Protein AF-A0A2K5D9A0-F1 (afdb_monomer)

Nearest PDB structures (foldseek):
  7wmv-assembly1_A  TM=9.346E-01  e=2.619E-49  Homo sapiens
  8hez-assembly1_A  TM=9.201E-01  e=1.544E-45  Homo sapiens
  7yni-assembly1_A  TM=8.840E-01  e=5.829E-46  Homo sapiens
  7sl8-assembly1_A  TM=8.663E-01  e=5.865E-41  Homo sapiens
  7sla-assembly1_A  TM=8.575E-01  e=1.427E-40  Homo sapiens

Structure (mmCIF, N/CA/C/O backbone):
data_AF-A0A2K5D9A0-F1
#
_entry.id   AF-A0A2K5D9A0-F1
#
loop_
_atom_site.group_PDB
_atom_site.id
_atom_site.type_symbol
_atom_site.label_atom_id
_atom_site.label_alt_id
_atom_site.label_comp_id
_atom_site.label_asym_id
_atom_site.label_entity_id
_atom_site.label_seq_id
_atom_site.pdbx_PDB_ins_code
_atom_site.Cartn_x
_atom_site.Cartn_y
_atom_site.Cartn_z
_atom_site.occupancy
_atom_site.B_iso_or_equiv
_atom_site.auth_seq_id
_atom_site.auth_comp_id
_atom_site.auth_asym_id
_atom_site.auth_atom_id
_atom_site.pdbx_PDB_model_num
ATOM 1 N N . MET A 1 1 ? -25.067 5.187 -38.540 1.00 33.03 1 MET A N 1
ATOM 2 C CA . MET A 1 1 ? -25.281 3.921 -39.270 1.00 33.03 1 MET A CA 1
ATOM 3 C C . MET A 1 1 ? -24.862 2.801 -38.344 1.00 33.03 1 MET A C 1
ATOM 5 O O . MET A 1 1 ? -23.759 2.859 -37.818 1.00 33.03 1 MET A O 1
ATOM 9 N N . ALA A 1 2 ? -25.787 1.894 -38.043 1.00 31.95 2 ALA A N 1
ATOM 10 C CA . ALA A 1 2 ? -25.558 0.764 -37.156 1.00 31.95 2 ALA A CA 1
ATOM 11 C C . ALA A 1 2 ? -24.623 -0.238 -37.843 1.00 31.95 2 ALA A C 1
ATOM 13 O O . ALA A 1 2 ? -24.956 -0.733 -38.917 1.00 31.95 2 ALA A O 1
ATOM 14 N N . SER A 1 3 ? -23.480 -0.522 -37.222 1.00 28.03 3 SER A N 1
ATOM 15 C CA . SER A 1 3 ? -22.592 -1.602 -37.643 1.00 28.03 3 SER A CA 1
ATOM 16 C C . SER A 1 3 ? -22.713 -2.736 -36.636 1.00 28.03 3 SER A C 1
ATOM 18 O O . SER A 1 3 ? -22.347 -2.618 -35.470 1.00 28.03 3 SER A O 1
ATOM 20 N N . THR A 1 4 ? -23.316 -3.809 -37.121 1.00 28.12 4 THR A N 1
ATOM 21 C CA . THR A 1 4 ? -23.516 -5.115 -36.503 1.00 28.12 4 THR A CA 1
ATOM 22 C C . THR A 1 4 ? -22.193 -5.738 -36.057 1.00 28.12 4 THR A C 1
ATOM 24 O O . THR A 1 4 ? -21.341 -6.043 -36.890 1.00 28.12 4 THR A O 1
ATOM 27 N N . VAL A 1 5 ? -22.042 -5.971 -34.752 1.00 27.88 5 VAL A N 1
ATOM 28 C CA . VAL A 1 5 ? -20.986 -6.826 -34.192 1.00 27.88 5 VAL A CA 1
ATOM 29 C C . VAL A 1 5 ? -21.388 -8.278 -34.443 1.00 27.88 5 VAL A C 1
ATOM 31 O O . VAL A 1 5 ? -22.415 -8.736 -33.946 1.00 27.88 5 VAL A O 1
ATOM 34 N N . SER A 1 6 ? -20.603 -8.985 -35.254 1.00 24.28 6 SER A N 1
ATOM 35 C CA . SER A 1 6 ? -20.726 -10.435 -35.424 1.00 24.28 6 SER A CA 1
ATOM 36 C C . SER A 1 6 ? -19.941 -11.145 -34.313 1.00 24.28 6 SER A C 1
ATOM 38 O O . SER A 1 6 ? -18.849 -10.686 -33.976 1.00 24.28 6 SER A O 1
ATOM 40 N N . PRO A 1 7 ? -20.450 -12.251 -33.742 1.00 33.38 7 PRO A N 1
ATOM 41 C CA . PRO A 1 7 ? -19.732 -13.029 -32.746 1.00 33.38 7 PRO A CA 1
ATOM 42 C C . PRO A 1 7 ? -18.798 -14.005 -33.464 1.00 33.38 7 PRO A C 1
ATOM 44 O O . PRO A 1 7 ? -19.253 -14.977 -34.066 1.00 33.38 7 PRO A O 1
ATOM 47 N N . SER A 1 8 ? -17.492 -13.757 -33.420 1.00 24.88 8 SER A N 1
ATOM 48 C CA . SER A 1 8 ? -16.501 -14.711 -33.914 1.00 24.88 8 SER A CA 1
ATOM 49 C C . SER A 1 8 ? -15.513 -15.089 -32.821 1.00 24.88 8 SER A C 1
ATOM 51 O O . SER A 1 8 ? -14.765 -14.252 -32.325 1.00 24.88 8 SER A O 1
ATOM 53 N N . THR A 1 9 ? -15.500 -16.401 -32.570 1.00 26.22 9 THR A N 1
ATOM 54 C CA . THR A 1 9 ? -14.399 -17.221 -32.047 1.00 26.22 9 THR A CA 1
ATOM 55 C C . THR A 1 9 ? -13.971 -16.980 -30.604 1.00 26.22 9 THR A C 1
ATOM 57 O O . THR A 1 9 ? -13.178 -16.101 -30.293 1.00 26.22 9 THR A O 1
ATOM 60 N N . THR A 1 10 ? -14.443 -17.886 -29.744 1.00 28.78 10 THR A N 1
ATOM 61 C CA . THR A 1 10 ? -13.731 -18.417 -28.579 1.00 28.78 10 THR A CA 1
ATOM 62 C C . THR A 1 10 ? -12.248 -18.587 -28.914 1.00 28.78 10 THR A C 1
ATOM 64 O O . THR A 1 10 ? -11.846 -19.571 -29.535 1.00 28.78 10 THR A O 1
ATOM 67 N N . ALA A 1 11 ? -11.437 -17.603 -28.533 1.00 27.28 11 ALA A N 1
ATOM 68 C CA . ALA A 1 11 ? -10.000 -17.763 -28.461 1.00 27.28 11 ALA A CA 1
ATOM 69 C C . ALA A 1 11 ? -9.732 -18.797 -27.364 1.00 27.28 11 ALA A C 1
ATOM 71 O O . ALA A 1 11 ? -10.116 -18.602 -26.208 1.00 27.28 11 ALA A O 1
ATOM 72 N N . GLY A 1 12 ? -9.144 -19.930 -27.746 1.00 27.89 12 GLY A N 1
ATOM 73 C CA . GLY A 1 12 ? -8.551 -20.841 -26.779 1.00 27.89 12 GLY A CA 1
ATOM 74 C C . GLY A 1 12 ? -7.585 -20.049 -25.905 1.00 27.89 12 GLY A C 1
ATOM 75 O O . GLY A 1 12 ? -6.839 -19.211 -26.409 1.00 27.89 12 GLY A O 1
ATOM 76 N N . THR A 1 13 ? -7.644 -20.288 -24.600 1.00 29.33 13 THR A N 1
ATOM 77 C CA . THR A 1 13 ? -6.625 -19.845 -23.648 1.00 29.33 13 THR A CA 1
ATOM 78 C C . THR A 1 13 ? -5.245 -20.141 -24.241 1.00 29.33 13 THR A C 1
ATOM 80 O O . THR A 1 13 ? -4.972 -21.316 -24.506 1.00 29.33 13 THR A O 1
ATOM 83 N N . PRO A 1 14 ? -4.398 -19.127 -24.497 1.00 36.00 14 PRO A N 1
ATOM 84 C CA . PRO A 1 14 ? -3.026 -19.373 -24.908 1.00 36.00 14 PRO A CA 1
ATOM 85 C C . PRO A 1 14 ? -2.353 -20.203 -23.815 1.00 36.00 14 PRO A C 1
ATOM 87 O O . PRO A 1 14 ? -2.529 -19.908 -22.629 1.00 36.00 14 PRO A O 1
ATOM 90 N N . GLU A 1 15 ? -1.616 -21.247 -24.197 1.00 33.97 15 GLU A N 1
ATOM 91 C CA . GLU A 1 15 ? -0.711 -21.911 -23.261 1.00 33.97 15 GLU A CA 1
ATOM 92 C C . GLU A 1 15 ? 0.202 -20.844 -22.634 1.00 33.97 15 GLU A C 1
ATOM 94 O O . GLU A 1 15 ? 0.699 -19.971 -23.357 1.00 33.97 15 GLU A O 1
ATOM 99 N N . PRO A 1 16 ? 0.391 -20.855 -21.302 1.00 39.25 16 PRO A N 1
ATOM 100 C CA . PRO A 1 16 ? 1.294 -19.913 -20.663 1.00 39.25 16 PRO A CA 1
ATOM 101 C C . PRO A 1 16 ? 2.696 -20.051 -21.282 1.00 39.25 16 PRO A C 1
ATOM 103 O O . PRO A 1 16 ? 3.102 -21.167 -21.622 1.00 39.25 16 PRO A O 1
ATOM 106 N N . PRO A 1 17 ? 3.441 -18.942 -21.450 1.00 40.94 17 PRO A N 1
ATOM 107 C CA . PRO A 1 17 ? 4.781 -18.986 -22.025 1.00 40.94 17 PRO A CA 1
ATOM 108 C C . PRO A 1 17 ? 5.659 -19.992 -21.260 1.00 40.94 17 PRO A C 1
ATOM 110 O O . PRO A 1 17 ? 5.514 -20.124 -20.039 1.00 40.94 17 PRO A O 1
ATOM 113 N N . PRO A 1 18 ? 6.575 -20.711 -21.937 1.00 39.25 18 PRO A N 1
ATOM 114 C CA . PRO A 1 18 ? 7.419 -21.712 -21.301 1.00 39.25 18 PRO A CA 1
ATOM 115 C C . PRO A 1 18 ? 8.478 -21.010 -20.439 1.00 39.25 18 PRO A C 1
ATOM 117 O O . PRO A 1 18 ? 9.599 -20.774 -20.873 1.00 39.25 18 PRO A O 1
ATOM 120 N N . LEU A 1 19 ? 8.108 -20.659 -19.207 1.00 44.66 19 LEU A N 1
ATOM 121 C CA . LEU A 1 19 ? 9.013 -20.174 -18.157 1.00 44.66 19 LEU A CA 1
ATOM 122 C C . LEU A 1 19 ? 8.977 -21.085 -16.911 1.00 44.66 19 LEU A C 1
ATOM 124 O O . LEU A 1 19 ? 9.398 -20.702 -15.824 1.00 44.66 19 LEU A O 1
ATOM 128 N N . SER A 1 20 ? 8.479 -22.317 -17.065 1.00 45.59 20 SER A N 1
ATOM 129 C CA . SER A 1 20 ? 8.296 -23.291 -15.977 1.00 45.59 20 SER A CA 1
ATOM 130 C C . SER A 1 20 ? 9.581 -24.023 -15.551 1.00 45.59 20 SER A C 1
ATOM 132 O O . SER A 1 20 ? 9.572 -24.704 -14.522 1.00 45.59 20 SER A O 1
ATOM 134 N N . ASP A 1 21 ? 10.688 -23.898 -16.289 1.00 48.88 21 ASP A N 1
ATOM 135 C CA . ASP A 1 21 ? 11.949 -24.573 -15.936 1.00 48.88 21 ASP A CA 1
ATOM 136 C C . ASP A 1 21 ? 12.767 -23.799 -14.892 1.00 48.88 21 ASP A C 1
ATOM 138 O O . ASP A 1 21 ? 13.673 -24.350 -14.265 1.00 48.88 21 ASP A O 1
ATOM 142 N N . GLN A 1 22 ? 12.434 -22.529 -14.638 1.00 54.28 22 GLN A N 1
ATOM 143 C CA . GLN A 1 22 ? 13.237 -21.687 -13.760 1.00 54.28 22 GLN A CA 1
ATOM 144 C C . GLN A 1 22 ? 13.068 -22.032 -12.267 1.00 54.28 22 GLN A C 1
ATOM 146 O O . GLN A 1 22 ? 14.053 -21.949 -11.540 1.00 54.28 22 GLN A O 1
ATOM 151 N N . ILE A 1 23 ? 11.905 -22.492 -11.782 1.00 57.88 23 ILE A N 1
ATOM 152 C CA . ILE A 1 23 ? 11.685 -22.767 -10.337 1.00 57.88 23 ILE A CA 1
ATOM 153 C C . ILE A 1 23 ? 12.043 -24.200 -9.907 1.00 57.88 23 ILE A C 1
ATOM 155 O O . ILE A 1 23 ? 12.039 -24.520 -8.721 1.00 57.88 23 ILE A O 1
ATOM 159 N N . GLN A 1 24 ? 12.463 -25.074 -10.821 1.00 61.38 24 GLN A N 1
ATOM 160 C CA . GLN A 1 24 ? 12.788 -26.468 -10.479 1.00 61.38 24 GLN A CA 1
ATOM 161 C C . GLN A 1 24 ? 14.098 -26.642 -9.689 1.00 61.38 24 GLN A C 1
ATOM 163 O O . GLN A 1 24 ? 14.569 -27.760 -9.481 1.00 61.38 24 GLN A O 1
ATOM 168 N N . ASN A 1 25 ? 14.707 -25.553 -9.220 1.00 75.56 25 ASN A N 1
ATOM 169 C CA . ASN A 1 25 ? 15.900 -25.634 -8.402 1.00 75.56 25 ASN A CA 1
ATOM 170 C C . ASN A 1 25 ? 15.562 -25.913 -6.931 1.00 75.56 25 ASN A C 1
ATOM 172 O O . ASN A 1 25 ? 14.840 -25.155 -6.278 1.00 75.56 25 ASN A O 1
ATOM 176 N N . ALA A 1 26 ? 16.174 -26.961 -6.380 1.00 82.75 26 ALA A N 1
ATOM 177 C CA . ALA A 1 26 ? 16.020 -27.363 -4.987 1.00 82.75 26 ALA A CA 1
ATOM 178 C C . ALA A 1 26 ? 16.326 -26.227 -3.995 1.00 82.75 26 ALA A C 1
ATOM 180 O O . ALA A 1 26 ? 15.695 -26.165 -2.940 1.00 82.75 26 ALA A O 1
ATOM 181 N N . ALA A 1 27 ? 17.248 -25.315 -4.327 1.00 83.94 27 ALA A N 1
ATOM 182 C CA . ALA A 1 27 ? 17.578 -24.169 -3.480 1.00 83.94 27 ALA A CA 1
ATOM 183 C C . ALA A 1 27 ? 16.393 -23.201 -3.312 1.00 83.94 27 ALA A C 1
ATOM 185 O O . ALA A 1 27 ? 16.067 -22.830 -2.185 1.00 83.94 27 ALA A O 1
ATOM 186 N N . ASP A 1 28 ? 15.711 -22.839 -4.404 1.00 83.56 28 ASP A N 1
ATOM 187 C CA . ASP A 1 28 ? 14.574 -21.913 -4.359 1.00 83.56 28 ASP A CA 1
ATOM 188 C C . ASP A 1 28 ? 13.391 -22.529 -3.604 1.00 83.56 28 ASP A C 1
ATOM 190 O O . ASP A 1 28 ? 12.833 -21.903 -2.702 1.00 83.56 28 ASP A O 1
ATOM 194 N N . ILE A 1 29 ? 13.063 -23.789 -3.910 1.00 84.19 29 ILE A N 1
ATOM 195 C CA . ILE A 1 29 ? 11.973 -24.521 -3.252 1.00 84.19 29 ILE A CA 1
ATOM 196 C C . ILE A 1 29 ? 12.250 -24.667 -1.752 1.00 84.19 29 ILE A C 1
ATOM 198 O O . ILE A 1 29 ? 11.367 -24.413 -0.932 1.00 84.19 29 ILE A O 1
ATOM 202 N N . SER A 1 30 ? 13.481 -25.029 -1.374 1.00 85.94 30 SER A N 1
ATOM 203 C CA . SER A 1 30 ? 13.856 -25.181 0.037 1.00 85.94 30 SER A CA 1
ATOM 204 C C . SER A 1 30 ? 13.689 -23.873 0.804 1.00 85.94 30 SER A C 1
ATOM 206 O O . SER A 1 30 ? 13.128 -23.876 1.897 1.00 85.94 30 SER A O 1
ATOM 208 N N . VAL A 1 31 ? 14.123 -22.746 0.230 1.00 87.06 31 VAL A N 1
ATOM 209 C CA . VAL A 1 31 ? 13.986 -21.429 0.866 1.00 87.06 31 VAL A CA 1
ATOM 210 C C . VAL A 1 31 ? 12.517 -21.034 1.023 1.00 87.06 31 VAL A C 1
ATOM 212 O O . VAL A 1 31 ? 12.143 -20.553 2.094 1.00 87.06 31 VAL A O 1
ATOM 215 N N . ILE A 1 32 ? 11.675 -21.286 0.015 1.00 85.00 32 ILE A N 1
ATOM 216 C CA . ILE A 1 32 ? 10.228 -21.032 0.096 1.00 85.00 32 ILE A CA 1
ATOM 217 C C . ILE A 1 32 ? 9.607 -21.852 1.230 1.00 85.00 32 ILE A C 1
ATOM 219 O O . ILE A 1 32 ? 8.946 -21.299 2.109 1.00 85.00 32 ILE A O 1
ATOM 223 N N . VAL A 1 33 ? 9.858 -23.164 1.264 1.00 85.56 33 VAL A N 1
ATOM 224 C CA . VAL A 1 33 ? 9.302 -24.050 2.297 1.00 85.56 33 VAL A CA 1
ATOM 225 C C . VAL A 1 33 ? 9.772 -23.629 3.690 1.00 85.56 33 VAL A C 1
ATOM 227 O O . VAL A 1 33 ? 8.954 -23.519 4.602 1.00 85.56 33 VAL A O 1
ATOM 230 N N . ILE A 1 34 ? 11.064 -23.335 3.864 1.00 88.75 34 ILE A N 1
ATOM 231 C CA . ILE A 1 34 ? 11.615 -22.868 5.144 1.00 88.75 34 ILE A CA 1
ATOM 232 C C . ILE A 1 34 ? 10.943 -21.563 5.575 1.00 88.75 34 ILE A C 1
ATOM 234 O O . ILE A 1 34 ? 10.522 -21.447 6.724 1.00 88.75 34 ILE A O 1
ATOM 238 N N . ASN A 1 35 ? 10.804 -20.592 4.672 1.00 85.81 35 ASN A N 1
ATOM 239 C CA . ASN A 1 35 ? 10.162 -19.318 4.977 1.00 85.81 35 ASN A CA 1
ATOM 240 C C . ASN A 1 35 ? 8.700 -19.514 5.417 1.00 85.81 35 ASN A C 1
ATOM 242 O O . ASN A 1 35 ? 8.319 -19.018 6.478 1.00 85.81 35 ASN A O 1
ATOM 246 N N . PHE A 1 36 ? 7.923 -20.327 4.694 1.00 83.12 36 PHE A N 1
ATOM 247 C CA . PHE A 1 36 ? 6.556 -20.683 5.086 1.00 83.12 36 PHE A CA 1
ATOM 248 C C . PHE A 1 36 ? 6.491 -21.352 6.465 1.00 83.12 36 PHE A C 1
ATOM 250 O O . PHE A 1 36 ? 5.640 -20.995 7.284 1.00 83.12 36 PHE A O 1
ATOM 257 N N . LEU A 1 37 ? 7.399 -22.288 6.760 1.00 86.62 37 LEU A N 1
ATOM 258 C CA . LEU A 1 37 ? 7.465 -22.945 8.068 1.00 86.62 37 LEU A CA 1
ATOM 259 C C . LEU A 1 37 ? 7.793 -21.957 9.192 1.00 86.62 37 LEU A C 1
ATOM 261 O O . LEU A 1 37 ? 7.180 -22.027 10.257 1.00 86.62 37 LEU A O 1
ATOM 265 N N . VAL A 1 38 ? 8.713 -21.015 8.966 1.00 87.81 38 VAL A N 1
ATOM 266 C CA . VAL A 1 38 ? 9.068 -19.981 9.951 1.00 87.81 38 VAL A CA 1
ATOM 267 C C . VAL A 1 38 ? 7.888 -19.039 10.199 1.00 87.81 38 VAL A C 1
ATOM 269 O O . VAL A 1 38 ? 7.557 -18.770 11.354 1.00 87.81 38 VAL A O 1
ATOM 272 N N . VAL A 1 39 ? 7.206 -18.581 9.145 1.00 83.56 39 VAL A N 1
ATOM 273 C CA . VAL A 1 39 ? 6.006 -17.734 9.264 1.00 83.56 39 VAL A CA 1
ATOM 274 C C . VAL A 1 39 ? 4.903 -18.466 10.033 1.00 83.56 39 VAL A C 1
ATOM 276 O O . VAL A 1 39 ? 4.311 -17.907 10.961 1.00 83.56 39 VAL A O 1
ATOM 279 N N . MET A 1 40 ? 4.666 -19.740 9.714 1.00 81.62 40 MET A N 1
ATOM 280 C CA . MET A 1 40 ? 3.696 -20.572 10.423 1.00 81.62 40 MET A CA 1
ATOM 281 C C . MET A 1 40 ? 4.079 -20.760 11.897 1.00 81.62 40 MET A C 1
ATOM 283 O O . MET A 1 40 ? 3.221 -20.627 12.770 1.00 81.62 40 MET A O 1
ATOM 287 N N . ALA A 1 41 ? 5.356 -21.008 12.196 1.00 86.44 41 ALA A N 1
ATOM 288 C CA . ALA A 1 41 ? 5.850 -21.159 13.562 1.00 86.44 41 ALA A CA 1
ATOM 289 C C . ALA A 1 41 ? 5.675 -19.873 14.386 1.00 86.44 41 ALA A C 1
ATOM 291 O O . ALA A 1 41 ? 5.210 -19.940 15.524 1.00 86.44 41 ALA A O 1
ATOM 292 N N . VAL A 1 42 ? 5.980 -18.702 13.815 1.00 86.25 42 VAL A N 1
ATOM 293 C CA . VAL A 1 42 ? 5.763 -17.400 14.472 1.00 86.25 42 VAL A CA 1
ATOM 294 C C . VAL A 1 42 ? 4.276 -17.144 14.703 1.00 86.25 42 VAL A C 1
ATOM 296 O O . VAL A 1 42 ? 3.898 -16.705 15.790 1.00 86.25 42 VAL A O 1
ATOM 299 N N . GLY A 1 43 ? 3.425 -17.478 13.730 1.00 82.69 43 GLY A N 1
ATOM 300 C CA . GLY A 1 43 ? 1.972 -17.402 13.881 1.00 82.69 43 GLY A CA 1
ATOM 301 C C . GLY A 1 43 ? 1.453 -18.278 15.021 1.00 82.69 43 GLY A C 1
ATOM 302 O O . GLY A 1 43 ? 0.755 -17.801 15.913 1.00 82.69 43 GLY A O 1
ATOM 303 N N . LEU A 1 44 ? 1.856 -19.551 15.053 1.00 83.75 44 LEU A N 1
ATOM 304 C CA . LEU A 1 44 ? 1.511 -20.493 16.125 1.00 83.75 44 LEU A CA 1
ATOM 305 C C . LEU A 1 44 ? 2.024 -20.027 17.488 1.00 83.75 44 LEU A C 1
ATOM 307 O O . LEU A 1 44 ? 1.289 -20.069 18.473 1.00 83.75 44 LEU A O 1
ATOM 311 N N . TRP A 1 45 ? 3.252 -19.522 17.556 1.00 87.06 45 TRP A N 1
ATOM 312 C CA . TRP A 1 45 ? 3.810 -18.966 18.783 1.00 87.06 45 TRP A CA 1
ATOM 313 C C . TRP A 1 45 ? 3.002 -17.760 19.291 1.00 87.06 45 TRP A C 1
ATOM 315 O O . TRP A 1 45 ? 2.629 -17.715 20.468 1.00 87.06 45 TRP A O 1
ATOM 325 N N . ALA A 1 46 ? 2.660 -16.819 18.407 1.00 82.62 46 ALA A N 1
ATOM 326 C CA . ALA A 1 46 ? 1.841 -15.657 18.743 1.00 82.62 46 ALA A CA 1
ATOM 327 C C . ALA A 1 46 ? 0.427 -16.065 19.195 1.00 82.62 46 ALA A C 1
ATOM 329 O O . ALA A 1 46 ? -0.088 -15.536 20.185 1.00 82.62 46 ALA A O 1
ATOM 330 N N . MET A 1 47 ? -0.167 -17.060 18.527 1.00 78.25 47 MET A N 1
ATOM 331 C CA . MET A 1 47 ? -1.462 -17.650 18.879 1.00 78.25 47 MET A CA 1
ATOM 332 C C . MET A 1 47 ? -1.494 -18.264 20.281 1.00 78.25 47 MET A C 1
ATOM 334 O O . MET A 1 47 ? -2.526 -18.207 20.954 1.00 78.25 47 MET A O 1
ATOM 338 N N . LEU A 1 48 ? -0.402 -18.896 20.715 1.00 79.62 48 LEU A N 1
ATOM 339 C CA . LEU A 1 48 ? -0.304 -19.522 22.038 1.00 79.62 48 LEU A CA 1
ATOM 340 C C . LEU A 1 48 ? -0.083 -18.492 23.154 1.00 79.62 48 LEU A C 1
ATOM 342 O O . LEU A 1 48 ? -0.471 -18.728 24.295 1.00 79.62 48 LEU A O 1
ATOM 346 N N . ARG A 1 49 ? 0.513 -17.340 22.829 1.00 77.19 49 ARG A N 1
ATOM 347 C CA . ARG A 1 49 ? 0.781 -16.240 23.769 1.00 77.19 49 ARG A CA 1
ATOM 348 C C . ARG A 1 49 ? -0.416 -15.322 24.017 1.00 77.19 49 ARG A C 1
ATOM 350 O O . ARG A 1 49 ? -0.414 -14.616 25.022 1.00 77.19 49 ARG A O 1
ATOM 357 N N . THR A 1 50 ? -1.411 -15.299 23.129 1.00 71.81 50 THR A N 1
ATOM 358 C CA . THR A 1 50 ? -2.540 -14.358 23.211 1.00 71.81 50 THR A CA 1
ATOM 359 C C . THR A 1 50 ? -3.854 -15.013 23.626 1.00 71.81 50 THR A C 1
ATOM 361 O O . THR A 1 50 ? -4.213 -16.105 23.183 1.00 71.81 50 THR A O 1
ATOM 364 N N . ASN A 1 51 ? -4.611 -14.318 24.482 1.00 69.75 51 ASN A N 1
ATOM 365 C CA . ASN A 1 51 ? -5.915 -14.784 24.940 1.00 69.75 51 ASN A CA 1
ATOM 366 C C . ASN A 1 51 ? -6.985 -14.537 23.863 1.00 69.75 51 ASN A C 1
ATOM 368 O O . ASN A 1 51 ? -7.556 -13.455 23.770 1.00 69.75 51 ASN A O 1
ATOM 372 N N . ARG A 1 52 ? -7.253 -15.557 23.044 1.00 67.94 52 ARG A N 1
ATOM 373 C CA . ARG A 1 52 ? -8.213 -15.521 21.923 1.00 67.94 52 ARG A CA 1
ATOM 374 C C . ARG A 1 52 ? -9.673 -15.736 22.342 1.00 67.94 52 ARG A C 1
ATOM 376 O O . ARG A 1 52 ? -10.553 -15.748 21.487 1.00 67.94 52 ARG A O 1
ATOM 383 N N . GLY A 1 53 ? -9.927 -15.952 23.634 1.00 67.38 53 GLY A N 1
ATOM 384 C CA . GLY A 1 53 ? -11.264 -16.248 24.152 1.00 67.38 53 GLY A CA 1
ATOM 385 C C . GLY A 1 53 ? -12.216 -15.051 24.172 1.00 67.38 53 GLY A C 1
ATOM 386 O O . GLY A 1 53 ? -13.417 -15.259 24.306 1.00 67.38 53 GLY A O 1
ATOM 387 N N . THR A 1 54 ? -11.696 -13.827 24.024 1.00 77.50 54 THR A N 1
ATOM 388 C CA . THR A 1 54 ? -12.467 -12.578 24.104 1.00 77.50 54 THR A CA 1
ATOM 389 C C . THR A 1 54 ? -12.430 -11.805 22.786 1.00 77.50 54 THR A C 1
ATOM 391 O O . THR A 1 54 ? -11.488 -11.915 21.995 1.00 77.50 54 THR A O 1
ATOM 394 N N . ILE A 1 55 ? -13.438 -10.958 22.565 1.00 73.69 55 ILE A N 1
ATOM 395 C CA . ILE A 1 55 ? -13.561 -10.103 21.370 1.00 73.69 55 ILE A CA 1
ATOM 396 C C . ILE A 1 55 ? -12.356 -9.156 21.249 1.00 73.69 55 ILE A C 1
ATOM 398 O O . ILE A 1 55 ? -11.760 -9.043 20.179 1.00 73.69 55 ILE A O 1
ATOM 402 N N . GLY A 1 56 ? -11.946 -8.520 22.353 1.00 67.81 56 GLY A N 1
ATOM 403 C CA . GLY A 1 56 ? -10.773 -7.639 22.378 1.00 67.81 56 GLY A CA 1
ATOM 404 C C . GLY A 1 56 ? -9.452 -8.382 22.150 1.00 67.81 56 GLY A C 1
ATOM 405 O O . GLY A 1 56 ? -8.539 -7.847 21.524 1.00 67.81 56 GLY A O 1
ATOM 406 N N . GLY A 1 57 ? -9.347 -9.636 22.594 1.00 72.06 57 GLY A N 1
ATOM 407 C CA . GLY A 1 57 ? -8.191 -10.482 22.306 1.00 72.06 57 GLY A CA 1
ATOM 408 C C . GLY A 1 57 ? -8.080 -10.842 20.824 1.00 72.06 57 GLY A C 1
ATOM 409 O O . GLY A 1 57 ? -7.006 -10.719 20.239 1.00 72.06 57 GLY A O 1
ATOM 410 N N . PHE A 1 58 ? -9.198 -11.223 20.198 1.00 76.94 58 PHE A N 1
ATOM 411 C CA . PHE A 1 58 ? -9.233 -11.622 18.790 1.00 76.94 58 PHE A CA 1
ATOM 412 C C . PHE A 1 58 ? -9.093 -10.433 17.821 1.00 76.94 58 PHE A C 1
ATOM 414 O O . PHE A 1 58 ? -8.283 -10.500 16.897 1.00 76.94 58 PHE A O 1
ATOM 421 N N . PHE A 1 59 ? -9.826 -9.333 18.043 1.00 77.38 59 PHE A N 1
ATOM 422 C CA . PHE A 1 59 ? -9.888 -8.196 17.109 1.00 77.38 59 PHE A CA 1
ATOM 423 C C . PHE A 1 59 ? -8.954 -7.025 17.431 1.00 77.38 59 PHE A C 1
ATOM 425 O O . PHE A 1 59 ? -8.744 -6.194 16.551 1.00 77.38 59 PHE A O 1
ATOM 432 N N . LEU A 1 60 ? -8.426 -6.919 18.657 1.00 75.31 60 LEU A N 1
ATOM 433 C CA . LEU A 1 60 ? -7.542 -5.821 19.088 1.00 75.31 60 LEU A CA 1
ATOM 434 C C . LEU A 1 60 ? -6.206 -6.305 19.671 1.00 75.31 60 LEU A C 1
ATOM 436 O O . LEU A 1 60 ? -5.478 -5.518 20.279 1.00 75.31 60 LEU A O 1
ATOM 440 N N . ALA A 1 61 ? -5.894 -7.599 19.549 1.00 78.00 61 ALA A N 1
ATOM 441 C CA . ALA A 1 61 ? -4.683 -8.196 20.116 1.00 78.00 61 ALA A CA 1
ATOM 442 C C . ALA A 1 61 ? -4.489 -7.891 21.622 1.00 78.00 61 ALA A C 1
ATOM 444 O O . ALA A 1 61 ? -3.364 -7.803 22.106 1.00 78.00 61 ALA A O 1
ATOM 445 N N . GLY A 1 62 ? -5.582 -7.667 22.365 1.00 72.50 62 GLY A N 1
ATOM 446 C CA . GLY A 1 62 ? -5.534 -7.300 23.785 1.00 72.50 62 GLY A CA 1
ATOM 447 C C . GLY A 1 62 ? -4.952 -5.913 24.094 1.00 72.50 62 GLY A C 1
ATOM 448 O O . GLY A 1 62 ? -4.746 -5.614 25.266 1.00 72.50 62 GLY A O 1
ATOM 449 N N . ARG A 1 63 ? -4.710 -5.067 23.080 1.00 79.19 63 ARG A N 1
ATOM 450 C CA . ARG A 1 63 ? -4.082 -3.740 23.209 1.00 79.19 63 ARG A CA 1
ATOM 451 C C . ARG A 1 63 ? -2.726 -3.742 23.929 1.00 79.19 63 ARG A C 1
ATOM 453 O O . ARG A 1 63 ? -2.453 -2.846 24.717 1.00 79.19 63 ARG A O 1
ATOM 460 N N . ASP A 1 64 ? -1.882 -4.742 23.683 1.00 84.50 64 ASP A N 1
ATOM 461 C CA . ASP A 1 64 ? -0.552 -4.855 24.313 1.00 84.50 64 ASP A CA 1
ATOM 462 C C . ASP A 1 64 ? 0.595 -4.883 23.284 1.00 84.50 64 ASP A C 1
ATOM 464 O O . ASP A 1 64 ? 1.679 -5.423 23.508 1.00 84.50 64 ASP A O 1
ATOM 468 N N . VAL A 1 65 ? 0.363 -4.315 22.097 1.00 88.38 65 VAL A N 1
ATOM 469 C CA . VAL A 1 65 ? 1.336 -4.369 21.001 1.00 88.38 65 VAL A CA 1
ATOM 470 C C . VAL A 1 65 ? 2.359 -3.237 21.134 1.00 88.38 65 VAL A C 1
ATOM 472 O O . VAL A 1 65 ? 2.025 -2.066 21.348 1.00 88.38 65 VAL A O 1
ATOM 475 N N . ALA A 1 66 ? 3.642 -3.588 20.997 1.00 93.00 66 ALA A N 1
ATOM 476 C CA . ALA A 1 66 ? 4.749 -2.634 20.976 1.00 93.00 66 ALA A CA 1
ATOM 477 C C . ALA A 1 66 ? 4.770 -1.793 19.682 1.00 93.00 66 ALA A C 1
ATOM 479 O O . ALA A 1 66 ? 4.054 -2.060 18.723 1.00 93.00 66 ALA A O 1
ATOM 480 N N . TRP A 1 67 ? 5.618 -0.762 19.630 1.00 94.56 67 TRP A N 1
ATOM 481 C CA . TRP A 1 67 ? 5.615 0.188 18.508 1.00 94.56 67 TRP A CA 1
ATOM 482 C C . TRP A 1 67 ? 6.180 -0.423 17.216 1.00 94.56 67 TRP A C 1
ATOM 484 O O . TRP A 1 67 ? 5.680 -0.139 16.132 1.00 94.56 67 TRP A O 1
ATOM 494 N N . TRP A 1 68 ? 7.192 -1.288 17.327 1.00 94.38 68 TRP A N 1
ATOM 495 C CA . TRP A 1 68 ? 7.881 -1.851 16.167 1.00 94.38 68 TRP A CA 1
ATOM 496 C C . TRP A 1 68 ? 7.051 -2.917 15.421 1.00 94.38 68 TRP A C 1
ATOM 498 O O . TRP A 1 68 ? 6.945 -2.783 14.205 1.00 94.38 68 TRP A O 1
ATOM 508 N N . PRO A 1 69 ? 6.353 -3.894 16.055 1.00 94.25 69 PRO A N 1
ATOM 509 C CA . PRO A 1 69 ? 5.519 -4.831 15.301 1.00 94.25 69 PRO A CA 1
ATOM 510 C C . PRO A 1 69 ? 4.286 -4.133 14.729 1.00 94.25 69 PRO A C 1
ATOM 512 O O . PRO A 1 69 ? 3.863 -4.401 13.611 1.00 94.25 69 PRO A O 1
ATOM 515 N N . MET A 1 70 ? 3.733 -3.174 15.481 1.00 94.00 70 MET A N 1
ATOM 516 C CA . MET A 1 70 ? 2.599 -2.372 15.036 1.00 94.00 70 MET A CA 1
ATOM 517 C C . MET A 1 70 ? 2.948 -1.553 13.791 1.00 94.00 70 MET A C 1
ATOM 519 O O . MET A 1 70 ? 2.198 -1.589 12.823 1.00 94.00 70 MET A O 1
ATOM 523 N N . GLY A 1 71 ? 4.083 -0.848 13.775 1.00 95.12 71 GLY A N 1
ATOM 524 C CA . GLY A 1 71 ? 4.481 -0.062 12.605 1.00 95.12 71 GLY A CA 1
ATOM 525 C C . GLY A 1 71 ? 4.870 -0.929 11.403 1.00 95.12 71 GLY A C 1
ATOM 526 O O . GLY A 1 71 ? 4.576 -0.548 10.275 1.00 95.12 71 GLY A O 1
ATOM 527 N N . ALA A 1 72 ? 5.464 -2.107 11.630 1.00 94.44 72 ALA A N 1
ATOM 528 C CA . ALA A 1 72 ? 5.770 -3.053 10.560 1.00 94.44 72 ALA A CA 1
ATOM 529 C C . ALA A 1 72 ? 4.483 -3.630 9.957 1.00 94.44 72 ALA A C 1
ATOM 531 O O . ALA A 1 72 ? 4.326 -3.639 8.744 1.00 94.44 72 ALA A O 1
ATOM 532 N N . SER A 1 73 ? 3.510 -4.002 10.794 1.00 92.75 73 SER A N 1
ATOM 533 C CA . SER A 1 73 ? 2.194 -4.445 10.328 1.00 92.75 73 SER A CA 1
ATOM 534 C C . SER A 1 73 ? 1.421 -3.333 9.613 1.00 92.75 73 SER A C 1
ATOM 536 O O . SER A 1 73 ? 0.813 -3.604 8.582 1.00 92.75 73 SER A O 1
ATOM 538 N N . LEU A 1 74 ? 1.486 -2.075 10.073 1.00 93.06 74 LEU A N 1
ATOM 539 C CA . LEU A 1 74 ? 0.926 -0.928 9.336 1.00 93.06 74 LEU A CA 1
ATOM 540 C C . LEU A 1 74 ? 1.543 -0.794 7.938 1.00 93.06 74 LEU A C 1
ATOM 542 O O . LEU A 1 74 ? 0.823 -0.541 6.974 1.00 93.06 74 LEU A O 1
ATOM 546 N N . PHE A 1 75 ? 2.859 -0.980 7.832 1.00 93.50 75 PHE A N 1
ATOM 547 C CA . PHE A 1 75 ? 3.565 -0.940 6.560 1.00 93.50 75 PHE A CA 1
ATOM 548 C C . PHE A 1 75 ? 3.186 -2.122 5.658 1.00 93.50 75 PHE A C 1
ATOM 550 O O . PHE A 1 75 ? 2.754 -1.876 4.538 1.00 93.50 75 PHE A O 1
ATOM 557 N N . ALA A 1 76 ? 3.259 -3.369 6.137 1.00 91.06 76 ALA A N 1
ATOM 558 C CA . ALA A 1 76 ? 2.909 -4.578 5.374 1.00 91.06 76 ALA A CA 1
ATOM 559 C C . ALA A 1 76 ? 1.439 -4.631 4.940 1.00 91.06 76 ALA A C 1
ATOM 561 O O . ALA A 1 76 ? 1.124 -5.093 3.849 1.00 91.06 76 ALA A O 1
ATOM 562 N N . SER A 1 77 ? 0.529 -4.105 5.763 1.00 87.88 77 SER A N 1
ATOM 563 C CA . SER A 1 77 ? -0.899 -4.062 5.419 1.00 87.88 77 SER A CA 1
ATOM 564 C C . SER A 1 77 ? -1.190 -3.148 4.240 1.00 87.88 77 SER A C 1
ATOM 566 O O . SER A 1 77 ? -2.227 -3.296 3.604 1.00 87.88 77 SER A O 1
ATOM 568 N N . ASN A 1 78 ? -0.308 -2.180 3.977 1.00 88.25 78 ASN A N 1
ATOM 569 C CA . ASN A 1 78 ? -0.417 -1.334 2.803 1.00 88.25 78 ASN A CA 1
ATOM 570 C C . ASN A 1 78 ? 0.501 -1.820 1.678 1.00 88.25 78 ASN A C 1
ATOM 572 O O . ASN A 1 78 ? 0.030 -1.962 0.561 1.00 88.25 78 ASN A O 1
ATOM 576 N N . ILE A 1 79 ? 1.774 -2.096 1.961 1.00 87.00 79 ILE A N 1
ATOM 577 C CA . ILE A 1 79 ? 2.750 -2.613 0.998 1.00 87.00 79 ILE A CA 1
ATOM 578 C C . ILE A 1 79 ? 2.575 -4.130 0.836 1.00 87.00 79 ILE A C 1
ATOM 580 O O . ILE A 1 79 ? 3.272 -4.930 1.459 1.00 87.00 79 ILE A O 1
ATOM 584 N N . GLY A 1 80 ? 1.622 -4.500 -0.019 1.00 81.31 80 GLY A N 1
ATOM 585 C CA . GLY A 1 80 ? 1.372 -5.872 -0.466 1.00 81.31 80 GLY A CA 1
ATOM 586 C C . GLY A 1 80 ? 1.927 -6.173 -1.862 1.00 81.31 80 GLY A C 1
ATOM 587 O O . GLY A 1 80 ? 2.588 -5.338 -2.491 1.00 81.31 80 GLY A O 1
ATOM 588 N N . SER A 1 81 ? 1.594 -7.353 -2.392 1.00 78.94 81 SER A N 1
ATOM 589 C CA . SER A 1 81 ? 1.881 -7.749 -3.784 1.00 78.94 81 SER A CA 1
ATOM 590 C C . SER A 1 81 ? 1.399 -6.700 -4.792 1.00 78.94 81 SER A C 1
ATOM 592 O O . SER A 1 81 ? 2.103 -6.397 -5.756 1.00 78.94 81 SER A O 1
ATOM 594 N N . GLY A 1 82 ? 0.229 -6.090 -4.561 1.00 80.56 82 GLY A N 1
ATOM 595 C CA . GLY A 1 82 ? -0.335 -5.028 -5.400 1.00 80.56 82 GLY A CA 1
ATOM 596 C C . GLY A 1 82 ? 0.615 -3.849 -5.617 1.00 80.56 82 GLY A C 1
ATOM 597 O O . GLY A 1 82 ? 0.666 -3.305 -6.716 1.00 80.56 82 GLY A O 1
ATOM 598 N N . HIS A 1 83 ? 1.430 -3.508 -4.617 1.00 88.44 83 HIS A N 1
ATOM 599 C CA . HIS A 1 83 ? 2.401 -2.420 -4.725 1.00 88.44 83 HIS A CA 1
ATOM 600 C C . HIS A 1 83 ? 3.660 -2.875 -5.462 1.00 88.44 83 HIS A C 1
ATOM 602 O O . HIS A 1 83 ? 4.146 -2.150 -6.319 1.00 88.44 83 HIS A O 1
ATOM 608 N N . PHE A 1 84 ? 4.150 -4.096 -5.235 1.00 87.88 84 PHE A N 1
ATOM 609 C CA . PHE A 1 84 ? 5.282 -4.616 -6.010 1.00 87.88 84 PHE A CA 1
ATOM 610 C C . PHE A 1 84 ? 4.996 -4.664 -7.509 1.00 87.88 84 PHE A C 1
ATOM 612 O O . PHE A 1 84 ? 5.817 -4.229 -8.304 1.00 87.88 84 PHE A O 1
ATOM 619 N N . VAL A 1 85 ? 3.823 -5.161 -7.891 1.00 87.31 85 VAL A N 1
ATOM 620 C CA . VAL A 1 85 ? 3.408 -5.281 -9.295 1.00 87.31 85 VAL A CA 1
ATOM 621 C C . VAL A 1 85 ? 2.982 -3.920 -9.846 1.00 87.31 85 VAL A C 1
ATOM 623 O O . VAL A 1 85 ? 3.469 -3.477 -10.883 1.00 87.31 85 VAL A O 1
ATOM 626 N N . GLY A 1 86 ? 2.107 -3.215 -9.131 1.00 86.81 86 GLY A N 1
ATOM 627 C CA . GLY A 1 86 ? 1.498 -1.984 -9.614 1.00 86.81 86 GLY A CA 1
ATOM 628 C C . GLY A 1 86 ? 2.400 -0.752 -9.523 1.00 86.81 86 GLY A C 1
ATOM 629 O O . GLY A 1 86 ? 2.404 0.054 -10.453 1.00 86.81 86 GLY A O 1
ATOM 630 N N . LEU A 1 87 ? 3.181 -0.587 -8.447 1.00 90.69 87 LEU A N 1
ATOM 631 C CA . LEU A 1 87 ? 4.039 0.593 -8.245 1.00 90.69 87 LEU A CA 1
ATOM 632 C C . LEU A 1 87 ? 5.278 0.501 -9.121 1.00 90.69 87 LEU A C 1
ATOM 634 O O . LEU A 1 87 ? 5.651 1.482 -9.760 1.00 90.69 87 LEU A O 1
ATOM 638 N N . ALA A 1 88 ? 5.873 -0.688 -9.214 1.00 93.12 88 ALA A N 1
ATOM 639 C CA . ALA A 1 88 ? 6.960 -0.925 -10.149 1.00 93.12 88 ALA A CA 1
ATOM 640 C C . ALA A 1 88 ? 6.479 -0.867 -11.603 1.00 93.12 88 ALA A C 1
ATOM 642 O O . ALA A 1 88 ? 7.180 -0.299 -12.433 1.00 93.12 88 ALA A O 1
ATOM 643 N N . GLY A 1 89 ? 5.289 -1.389 -11.922 1.00 91.56 89 GLY A N 1
ATOM 644 C CA . GLY A 1 89 ? 4.742 -1.313 -13.278 1.00 91.56 89 GLY A CA 1
ATOM 645 C C . GLY A 1 89 ? 4.397 0.111 -13.705 1.00 91.56 89 GLY A C 1
ATOM 646 O O . GLY A 1 89 ? 4.750 0.541 -14.803 1.00 91.56 89 GLY A O 1
ATOM 647 N N . THR A 1 90 ? 3.801 0.898 -12.807 1.00 91.56 90 THR A N 1
ATOM 648 C CA . THR A 1 90 ? 3.579 2.331 -13.048 1.00 91.56 90 THR A CA 1
ATOM 649 C C . THR A 1 90 ? 4.912 3.075 -13.136 1.00 91.56 90 THR A C 1
ATOM 651 O O . THR A 1 90 ? 5.087 3.896 -14.031 1.00 91.56 90 THR A O 1
ATOM 654 N N . GLY A 1 91 ? 5.892 2.728 -12.295 1.00 94.25 91 GLY A N 1
ATOM 655 C CA . GLY A 1 91 ? 7.263 3.232 -12.385 1.00 94.25 91 GLY A CA 1
ATOM 656 C C . GLY A 1 91 ? 7.915 2.935 -13.738 1.00 94.25 91 GLY A C 1
ATOM 657 O O . GLY A 1 91 ? 8.462 3.837 -14.358 1.00 94.25 91 GLY A O 1
ATOM 658 N N . ALA A 1 92 ? 7.781 1.711 -14.249 1.00 94.50 92 ALA A N 1
ATOM 659 C CA . ALA A 1 92 ? 8.281 1.306 -15.562 1.00 94.50 92 ALA A CA 1
ATOM 660 C C . ALA A 1 92 ? 7.614 2.084 -16.707 1.00 94.50 92 ALA A C 1
ATOM 662 O O . ALA A 1 92 ? 8.269 2.457 -17.679 1.00 94.50 92 ALA A O 1
ATOM 663 N N . ALA A 1 93 ? 6.307 2.337 -16.605 1.00 91.56 93 ALA A N 1
ATOM 664 C CA . ALA A 1 93 ? 5.549 3.048 -17.629 1.00 91.56 93 ALA A CA 1
ATOM 665 C C . ALA A 1 93 ? 5.834 4.558 -17.627 1.00 91.56 93 ALA A C 1
ATOM 667 O O . ALA A 1 93 ? 6.013 5.169 -18.682 1.00 91.56 93 ALA A O 1
ATOM 668 N N . SER A 1 94 ? 5.834 5.147 -16.433 1.00 90.81 94 SER A N 1
ATOM 669 C CA . SER A 1 94 ? 5.618 6.572 -16.211 1.00 90.81 94 SER A CA 1
ATOM 670 C C . SER A 1 94 ? 6.779 7.252 -15.478 1.00 90.81 94 SER A C 1
ATOM 672 O O . SER A 1 94 ? 6.965 8.455 -15.633 1.00 90.81 94 SER A O 1
ATOM 674 N N . GLY A 1 95 ? 7.610 6.524 -14.732 1.00 93.69 95 GLY A N 1
ATOM 675 C CA . GLY A 1 95 ? 8.742 7.067 -13.977 1.00 93.69 95 GLY A CA 1
ATOM 676 C C . GLY A 1 95 ? 8.428 7.368 -12.507 1.00 93.69 95 GLY A C 1
ATOM 677 O O . GLY A 1 95 ? 7.532 6.776 -11.905 1.00 93.69 95 GLY A O 1
ATOM 678 N N . VAL A 1 96 ? 9.180 8.291 -11.900 1.00 95.38 96 VAL A N 1
ATOM 679 C CA . VAL A 1 96 ? 9.244 8.456 -10.437 1.00 95.38 96 VAL A CA 1
ATOM 680 C C . VAL A 1 96 ? 8.014 9.109 -9.805 1.00 95.38 96 VAL A C 1
ATOM 682 O O . VAL A 1 96 ? 7.792 8.911 -8.614 1.00 95.38 96 VAL A O 1
ATOM 685 N N . ALA A 1 97 ? 7.179 9.833 -10.561 1.00 92.81 97 ALA A N 1
ATOM 686 C CA . ALA A 1 97 ? 6.038 10.578 -10.004 1.00 92.81 97 ALA A CA 1
ATOM 687 C C . ALA A 1 97 ? 5.009 9.700 -9.274 1.00 92.81 97 ALA A C 1
ATOM 689 O O . ALA A 1 97 ? 4.310 10.170 -8.379 1.00 92.81 97 ALA A O 1
ATOM 690 N N . THR A 1 98 ? 4.937 8.404 -9.591 1.00 90.94 98 THR A N 1
ATOM 691 C CA . THR A 1 98 ? 4.047 7.475 -8.879 1.00 90.94 98 THR A CA 1
ATOM 692 C C . THR A 1 98 ? 4.392 7.333 -7.393 1.00 90.94 98 THR A C 1
ATOM 694 O O . THR A 1 98 ? 3.536 6.937 -6.605 1.00 90.94 98 THR A O 1
ATOM 697 N N . VAL A 1 99 ? 5.622 7.665 -6.979 1.00 92.31 99 VAL A N 1
ATOM 698 C CA . VAL A 1 99 ? 6.036 7.609 -5.569 1.00 92.31 99 VAL A CA 1
ATOM 699 C C . VAL A 1 99 ? 5.274 8.608 -4.700 1.00 92.31 99 VAL A C 1
ATOM 701 O O . VAL A 1 99 ? 5.185 8.446 -3.486 1.00 92.31 99 VAL A O 1
ATOM 704 N N . THR A 1 100 ? 4.684 9.643 -5.294 1.00 90.38 100 THR A N 1
ATOM 705 C CA . THR A 1 100 ? 4.002 10.688 -4.538 1.00 90.38 100 THR A CA 1
ATOM 706 C C . THR A 1 100 ? 2.772 10.172 -3.783 1.00 90.38 100 THR A C 1
ATOM 708 O O . THR A 1 100 ? 2.457 10.688 -2.705 1.00 90.38 100 THR A O 1
ATOM 711 N N . PHE A 1 101 ? 2.124 9.108 -4.274 1.00 85.94 101 PHE A N 1
ATOM 712 C CA . PHE A 1 101 ? 1.075 8.398 -3.533 1.00 85.94 101 PHE A CA 1
ATOM 713 C C . PHE A 1 101 ? 1.609 7.826 -2.205 1.00 85.94 101 PHE A C 1
ATOM 715 O O . PHE A 1 101 ? 0.974 7.954 -1.156 1.00 85.94 101 PHE A O 1
ATOM 722 N N . GLU A 1 102 ? 2.836 7.304 -2.214 1.00 91.31 102 GLU A N 1
ATOM 723 C CA . GLU A 1 102 ? 3.510 6.781 -1.025 1.00 91.31 102 GLU A CA 1
ATOM 724 C C . GLU A 1 102 ? 3.971 7.899 -0.093 1.00 91.31 102 GLU A C 1
ATOM 726 O O . GLU A 1 102 ? 3.685 7.872 1.102 1.00 91.31 102 GLU A O 1
ATOM 731 N N . TRP A 1 103 ? 4.633 8.929 -0.620 1.00 92.88 103 TRP A N 1
ATOM 732 C CA . TRP A 1 103 ? 5.193 9.990 0.220 1.00 92.88 103 TRP A CA 1
ATOM 733 C C . TRP A 1 103 ? 4.136 10.886 0.868 1.00 92.88 103 TRP A C 1
ATOM 735 O O . TRP A 1 103 ? 4.361 11.399 1.967 1.00 92.88 103 TRP A O 1
ATOM 745 N N . THR A 1 104 ? 2.949 11.018 0.267 1.00 91.69 104 THR A N 1
ATOM 746 C CA . THR A 1 104 ? 1.812 11.696 0.917 1.00 91.69 104 THR A CA 1
ATOM 747 C C . THR A 1 104 ? 1.420 10.991 2.224 1.00 91.69 104 THR A C 1
ATOM 749 O O . THR A 1 104 ? 1.054 11.633 3.215 1.00 91.69 104 THR A O 1
ATOM 752 N N . SER A 1 105 ? 1.581 9.666 2.277 1.00 91.88 105 SER A N 1
ATOM 753 C CA . SER A 1 105 ? 1.336 8.856 3.475 1.00 91.88 105 SER A CA 1
ATOM 754 C C . SER A 1 105 ? 2.252 9.237 4.637 1.00 91.88 105 SER A C 1
ATOM 756 O O . SER A 1 105 ? 1.820 9.217 5.791 1.00 91.88 105 SER A O 1
ATOM 758 N N . SER A 1 106 ? 3.492 9.653 4.355 1.00 92.88 106 SER A N 1
ATOM 759 C CA . SER A 1 106 ? 4.452 10.073 5.382 1.00 92.88 106 SER A CA 1
ATOM 760 C C . SER A 1 106 ? 4.012 11.334 6.135 1.00 92.88 106 SER A C 1
ATOM 762 O O . SER A 1 106 ? 4.441 11.537 7.269 1.00 92.88 106 SER A O 1
ATOM 764 N N . VAL A 1 107 ? 3.116 12.146 5.558 1.00 93.12 107 VAL A N 1
ATOM 765 C CA . VAL A 1 107 ? 2.478 13.292 6.235 1.00 93.12 107 VAL A CA 1
ATOM 766 C C . VAL A 1 107 ? 1.195 12.871 6.964 1.00 93.12 107 VAL A C 1
ATOM 768 O O . VAL A 1 107 ? 0.938 13.321 8.083 1.00 93.12 107 VAL A O 1
ATOM 771 N N . MET A 1 108 ? 0.402 11.972 6.372 1.00 94.81 108 MET A N 1
ATOM 772 C CA . MET A 1 108 ? -0.864 11.514 6.964 1.00 94.81 108 MET A CA 1
ATOM 773 C C . MET A 1 108 ? -0.678 10.612 8.187 1.00 94.81 108 MET A C 1
ATOM 775 O O . MET A 1 108 ? -1.490 10.655 9.107 1.00 94.81 108 MET A O 1
ATOM 779 N N . LEU A 1 109 ? 0.402 9.836 8.260 1.00 95.75 109 LEU A N 1
ATOM 780 C CA . LEU A 1 109 ? 0.698 8.964 9.401 1.00 95.75 109 LEU A CA 1
ATOM 781 C C . LEU A 1 109 ? 0.943 9.734 10.719 1.00 95.75 109 LEU A C 1
ATOM 783 O O . LEU A 1 109 ? 0.357 9.367 11.742 1.00 95.75 109 LEU A O 1
ATOM 787 N N . PRO A 1 110 ? 1.732 10.826 10.748 1.00 95.31 110 PRO A N 1
ATOM 788 C CA . PRO A 1 110 ? 1.763 11.733 11.895 1.00 95.31 110 PRO A CA 1
ATOM 789 C C . PRO A 1 110 ? 0.385 12.316 12.249 1.00 95.31 110 PRO A C 1
ATOM 791 O O . PRO A 1 110 ? 0.024 12.370 13.424 1.00 95.31 110 PRO A O 1
ATOM 794 N N . ILE A 1 111 ? -0.428 12.700 11.259 1.00 95.38 111 ILE A N 1
ATOM 795 C CA . ILE A 1 111 ? -1.792 13.204 11.500 1.00 95.38 111 ILE A CA 1
ATOM 796 C C . ILE A 1 111 ? -2.663 12.128 12.167 1.00 95.38 111 ILE A C 1
ATOM 798 O O . ILE A 1 111 ? -3.331 12.407 13.168 1.00 95.38 111 ILE A O 1
ATOM 802 N N . LEU A 1 112 ? -2.603 10.887 11.679 1.00 95.81 112 LEU A N 1
ATOM 803 C CA . LEU A 1 112 ? -3.255 9.730 12.287 1.00 95.81 112 LEU A CA 1
ATOM 804 C C . LEU A 1 112 ? -2.845 9.593 13.760 1.00 95.81 112 LEU A C 1
ATOM 806 O O . LEU A 1 112 ? -3.704 9.578 14.644 1.00 95.81 112 LEU A O 1
ATOM 810 N N . GLY A 1 113 ? -1.538 9.553 14.034 1.00 94.00 113 GLY A N 1
ATOM 811 C CA . GLY A 1 113 ? -0.999 9.338 15.376 1.00 94.00 113 GLY A CA 1
ATOM 812 C C . GLY A 1 113 ? -1.307 10.458 16.377 1.00 94.00 113 GLY A C 1
ATOM 813 O O . GLY A 1 113 ? -1.536 10.171 17.548 1.00 94.00 113 GLY A O 1
ATOM 814 N N . TRP A 1 114 ? -1.324 11.730 15.965 1.00 93.62 114 TRP A N 1
ATOM 815 C CA . TRP A 1 114 ? -1.499 12.861 16.892 1.00 93.62 114 TRP A CA 1
ATOM 816 C C . TRP A 1 114 ? -2.933 13.357 17.018 1.00 93.62 114 TRP A C 1
ATOM 818 O O . TRP A 1 114 ? -3.268 13.939 18.050 1.00 93.62 114 TRP A O 1
ATOM 828 N N . ILE A 1 115 ? -3.763 13.157 15.996 1.00 92.00 115 ILE A N 1
ATOM 829 C CA . ILE A 1 115 ? -5.118 13.710 15.958 1.00 92.00 115 ILE A CA 1
ATOM 830 C C . ILE A 1 115 ? -6.150 12.593 16.055 1.00 92.00 115 ILE A C 1
ATOM 832 O O . ILE A 1 115 ? -6.948 12.575 16.990 1.00 92.00 115 ILE A O 1
ATOM 836 N N . PHE A 1 116 ? -6.134 11.646 15.120 1.00 92.69 116 PHE A N 1
ATOM 837 C CA . PHE A 1 116 ? -7.237 10.699 14.948 1.00 92.69 116 PHE A CA 1
ATOM 838 C C . PHE A 1 116 ? -7.215 9.569 15.984 1.00 92.69 116 PHE A C 1
ATOM 840 O O . PHE A 1 116 ? -8.204 9.354 16.686 1.00 92.69 116 PHE A O 1
ATOM 847 N N . VAL A 1 117 ? -6.079 8.884 16.153 1.00 92.56 117 VAL A N 1
ATOM 848 C CA . VAL A 1 117 ? -5.990 7.742 17.080 1.00 92.56 117 VAL A CA 1
ATOM 849 C C . VAL A 1 117 ? -6.292 8.117 18.538 1.00 92.56 117 VAL A C 1
ATOM 851 O O . VAL A 1 117 ? -7.073 7.393 19.158 1.00 92.56 117 VAL A O 1
ATOM 854 N N . PRO A 1 118 ? -5.788 9.235 19.109 1.00 89.31 118 PRO A N 1
ATOM 855 C CA . PRO A 1 118 ? -6.146 9.626 20.474 1.00 89.31 118 PRO A CA 1
ATOM 856 C C . PRO A 1 118 ? -7.657 9.787 20.676 1.00 89.31 118 PRO A C 1
ATOM 858 O O . PRO A 1 118 ? -8.182 9.454 21.738 1.00 89.31 118 PRO A O 1
ATOM 861 N N . ILE A 1 119 ? -8.364 10.293 19.662 1.00 88.88 119 ILE A N 1
ATOM 862 C CA . ILE A 1 119 ? -9.816 10.487 19.707 1.00 88.88 119 ILE A CA 1
ATOM 863 C C . ILE A 1 119 ? -10.530 9.134 19.690 1.00 88.88 119 ILE A C 1
ATOM 865 O O . ILE A 1 119 ? -11.445 8.917 20.485 1.00 88.88 119 ILE A O 1
ATOM 869 N N . TYR A 1 120 ? -10.095 8.211 18.833 1.00 89.81 120 TYR A N 1
ATOM 870 C CA . TYR A 1 120 ? -10.681 6.874 18.741 1.00 89.81 120 TYR A CA 1
ATOM 871 C C . TYR A 1 120 ? -10.425 6.023 19.988 1.00 89.81 120 TYR A C 1
ATOM 873 O O . TYR A 1 120 ? -11.348 5.369 20.477 1.00 89.81 120 TYR A O 1
ATOM 881 N N . ILE A 1 121 ? -9.217 6.091 20.560 1.00 85.75 121 ILE A N 1
ATOM 882 C CA . ILE A 1 121 ? -8.889 5.414 21.822 1.00 85.75 121 ILE A CA 1
ATOM 883 C C . ILE A 1 121 ? -9.771 5.952 22.954 1.00 85.75 121 ILE A C 1
ATOM 885 O O . ILE A 1 121 ? -10.406 5.160 23.648 1.00 85.75 121 ILE A O 1
ATOM 889 N N . LYS A 1 122 ? -9.908 7.281 23.090 1.00 82.38 122 LYS A N 1
ATOM 890 C CA . LYS A 1 122 ? -10.802 7.895 24.092 1.00 82.38 122 LYS A CA 1
ATOM 891 C C . LYS A 1 122 ? -12.274 7.547 23.890 1.00 82.38 122 LYS A C 1
ATOM 893 O O . LYS A 1 122 ? -13.006 7.424 24.866 1.00 82.38 122 LYS A O 1
ATOM 898 N N . ALA A 1 123 ? -12.716 7.388 22.644 1.00 82.56 123 ALA A N 1
ATOM 899 C CA . ALA A 1 123 ? -14.079 6.961 22.333 1.00 82.56 123 ALA A CA 1
ATOM 900 C C . ALA A 1 123 ? -14.329 5.468 22.630 1.00 82.56 123 ALA A C 1
ATOM 902 O O . ALA A 1 123 ? -15.484 5.026 22.607 1.00 82.56 123 ALA A O 1
ATOM 903 N N . GLY A 1 124 ? -13.273 4.684 22.886 1.00 82.50 124 GLY A N 1
ATOM 904 C CA . GLY A 1 124 ? -13.366 3.260 23.199 1.00 82.50 124 GLY A CA 1
ATOM 905 C C . GLY A 1 124 ? -14.057 2.462 22.094 1.00 82.50 124 GLY A C 1
ATOM 906 O O . GLY A 1 124 ? -14.910 1.632 22.392 1.00 82.50 124 GLY A O 1
ATOM 907 N N . VAL A 1 125 ? -13.777 2.785 20.829 1.00 85.31 125 VAL A N 1
ATOM 908 C CA . VAL A 1 125 ? -14.381 2.121 19.661 1.00 85.31 125 VAL A CA 1
ATOM 909 C C . VAL A 1 125 ? -13.498 0.997 19.139 1.00 85.31 125 VAL A C 1
ATOM 911 O O . VAL A 1 125 ? -12.280 1.020 19.325 1.00 85.31 125 VAL A O 1
ATOM 914 N N . MET A 1 126 ? -14.114 0.023 18.471 1.00 83.94 126 MET A N 1
ATOM 915 C CA . MET A 1 126 ? -13.403 -1.008 17.702 1.00 83.94 126 MET A CA 1
ATOM 916 C C . MET A 1 126 ? -13.526 -0.786 16.196 1.00 83.94 126 MET A C 1
ATOM 918 O O . MET A 1 126 ? -12.630 -1.170 15.440 1.00 83.94 126 MET A O 1
ATOM 922 N N . THR A 1 127 ? -14.616 -0.153 15.757 1.00 91.12 127 THR A N 1
ATOM 923 C CA . THR A 1 127 ? -14.851 0.147 14.345 1.00 91.12 127 THR A CA 1
ATOM 924 C C . THR A 1 127 ? -14.958 1.644 14.088 1.00 91.12 127 THR A C 1
ATOM 926 O O . THR A 1 127 ? -15.386 2.436 14.935 1.00 91.12 127 THR A O 1
ATOM 929 N N . MET A 1 128 ? -14.556 2.051 12.887 1.00 91.62 128 MET A N 1
ATOM 930 C CA . MET A 1 128 ? -14.651 3.447 12.469 1.00 91.62 128 MET A CA 1
ATOM 931 C C . MET A 1 128 ? -16.113 3.908 12.346 1.00 91.62 128 MET A C 1
ATOM 933 O O . MET A 1 128 ? -16.409 5.040 12.746 1.00 91.62 128 MET A O 1
ATOM 937 N N . PRO A 1 129 ? -17.066 3.099 11.843 1.00 91.31 129 PRO A N 1
ATOM 938 C CA . PRO A 1 129 ? -18.477 3.483 11.836 1.00 91.31 129 PRO A CA 1
ATOM 939 C C . PRO A 1 129 ? -19.084 3.595 13.245 1.00 91.31 129 PRO A C 1
ATOM 941 O O . PRO A 1 129 ? -19.934 4.459 13.477 1.00 91.31 129 PRO A O 1
ATOM 944 N N . GLU A 1 130 ? -18.637 2.790 14.218 1.00 88.12 130 GLU A N 1
ATOM 945 C CA . GLU A 1 130 ? -19.065 2.903 15.623 1.00 88.12 130 GLU A CA 1
ATOM 946 C C . GLU A 1 130 ? -18.690 4.267 16.225 1.00 88.12 130 GLU A C 1
ATOM 948 O O . GLU A 1 130 ? -19.483 4.853 16.968 1.00 88.12 130 GLU A O 1
ATOM 953 N N . TYR A 1 131 ? -17.532 4.830 15.860 1.00 89.12 131 TYR A N 1
ATOM 954 C CA . TYR A 1 131 ? -17.173 6.198 16.251 1.00 89.12 131 TYR A CA 1
ATOM 955 C C . TYR A 1 131 ? -18.207 7.221 15.781 1.00 89.12 131 TYR A C 1
ATOM 957 O O . TYR A 1 131 ? -18.647 8.063 16.566 1.00 89.12 131 TYR A O 1
ATOM 965 N N . LEU A 1 132 ? -18.655 7.120 14.529 1.00 86.94 132 LEU A N 1
ATOM 966 C CA . LEU A 1 132 ? -19.656 8.035 13.983 1.00 86.94 132 LEU A CA 1
ATOM 967 C C . LEU A 1 132 ? -21.023 7.841 14.643 1.00 86.94 132 LEU A C 1
ATOM 969 O O . LEU A 1 132 ? -21.695 8.832 14.931 1.00 86.94 132 LEU A O 1
ATOM 973 N N . LYS A 1 133 ? -21.386 6.598 14.994 1.00 84.88 133 LYS A N 1
ATOM 974 C CA . LYS A 1 133 ? -22.562 6.316 15.831 1.00 84.88 133 LYS A CA 1
ATOM 975 C C . LYS A 1 133 ? -22.464 7.031 17.178 1.00 84.88 133 LYS A C 1
ATOM 977 O O . LYS A 1 133 ? -23.407 7.699 17.585 1.00 84.88 133 LYS A O 1
ATOM 982 N N . LYS A 1 134 ? -21.333 6.919 17.880 1.00 82.56 134 LYS A N 1
ATOM 983 C CA . LYS A 1 134 ? -21.130 7.584 19.180 1.00 82.56 134 LYS A CA 1
ATOM 984 C C . LYS A 1 134 ? -21.136 9.109 19.052 1.00 82.56 134 LYS A C 1
ATOM 986 O O . LYS A 1 134 ? -21.634 9.790 19.944 1.00 82.56 134 LYS A O 1
ATOM 991 N N . ARG A 1 135 ? -20.615 9.649 17.946 1.00 78.62 135 ARG A N 1
ATOM 992 C CA . ARG A 1 135 ? -20.515 11.094 17.708 1.00 78.62 135 ARG A CA 1
ATOM 993 C C . ARG A 1 135 ? -21.840 11.745 17.304 1.00 78.62 135 ARG A C 1
ATOM 995 O O . ARG A 1 135 ? -22.132 12.832 17.799 1.00 78.62 135 ARG A O 1
ATOM 1002 N N . PHE A 1 136 ? -22.604 11.139 16.398 1.00 76.88 136 PHE A N 1
ATOM 1003 C CA . PHE A 1 136 ? -23.853 11.711 15.870 1.00 76.88 136 PHE A CA 1
ATOM 1004 C C . PHE A 1 136 ? -25.117 11.094 16.492 1.00 76.88 136 PHE A C 1
ATOM 1006 O O . PHE A 1 136 ? -26.210 11.647 16.375 1.00 76.88 136 PHE A O 1
ATOM 1013 N N . GLY A 1 137 ? -24.980 9.963 17.183 1.00 68.62 137 GLY A N 1
ATOM 1014 C CA . GLY A 1 137 ? -26.047 9.236 17.873 1.00 68.62 137 GLY A CA 1
ATOM 1015 C C . GLY A 1 137 ? -26.883 8.324 16.971 1.00 68.62 137 GLY A C 1
ATOM 1016 O O . GLY A 1 137 ? -27.514 7.397 17.481 1.00 68.62 137 GLY A O 1
ATOM 1017 N N . GLY A 1 138 ? -26.924 8.582 15.660 1.00 75.62 138 GLY A N 1
ATOM 1018 C CA . GLY A 1 138 ? -27.789 7.857 14.738 1.00 75.62 138 GLY A CA 1
ATOM 1019 C C . GLY A 1 138 ? -27.194 6.530 14.276 1.00 75.62 138 GLY A C 1
ATOM 1020 O O . GLY A 1 138 ? -25.982 6.312 14.251 1.00 75.62 138 GLY A O 1
ATOM 1021 N N . GLU A 1 139 ? -28.078 5.593 13.935 1.00 78.81 139 GLU A N 1
ATOM 1022 C CA . GLU A 1 139 ? -27.673 4.243 13.528 1.00 78.81 139 GLU A CA 1
ATOM 1023 C C . GLU A 1 139 ? -27.498 4.096 12.015 1.00 78.81 139 GLU A C 1
ATOM 1025 O O . GLU A 1 139 ? -26.835 3.148 11.583 1.00 78.81 139 GLU A O 1
ATOM 1030 N N . ARG A 1 140 ? -28.078 5.007 11.217 1.00 84.69 140 ARG A N 1
ATOM 1031 C CA . ARG A 1 140 ? -28.110 4.911 9.749 1.00 84.69 140 ARG A CA 1
ATOM 1032 C C . ARG A 1 140 ? -26.724 5.098 9.162 1.00 84.69 140 ARG A C 1
ATOM 1034 O O . ARG A 1 140 ? -26.293 4.264 8.373 1.00 84.69 140 ARG A O 1
ATOM 1041 N N . LEU A 1 141 ? -26.017 6.139 9.602 1.00 84.19 141 LEU A N 1
ATOM 1042 C CA . LEU A 1 141 ? -24.671 6.436 9.124 1.00 84.19 141 LEU A CA 1
ATOM 1043 C C . LEU A 1 141 ? -23.698 5.287 9.410 1.00 84.19 141 LEU A C 1
ATOM 1045 O O . LEU A 1 141 ? -22.911 4.926 8.540 1.00 84.19 141 LEU A O 1
ATOM 1049 N N . GLN A 1 142 ? -23.805 4.660 10.588 1.00 86.88 142 GLN A N 1
ATOM 1050 C CA . GLN A 1 142 ? -23.013 3.475 10.915 1.00 86.88 142 GLN A CA 1
ATOM 1051 C C . GLN A 1 142 ? -23.307 2.325 9.943 1.00 86.88 142 GLN A C 1
ATOM 1053 O O . GLN A 1 142 ? -22.373 1.792 9.367 1.00 86.88 142 GLN A O 1
ATOM 1058 N N . VAL A 1 143 ? -24.582 1.954 9.723 1.00 88.69 143 VAL A N 1
ATOM 1059 C CA . VAL A 1 143 ? -24.918 0.858 8.784 1.00 88.69 143 VAL A CA 1
ATOM 1060 C C . VAL A 1 143 ? -24.410 1.170 7.380 1.00 88.69 143 VAL A C 1
ATOM 1062 O O . VAL A 1 143 ? -23.767 0.326 6.763 1.00 88.69 143 VAL A O 1
ATOM 1065 N N . TYR A 1 144 ? -24.686 2.378 6.891 1.00 89.69 144 TYR A N 1
ATOM 1066 C CA . TYR A 1 144 ? -24.306 2.795 5.549 1.00 89.69 144 TYR A CA 1
ATOM 1067 C C . TYR A 1 144 ? -22.791 2.708 5.343 1.00 89.69 144 TYR A C 1
ATOM 1069 O O . TYR A 1 144 ? -22.340 2.091 4.382 1.00 89.69 144 TYR A O 1
ATOM 1077 N N . LEU A 1 145 ? -21.998 3.252 6.271 1.00 89.50 145 LEU A N 1
ATOM 1078 C CA . LEU A 1 145 ? -20.541 3.240 6.160 1.00 89.50 145 LEU A CA 1
ATOM 1079 C C . LEU A 1 145 ? -19.920 1.867 6.407 1.00 89.50 145 LEU A C 1
ATOM 1081 O O . LEU A 1 145 ? -18.885 1.581 5.810 1.00 89.50 145 LEU A O 1
ATOM 1085 N N . SER A 1 146 ? -20.530 1.005 7.225 1.00 91.00 146 SER A N 1
ATOM 1086 C CA . SER A 1 146 ? -20.081 -0.385 7.362 1.00 91.00 146 SER A CA 1
ATOM 1087 C C . SER A 1 146 ? -20.332 -1.170 6.072 1.00 91.00 146 SER A C 1
ATOM 1089 O O . SER A 1 146 ? -19.430 -1.860 5.611 1.00 91.00 146 SER A O 1
ATOM 1091 N N . ILE A 1 147 ? -21.506 -1.025 5.440 1.00 91.12 147 ILE A N 1
ATOM 1092 C CA . ILE A 1 147 ? -21.809 -1.673 4.150 1.00 91.12 147 ILE A CA 1
ATOM 1093 C C . ILE A 1 147 ? -20.901 -1.129 3.046 1.00 91.12 147 ILE A C 1
ATOM 1095 O O . ILE A 1 147 ? -20.316 -1.914 2.304 1.00 91.12 147 ILE A O 1
ATOM 1099 N N . LEU A 1 148 ? -20.739 0.194 2.965 1.00 89.75 148 LEU A N 1
ATOM 1100 C CA . LEU A 1 148 ? -19.853 0.826 1.991 1.00 89.75 148 LEU A CA 1
ATOM 1101 C C . LEU A 1 148 ? -18.408 0.353 2.180 1.00 89.75 148 LEU A C 1
ATOM 1103 O O . LEU A 1 148 ? -17.776 -0.054 1.215 1.00 89.75 148 LEU A O 1
ATOM 1107 N N . SER A 1 149 ? -17.900 0.337 3.416 1.00 89.12 149 SER A N 1
ATOM 1108 C CA . SER A 1 149 ? -16.553 -0.165 3.713 1.00 89.12 149 SER A CA 1
ATOM 1109 C C . SER A 1 149 ? -16.388 -1.636 3.327 1.00 89.12 149 SER A C 1
ATOM 1111 O O . SER A 1 149 ? -15.366 -1.984 2.746 1.00 89.12 149 SER A O 1
ATOM 1113 N N . LEU A 1 150 ? -17.379 -2.496 3.597 1.00 89.44 150 LEU A N 1
ATOM 1114 C CA . LEU A 1 150 ? -17.351 -3.910 3.192 1.00 89.44 150 LEU A CA 1
ATOM 1115 C C . LEU A 1 150 ? -17.350 -4.074 1.666 1.00 89.44 150 LEU A C 1
ATOM 1117 O O . LEU A 1 150 ? -16.601 -4.889 1.136 1.00 89.44 150 LEU A O 1
ATOM 1121 N N . PHE A 1 151 ? -18.151 -3.282 0.958 1.00 86.56 151 PHE A N 1
ATOM 1122 C CA . PHE A 1 151 ? -18.198 -3.277 -0.503 1.00 86.56 151 PHE A CA 1
ATOM 1123 C C . PHE A 1 151 ? -16.861 -2.832 -1.112 1.00 86.56 151 PHE A C 1
ATOM 1125 O O . PHE A 1 151 ? -16.292 -3.535 -1.945 1.00 86.56 151 PHE A O 1
ATOM 1132 N N . THR A 1 152 ? -16.315 -1.713 -0.634 1.00 84.19 152 THR A N 1
ATOM 1133 C CA . THR A 1 152 ? -15.005 -1.191 -1.047 1.00 84.19 152 THR A CA 1
ATOM 1134 C C . THR A 1 152 ? -13.882 -2.187 -0.753 1.00 84.19 152 THR A C 1
ATOM 1136 O O . THR A 1 152 ? -12.980 -2.364 -1.565 1.00 84.19 152 THR A O 1
ATOM 1139 N N . CYS A 1 153 ? -13.955 -2.885 0.379 1.00 84.25 153 CYS A N 1
ATOM 1140 C CA . CYS A 1 153 ? -13.002 -3.914 0.784 1.00 84.25 153 CYS A CA 1
ATOM 1141 C C . CYS A 1 153 ? -12.949 -5.082 -0.222 1.00 84.25 153 CYS A C 1
ATOM 1143 O O . CYS A 1 153 ? -11.858 -5.494 -0.615 1.00 84.25 153 CYS A O 1
ATOM 1145 N N . VAL A 1 154 ? -14.105 -5.559 -0.703 1.00 81.31 154 VAL A N 1
ATOM 1146 C CA . VAL A 1 154 ? -14.190 -6.618 -1.728 1.00 81.31 154 VAL A CA 1
ATOM 1147 C C . VAL A 1 154 ? -13.715 -6.134 -3.093 1.00 81.31 154 VAL A C 1
ATOM 1149 O O . VAL A 1 154 ? -12.879 -6.785 -3.715 1.00 81.31 154 VAL A O 1
ATOM 1152 N N . ILE A 1 155 ? -14.235 -4.998 -3.556 1.00 76.69 155 ILE A N 1
ATOM 1153 C CA . ILE A 1 155 ? -14.031 -4.561 -4.942 1.00 76.69 155 ILE A CA 1
ATOM 1154 C C . ILE A 1 155 ? -12.662 -3.934 -5.163 1.00 76.69 155 ILE A C 1
ATOM 1156 O O . ILE A 1 155 ? -12.102 -4.104 -6.239 1.00 76.69 155 ILE A O 1
ATOM 1160 N N . LEU A 1 156 ? -12.122 -3.208 -4.183 1.00 76.06 156 LEU A N 1
ATOM 1161 C CA . LEU A 1 156 ? -10.832 -2.535 -4.337 1.00 76.06 156 LEU A CA 1
ATOM 1162 C C . LEU A 1 156 ? -9.700 -3.391 -3.809 1.00 76.06 156 LEU A C 1
ATOM 1164 O O . LEU A 1 156 ? -8.792 -3.748 -4.553 1.00 76.06 156 LEU A O 1
ATOM 1168 N N . SER A 1 157 ? -9.751 -3.726 -2.524 1.00 80.12 157 SER A N 1
ATOM 1169 C CA . SER A 1 157 ? -8.588 -4.296 -1.853 1.00 80.12 157 SER A CA 1
ATOM 1170 C C . SER A 1 157 ? -8.391 -5.767 -2.219 1.00 80.12 157 SER A C 1
ATOM 1172 O O . SER A 1 157 ? -7.317 -6.138 -2.683 1.00 80.12 157 SER A O 1
ATOM 1174 N N . ILE A 1 158 ? -9.437 -6.594 -2.095 1.00 82.56 158 ILE A N 1
ATOM 1175 C CA . ILE A 1 158 ? -9.319 -8.035 -2.364 1.00 82.56 158 ILE A CA 1
ATOM 1176 C C . ILE A 1 158 ? -9.034 -8.301 -3.848 1.00 82.56 158 ILE A C 1
ATOM 1178 O O . ILE A 1 158 ? -8.108 -9.039 -4.171 1.00 82.56 158 ILE A O 1
ATOM 1182 N N . ALA A 1 159 ? -9.785 -7.666 -4.749 1.00 78.56 159 ALA A N 1
ATOM 1183 C CA . ALA A 1 159 ? -9.591 -7.798 -6.191 1.00 78.56 159 ALA A CA 1
ATOM 1184 C C . ALA A 1 159 ? -8.164 -7.441 -6.641 1.00 78.56 159 ALA A C 1
ATOM 1186 O O . ALA A 1 159 ? -7.541 -8.204 -7.380 1.00 78.56 159 ALA A O 1
ATOM 1187 N N . SER A 1 160 ? -7.648 -6.296 -6.181 1.00 78.81 160 SER A N 1
ATOM 1188 C CA . SER A 1 160 ? -6.317 -5.812 -6.549 1.00 78.81 160 SER A CA 1
ATOM 1189 C C . SER A 1 160 ? -5.211 -6.743 -6.043 1.00 78.81 160 SER A C 1
ATOM 1191 O O . SER A 1 160 ? -4.305 -7.092 -6.803 1.00 78.81 160 SER A O 1
ATOM 1193 N N . ASP A 1 161 ? -5.292 -7.183 -4.784 1.00 82.38 161 ASP A N 1
ATOM 1194 C CA . ASP A 1 161 ? -4.287 -8.075 -4.195 1.00 82.38 161 ASP A CA 1
ATOM 1195 C C . ASP A 1 161 ? -4.310 -9.466 -4.834 1.00 82.38 161 ASP A C 1
ATOM 1197 O O . ASP A 1 161 ? -3.250 -10.019 -5.139 1.00 82.38 161 ASP A O 1
ATOM 1201 N N . MET A 1 162 ? -5.502 -10.013 -5.099 1.00 79.94 162 MET A N 1
ATOM 1202 C CA . MET A 1 162 ? -5.656 -11.302 -5.777 1.00 79.94 162 MET A CA 1
ATOM 1203 C C . MET A 1 162 ? -5.100 -11.264 -7.196 1.00 79.94 162 MET A C 1
ATOM 1205 O O . MET A 1 162 ? -4.366 -12.172 -7.572 1.00 79.94 162 MET A O 1
ATOM 1209 N N . PHE A 1 163 ? -5.415 -10.225 -7.974 1.00 77.56 163 PHE A N 1
ATOM 1210 C CA . PHE A 1 163 ? -4.930 -10.092 -9.348 1.00 77.56 163 PHE A CA 1
ATOM 1211 C C . PHE A 1 163 ? -3.404 -9.981 -9.402 1.00 77.56 163 PHE A C 1
ATOM 1213 O O . PHE A 1 163 ? -2.751 -10.732 -10.125 1.00 77.56 163 PHE A O 1
ATOM 1220 N N . SER A 1 164 ? -2.826 -9.098 -8.583 1.00 79.81 164 SER A N 1
ATOM 1221 C CA . SER A 1 164 ? -1.373 -8.958 -8.480 1.00 79.81 164 SER A CA 1
ATOM 1222 C C . SER A 1 164 ? -0.693 -10.265 -8.050 1.00 79.81 164 SER A C 1
ATOM 1224 O O . SER A 1 164 ? 0.309 -10.685 -8.631 1.00 79.81 164 SER A O 1
ATOM 1226 N N . GLY A 1 165 ? -1.275 -10.957 -7.068 1.00 79.56 165 GLY A N 1
ATOM 1227 C CA . GLY A 1 165 ? -0.809 -12.274 -6.650 1.00 79.56 165 GLY A CA 1
ATOM 1228 C C . GLY A 1 165 ? -0.845 -13.325 -7.724 1.00 79.56 165 GLY A C 1
ATOM 1229 O O . GLY A 1 165 ? 0.071 -14.133 -7.831 1.00 79.56 165 GLY A O 1
ATOM 1230 N N . ALA A 1 166 ? -1.918 -13.324 -8.500 1.00 77.62 166 ALA A N 1
ATOM 1231 C CA . ALA A 1 166 ? -2.135 -14.318 -9.520 1.00 77.62 166 ALA A CA 1
ATOM 1232 C C . ALA A 1 166 ? -1.159 -14.128 -10.691 1.00 77.62 166 ALA A C 1
ATOM 1234 O O . ALA A 1 166 ? -0.574 -15.119 -11.114 1.00 77.62 166 ALA A O 1
ATOM 1235 N N . ILE A 1 167 ? -0.862 -12.883 -11.104 1.00 75.38 167 ILE A N 1
ATOM 1236 C CA . ILE A 1 167 ? 0.253 -12.583 -12.030 1.00 75.38 167 ILE A CA 1
ATOM 1237 C C . ILE A 1 167 ? 1.550 -13.193 -11.500 1.00 75.38 167 ILE A C 1
ATOM 1239 O O . ILE A 1 167 ? 2.276 -13.873 -12.222 1.00 75.38 167 ILE A O 1
ATOM 1243 N N . PHE A 1 168 ? 1.840 -12.968 -10.219 1.00 75.00 168 PHE A N 1
ATOM 1244 C CA . PHE A 1 168 ? 3.084 -13.429 -9.629 1.00 75.00 168 PHE A CA 1
ATOM 1245 C C . PHE A 1 168 ? 3.182 -14.956 -9.561 1.00 75.00 168 PHE A C 1
ATOM 1247 O O . PHE A 1 168 ? 4.207 -15.524 -9.924 1.00 75.00 168 PHE A O 1
ATOM 1254 N N . ILE A 1 169 ? 2.115 -15.630 -9.129 1.00 77.88 169 ILE A N 1
ATOM 1255 C CA . ILE A 1 169 ? 2.059 -17.093 -9.059 1.00 77.88 169 ILE A CA 1
ATOM 1256 C C . ILE A 1 169 ? 2.122 -17.709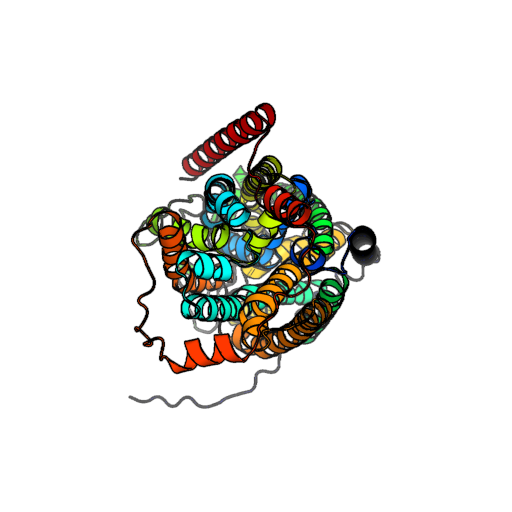 -10.459 1.00 77.88 169 ILE A C 1
ATOM 1258 O O . ILE A 1 169 ? 2.797 -18.719 -10.637 1.00 77.88 169 ILE A O 1
ATOM 1262 N N . GLN A 1 170 ? 1.454 -17.111 -11.444 1.00 75.38 170 GLN A N 1
ATOM 1263 C CA . GLN A 1 170 ? 1.473 -17.582 -12.825 1.00 75.38 170 GLN A CA 1
ATOM 1264 C C . GLN A 1 170 ? 2.878 -17.472 -13.426 1.00 75.38 170 GLN A C 1
ATOM 1266 O O . GLN A 1 170 ? 3.363 -18.430 -14.018 1.00 75.38 170 GLN A O 1
ATOM 1271 N N . LEU A 1 171 ? 3.559 -16.341 -13.220 1.00 72.56 171 LEU A N 1
ATOM 1272 C CA . LEU A 1 171 ? 4.926 -16.129 -13.703 1.00 72.56 171 LEU A CA 1
ATOM 1273 C C . LEU A 1 171 ? 5.957 -17.000 -12.994 1.00 72.56 171 LEU A C 1
ATOM 1275 O O . LEU A 1 171 ? 6.892 -17.482 -13.621 1.00 72.56 171 LEU A O 1
ATOM 1279 N N . ALA A 1 172 ? 5.798 -17.184 -11.686 1.00 70.62 172 ALA A N 1
ATOM 1280 C CA . ALA A 1 172 ? 6.720 -17.976 -10.896 1.00 70.62 172 ALA A CA 1
ATOM 1281 C C . ALA A 1 172 ? 6.477 -19.477 -11.110 1.00 70.62 172 ALA A C 1
ATOM 1283 O O . ALA A 1 172 ? 7.350 -20.208 -11.563 1.00 70.62 172 ALA A O 1
ATOM 1284 N N . LEU A 1 173 ? 5.286 -19.958 -10.757 1.00 72.38 173 LEU A N 1
ATOM 1285 C CA . LEU A 1 173 ? 4.986 -21.385 -10.637 1.00 72.38 173 LEU A CA 1
ATOM 1286 C C . LEU A 1 173 ? 4.340 -21.981 -11.894 1.00 72.38 173 LEU A C 1
ATOM 1288 O O . LEU A 1 173 ? 4.091 -23.184 -11.913 1.00 72.38 173 LEU A O 1
ATOM 1292 N N . GLY A 1 174 ? 4.019 -21.173 -12.911 1.00 72.06 174 GLY A N 1
ATOM 1293 C CA . GLY A 1 174 ? 3.322 -21.642 -14.114 1.00 72.06 174 GLY A CA 1
ATOM 1294 C C . GLY A 1 174 ? 1.908 -22.170 -13.842 1.00 72.06 174 GLY A C 1
ATOM 1295 O O . GLY A 1 174 ? 1.351 -22.893 -14.665 1.00 72.06 174 GLY A O 1
ATOM 1296 N N . LEU A 1 175 ? 1.334 -21.865 -12.672 1.00 73.56 175 LEU A N 1
ATOM 1297 C CA . LEU A 1 175 ? 0.014 -22.354 -12.279 1.00 73.56 175 LEU A CA 1
ATOM 1298 C C . LEU A 1 175 ? -1.091 -21.566 -12.983 1.00 73.56 175 LEU A C 1
ATOM 1300 O O . LEU A 1 175 ? -0.975 -20.358 -13.192 1.00 73.56 175 LEU A O 1
ATOM 1304 N N . ASP A 1 176 ? -2.199 -22.254 -13.264 1.00 78.56 176 ASP A N 1
ATOM 1305 C CA . ASP A 1 176 ? -3.429 -21.599 -13.697 1.00 78.56 176 ASP A CA 1
ATOM 1306 C C . ASP A 1 176 ? -3.884 -20.551 -12.666 1.00 78.56 176 ASP A C 1
ATOM 1308 O O . ASP A 1 176 ? -3.830 -20.774 -11.450 1.00 78.56 176 ASP A O 1
ATOM 1312 N N . LEU A 1 177 ? -4.357 -19.410 -13.169 1.00 73.88 177 LEU A N 1
ATOM 1313 C CA . LEU A 1 177 ? -4.745 -18.246 -12.376 1.00 73.88 177 LEU A CA 1
ATOM 1314 C C . LEU A 1 177 ? -5.789 -18.593 -11.301 1.00 73.88 177 LEU A C 1
ATOM 1316 O O . LEU A 1 177 ? -5.687 -18.139 -10.159 1.00 73.88 177 LEU A O 1
ATOM 1320 N N . TYR A 1 178 ? -6.790 -19.411 -11.643 1.00 79.88 178 TYR A N 1
ATOM 1321 C CA . TYR A 1 178 ? -7.866 -19.771 -10.719 1.00 79.88 178 TYR A CA 1
ATOM 1322 C C . TYR A 1 178 ? -7.378 -20.736 -9.643 1.00 79.88 178 TYR A C 1
ATOM 1324 O O . TYR A 1 178 ? -7.742 -20.591 -8.472 1.00 79.88 178 TYR A O 1
ATOM 1332 N N . LEU A 1 179 ? -6.517 -21.686 -10.013 1.00 80.94 179 LEU A N 1
ATOM 1333 C CA . LEU A 1 179 ? -5.896 -22.601 -9.059 1.00 80.94 179 LEU A CA 1
ATOM 1334 C C . LEU A 1 179 ? -5.000 -21.846 -8.065 1.00 80.94 179 LEU A C 1
ATOM 1336 O O . LEU A 1 179 ? -5.089 -22.074 -6.857 1.00 80.94 179 LEU A O 1
ATOM 1340 N N . ALA A 1 180 ? -4.190 -20.910 -8.565 1.00 78.12 180 ALA A N 1
ATOM 1341 C CA . ALA A 1 180 ? -3.340 -20.038 -7.763 1.00 78.12 180 ALA A CA 1
ATOM 1342 C C . ALA A 1 180 ? -4.152 -19.255 -6.723 1.00 78.12 180 ALA A C 1
ATOM 1344 O O . ALA A 1 180 ? -3.857 -19.297 -5.526 1.00 78.12 180 ALA A O 1
ATOM 1345 N N . ILE A 1 181 ? -5.223 -18.601 -7.176 1.00 80.19 181 ILE A N 1
ATOM 1346 C CA . ILE A 1 181 ? -6.150 -17.848 -6.331 1.00 80.19 181 ILE A CA 1
ATOM 1347 C C . ILE A 1 181 ? -6.805 -18.742 -5.269 1.00 80.19 181 ILE A C 1
ATOM 1349 O O . ILE A 1 181 ? -6.902 -18.350 -4.103 1.00 80.19 181 ILE A O 1
ATOM 1353 N N . PHE A 1 182 ? -7.249 -19.943 -5.644 1.00 83.50 182 PHE A N 1
ATOM 1354 C CA . PHE A 1 182 ? -7.902 -20.862 -4.716 1.00 83.50 182 PHE A CA 1
ATOM 1355 C C . PHE A 1 182 ? -6.960 -21.297 -3.586 1.00 83.50 182 PHE A C 1
ATOM 1357 O O . PHE A 1 182 ? -7.328 -21.211 -2.413 1.00 83.50 182 PHE A O 1
ATOM 1364 N N . ILE A 1 183 ? -5.733 -21.711 -3.923 1.00 81.50 183 ILE A N 1
ATOM 1365 C CA . ILE A 1 183 ? -4.710 -22.108 -2.941 1.00 81.50 183 ILE A CA 1
ATOM 1366 C C . ILE A 1 183 ? -4.405 -20.941 -1.997 1.00 81.50 183 ILE A C 1
ATOM 1368 O O . ILE A 1 183 ? -4.369 -21.105 -0.775 1.00 81.50 183 ILE A O 1
ATOM 1372 N N . LEU A 1 184 ? -4.239 -19.749 -2.565 1.00 80.25 184 LEU A N 1
ATOM 1373 C CA . LEU A 1 184 ? -3.926 -18.525 -1.844 1.00 80.25 184 LEU A CA 1
ATOM 1374 C C . LEU A 1 184 ? -4.995 -18.173 -0.803 1.00 80.25 184 LEU A C 1
ATOM 1376 O O . LEU A 1 184 ? -4.692 -17.964 0.375 1.00 80.25 184 LEU A O 1
ATOM 1380 N N . LEU A 1 185 ? -6.261 -18.167 -1.223 1.00 83.12 185 LEU A N 1
ATOM 1381 C CA . LEU A 1 185 ? -7.396 -17.885 -0.350 1.00 83.12 185 LEU A CA 1
ATOM 1382 C C . LEU A 1 185 ? -7.610 -18.975 0.698 1.00 83.12 185 LEU A C 1
ATOM 1384 O O . LEU A 1 185 ? -7.913 -18.652 1.846 1.00 83.12 185 LEU A O 1
ATOM 1388 N N . ALA A 1 186 ? -7.411 -20.247 0.346 1.00 83.19 186 ALA A N 1
ATOM 1389 C CA . ALA A 1 186 ? -7.519 -21.351 1.294 1.00 83.19 186 ALA A CA 1
ATOM 1390 C C . ALA A 1 186 ? -6.493 -21.215 2.432 1.00 83.19 186 ALA A C 1
ATOM 1392 O O . ALA A 1 186 ? -6.859 -21.286 3.608 1.00 83.19 186 ALA A O 1
ATOM 1393 N N . ILE A 1 187 ? -5.225 -20.945 2.100 1.00 80.44 187 ILE A N 1
ATOM 1394 C CA . ILE A 1 187 ? -4.159 -20.738 3.091 1.00 80.44 187 ILE A CA 1
ATOM 1395 C C . ILE A 1 187 ? -4.450 -19.495 3.945 1.00 80.44 187 ILE A C 1
ATOM 1397 O O . ILE A 1 187 ? -4.406 -19.566 5.177 1.00 80.44 187 ILE A O 1
ATOM 1401 N N . THR A 1 188 ? -4.823 -18.380 3.306 1.00 81.81 188 THR A N 1
ATOM 1402 C CA . THR A 1 188 ? -5.200 -17.125 3.983 1.00 81.81 188 THR A CA 1
ATOM 1403 C C . THR A 1 188 ? -6.337 -17.351 4.983 1.00 81.81 188 THR A C 1
ATOM 1405 O O . THR A 1 188 ? -6.271 -16.887 6.126 1.00 81.81 188 THR A O 1
ATOM 1408 N N . ALA A 1 189 ? -7.382 -18.080 4.581 1.00 82.06 189 ALA A N 1
ATOM 1409 C CA . ALA A 1 189 ? -8.549 -18.348 5.411 1.00 82.06 189 ALA A CA 1
ATOM 1410 C C . ALA A 1 189 ? -8.184 -19.190 6.640 1.00 82.06 189 ALA A C 1
ATOM 1412 O O . ALA A 1 189 ? -8.533 -18.812 7.760 1.00 82.06 189 ALA A O 1
ATOM 1413 N N . VAL A 1 190 ? -7.428 -20.280 6.460 1.00 80.75 190 VAL A N 1
ATOM 1414 C CA . VAL A 1 190 ? -6.955 -21.126 7.573 1.00 80.75 190 VAL A CA 1
ATOM 1415 C C . VAL A 1 190 ? -6.154 -20.297 8.576 1.00 80.75 190 VAL A C 1
ATOM 1417 O O . VAL A 1 190 ? -6.397 -20.370 9.786 1.00 80.75 190 VAL A O 1
ATOM 1420 N N . TYR A 1 191 ? -5.244 -19.461 8.080 1.00 74.06 191 TYR A N 1
ATOM 1421 C CA . TYR A 1 191 ? -4.389 -18.629 8.917 1.00 74.06 191 TYR A CA 1
ATOM 1422 C C . TYR A 1 191 ? -5.186 -17.564 9.691 1.00 74.06 191 TYR A C 1
ATOM 1424 O O . TYR A 1 191 ? -5.033 -17.409 10.903 1.00 74.06 191 TYR A O 1
ATOM 1432 N N . THR A 1 192 ? -6.112 -16.875 9.021 1.00 78.12 192 THR A N 1
ATOM 1433 C CA . THR A 1 192 ? -6.902 -15.788 9.628 1.00 78.12 192 THR A CA 1
ATOM 1434 C C . THR A 1 192 ? -7.886 -16.313 10.676 1.00 78.12 192 THR A C 1
ATOM 1436 O O . THR A 1 192 ? -8.019 -15.741 11.760 1.00 78.12 192 THR A O 1
ATOM 1439 N N . ILE A 1 193 ? -8.563 -17.428 10.379 1.00 80.62 193 ILE A N 1
ATOM 1440 C CA . ILE A 1 193 ? -9.578 -18.026 11.259 1.00 80.62 193 ILE A CA 1
ATOM 1441 C C . ILE A 1 193 ? -8.951 -18.530 12.567 1.00 80.62 193 ILE A C 1
ATOM 1443 O O . ILE A 1 193 ? -9.568 -18.425 13.633 1.00 80.62 193 ILE A O 1
ATOM 1447 N N . THR A 1 194 ? -7.728 -19.064 12.499 1.00 74.44 194 THR A N 1
ATOM 1448 C CA . THR A 1 194 ? -7.022 -19.633 13.657 1.00 74.44 194 THR A CA 1
ATOM 1449 C C . THR A 1 194 ? -6.249 -18.581 14.467 1.00 74.44 194 THR A C 1
ATOM 1451 O O . THR A 1 194 ? -6.232 -18.661 15.704 1.00 74.44 194 THR A O 1
ATOM 1454 N N . GLY A 1 195 ? -5.670 -17.582 13.787 1.00 75.06 195 GLY A N 1
ATOM 1455 C CA . GLY A 1 195 ? -4.692 -16.629 14.320 1.00 75.06 195 GLY A CA 1
ATOM 1456 C C . GLY A 1 195 ? -5.235 -15.453 15.137 1.00 75.06 195 GLY A C 1
ATOM 1457 O O . GLY A 1 195 ? -4.728 -15.170 16.224 1.00 75.06 195 GLY A O 1
ATOM 1458 N N . GLY A 1 196 ? -6.258 -14.758 14.631 1.00 81.25 196 GLY A N 1
ATOM 1459 C CA . GLY A 1 196 ? -6.662 -13.440 15.149 1.00 81.25 196 GLY A CA 1
ATOM 1460 C C . GLY A 1 196 ? -5.618 -12.336 14.894 1.00 81.25 196 GLY A C 1
ATOM 1461 O O . GLY A 1 196 ? -4.522 -12.597 14.395 1.00 81.25 196 GLY A O 1
ATOM 1462 N N . LEU A 1 197 ? -5.940 -11.086 15.250 1.00 83.12 197 LEU A N 1
ATOM 1463 C CA . LEU A 1 197 ? -5.134 -9.917 14.862 1.00 83.12 197 LEU A CA 1
ATOM 1464 C C . LEU A 1 197 ? -3.697 -9.939 15.415 1.00 83.12 197 LEU A C 1
ATOM 1466 O O . LEU A 1 197 ? -2.779 -9.477 14.746 1.00 83.12 197 LEU A O 1
ATOM 1470 N N . ALA A 1 198 ? -3.474 -10.497 16.608 1.00 84.69 198 ALA A N 1
ATOM 1471 C CA . ALA A 1 198 ? -2.130 -10.589 17.181 1.00 84.69 198 ALA A CA 1
ATOM 1472 C C . ALA A 1 198 ? -1.195 -11.459 16.330 1.00 84.69 198 ALA A C 1
ATOM 1474 O O . ALA A 1 198 ? -0.071 -11.054 16.046 1.00 84.69 198 ALA A O 1
ATOM 1475 N N . SER A 1 199 ? -1.675 -12.632 15.899 1.00 84.88 199 SER A N 1
ATOM 1476 C CA . SER A 1 199 ? -0.919 -13.533 15.022 1.00 84.88 199 SER A CA 1
ATOM 1477 C C . SER A 1 199 ? -0.538 -12.824 13.729 1.00 84.88 199 SER A C 1
ATOM 1479 O O . SER A 1 199 ? 0.631 -12.848 13.356 1.00 84.88 199 SER A O 1
ATOM 1481 N N . VAL A 1 200 ? -1.507 -12.122 13.127 1.00 86.31 200 VAL A N 1
ATOM 1482 C CA . VAL A 1 200 ? -1.316 -11.333 11.904 1.00 86.31 200 VAL A CA 1
ATOM 1483 C C . VAL A 1 200 ? -0.208 -10.295 12.097 1.00 86.31 200 VAL A C 1
ATOM 1485 O O . VAL A 1 200 ? 0.757 -10.298 11.345 1.00 86.31 200 VAL A O 1
ATOM 1488 N N . ILE A 1 201 ? -0.254 -9.484 13.160 1.00 90.00 201 ILE A N 1
ATOM 1489 C CA . ILE A 1 201 ? 0.760 -8.444 13.409 1.00 90.00 201 ILE A CA 1
ATOM 1490 C C . ILE A 1 201 ? 2.178 -9.031 13.509 1.00 90.00 201 ILE A C 1
ATOM 1492 O O . ILE A 1 201 ? 3.121 -8.473 12.941 1.00 90.00 201 ILE A O 1
ATOM 1496 N N . TYR A 1 202 ? 2.363 -10.140 14.229 1.00 89.44 202 TYR A N 1
ATOM 1497 C CA . TYR A 1 202 ? 3.697 -10.725 14.398 1.00 89.44 202 TYR A CA 1
ATOM 1498 C C . TYR A 1 202 ? 4.229 -11.358 13.112 1.00 89.44 202 TYR A C 1
ATOM 1500 O O . TYR A 1 202 ? 5.417 -11.201 12.817 1.00 89.44 202 TYR A O 1
ATOM 1508 N N . THR A 1 203 ? 3.381 -12.013 12.316 1.00 88.25 203 THR A N 1
ATOM 1509 C CA . THR A 1 203 ? 3.814 -12.509 11.004 1.00 88.25 203 THR A CA 1
ATOM 1510 C C . THR A 1 203 ? 4.072 -11.398 10.012 1.00 88.25 203 THR A C 1
ATOM 1512 O O . THR A 1 203 ? 5.083 -11.459 9.322 1.00 88.25 203 THR A O 1
ATOM 1515 N N . ASP A 1 204 ? 3.255 -10.345 10.004 1.00 90.31 204 ASP A N 1
ATOM 1516 C CA . ASP A 1 204 ? 3.489 -9.155 9.182 1.00 90.31 204 ASP A CA 1
ATOM 1517 C C . ASP A 1 204 ? 4.845 -8.525 9.502 1.00 90.31 204 ASP A C 1
ATOM 1519 O O . ASP A 1 204 ? 5.545 -8.023 8.625 1.00 90.31 204 ASP A O 1
ATOM 1523 N N . THR A 1 205 ? 5.236 -8.555 10.776 1.00 91.75 205 THR A N 1
ATOM 1524 C CA . THR A 1 205 ? 6.502 -7.981 11.230 1.00 91.75 205 THR A CA 1
ATOM 1525 C C . THR A 1 205 ? 7.695 -8.756 10.692 1.00 91.75 205 THR A C 1
ATOM 1527 O O . THR A 1 205 ? 8.605 -8.157 10.118 1.00 91.75 205 THR A O 1
ATOM 1530 N N . LEU A 1 206 ? 7.681 -10.085 10.840 1.00 90.44 206 LEU A N 1
ATOM 1531 C CA . LEU A 1 206 ? 8.699 -10.947 10.243 1.00 90.44 206 LEU A CA 1
ATOM 1532 C C . LEU A 1 206 ? 8.746 -10.731 8.727 1.00 90.44 206 LEU A C 1
ATOM 1534 O O . LEU A 1 206 ? 9.814 -10.512 8.160 1.00 90.44 206 LEU A O 1
ATOM 1538 N N . GLN A 1 207 ? 7.574 -10.732 8.099 1.00 89.31 207 GLN A N 1
ATOM 1539 C CA . GLN A 1 207 ? 7.427 -10.592 6.664 1.00 89.31 207 GLN A CA 1
ATOM 1540 C C . GLN A 1 207 ? 7.994 -9.267 6.154 1.00 89.31 207 GLN A C 1
ATOM 1542 O O . GLN A 1 207 ? 8.743 -9.253 5.184 1.00 89.31 207 GLN A O 1
ATOM 1547 N N . THR A 1 208 ? 7.720 -8.166 6.852 1.00 92.19 208 THR A N 1
ATOM 1548 C CA . THR A 1 208 ? 8.269 -6.844 6.534 1.00 92.19 208 THR A CA 1
ATOM 1549 C C . THR A 1 208 ? 9.793 -6.850 6.553 1.00 92.19 208 THR A C 1
ATOM 1551 O O . THR A 1 208 ? 10.415 -6.308 5.646 1.00 92.19 208 THR A O 1
ATOM 1554 N N . ILE A 1 209 ? 10.411 -7.470 7.561 1.00 92.94 209 ILE A N 1
ATOM 1555 C CA . ILE A 1 209 ? 11.874 -7.512 7.683 1.00 92.94 209 ILE A CA 1
ATOM 1556 C C . ILE A 1 209 ? 12.485 -8.266 6.499 1.00 92.94 209 ILE A C 1
ATOM 1558 O O . ILE A 1 209 ? 13.391 -7.750 5.846 1.00 92.94 209 ILE A O 1
ATOM 1562 N N . ILE A 1 210 ? 11.967 -9.460 6.196 1.00 91.00 210 ILE A N 1
ATOM 1563 C CA . ILE A 1 210 ? 12.475 -10.281 5.089 1.00 91.00 210 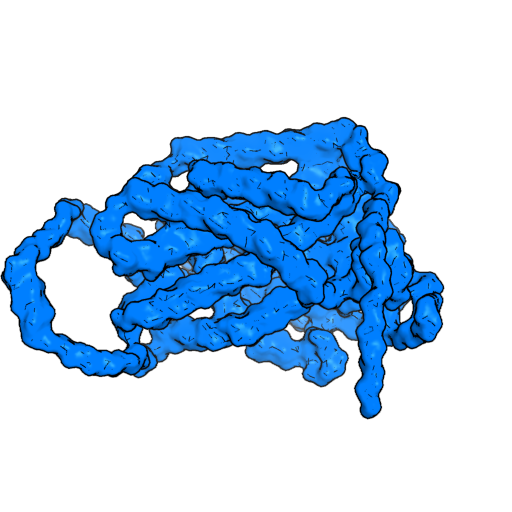ILE A CA 1
ATOM 1564 C C . ILE A 1 210 ? 12.244 -9.563 3.752 1.00 91.00 210 ILE A C 1
ATOM 1566 O O . ILE A 1 210 ? 13.137 -9.522 2.908 1.00 91.00 210 ILE A O 1
ATOM 1570 N N . MET A 1 211 ? 11.081 -8.929 3.592 1.00 91.06 211 MET A N 1
ATOM 1571 C CA . MET A 1 211 ? 10.717 -8.156 2.410 1.00 91.06 211 MET A CA 1
ATOM 1572 C C . MET A 1 211 ? 11.652 -6.979 2.153 1.00 91.06 211 MET A C 1
ATOM 1574 O O . MET A 1 211 ? 12.095 -6.790 1.021 1.00 91.06 211 MET A O 1
ATOM 1578 N N . LEU A 1 212 ? 11.975 -6.203 3.189 1.00 93.38 212 LEU A N 1
ATOM 1579 C CA . LEU A 1 212 ? 12.908 -5.086 3.070 1.00 93.38 212 LEU A CA 1
ATOM 1580 C C . LEU A 1 212 ? 14.295 -5.587 2.672 1.00 93.38 212 LEU A C 1
ATOM 1582 O O . LEU A 1 212 ? 14.859 -5.075 1.711 1.00 93.38 212 LEU A O 1
ATOM 1586 N N . ILE A 1 213 ? 14.813 -6.618 3.349 1.00 93.31 213 ILE A N 1
ATOM 1587 C CA . ILE A 1 213 ? 16.131 -7.195 3.043 1.00 93.31 213 ILE A CA 1
ATOM 1588 C C . ILE A 1 213 ? 16.187 -7.671 1.588 1.00 93.31 213 ILE A C 1
ATOM 1590 O O . ILE A 1 213 ? 17.087 -7.275 0.850 1.00 93.31 213 ILE A O 1
ATOM 1594 N N . GLY A 1 214 ? 15.212 -8.471 1.155 1.00 92.19 214 GLY A N 1
ATOM 1595 C CA . GLY A 1 214 ? 15.177 -8.992 -0.208 1.00 92.19 214 GLY A CA 1
ATOM 1596 C C . GLY A 1 214 ? 15.033 -7.892 -1.267 1.00 92.19 214 GLY A C 1
ATOM 1597 O O . GLY A 1 214 ? 15.722 -7.922 -2.286 1.00 92.19 214 GLY A O 1
ATOM 1598 N N . SER A 1 215 ? 14.230 -6.860 -0.992 1.00 93.06 215 SER A N 1
ATOM 1599 C CA . SER A 1 215 ? 14.078 -5.717 -1.901 1.00 93.06 215 SER A CA 1
ATOM 1600 C C . SER A 1 215 ? 15.355 -4.875 -2.000 1.00 93.06 215 SER A C 1
ATOM 1602 O O . SER A 1 215 ? 15.698 -4.420 -3.088 1.00 93.06 215 SER A O 1
ATOM 1604 N N . PHE A 1 216 ? 16.087 -4.678 -0.895 1.00 95.25 216 PHE A N 1
ATOM 1605 C CA . PHE A 1 216 ? 17.384 -3.986 -0.909 1.00 95.25 216 PHE A CA 1
ATOM 1606 C C . PHE A 1 216 ? 18.431 -4.759 -1.712 1.00 95.25 216 PHE A C 1
ATOM 1608 O O . PHE A 1 216 ? 19.204 -4.154 -2.453 1.00 95.25 216 PHE A O 1
ATOM 1615 N N . ILE A 1 217 ? 18.441 -6.088 -1.586 1.00 94.69 217 ILE A N 1
ATOM 1616 C CA . ILE A 1 217 ? 19.326 -6.952 -2.368 1.00 94.69 217 ILE A CA 1
ATOM 1617 C C . ILE A 1 217 ? 18.998 -6.823 -3.859 1.00 94.69 217 ILE A C 1
ATOM 1619 O O . ILE A 1 217 ? 19.898 -6.543 -4.650 1.00 94.69 217 ILE A O 1
ATOM 1623 N N . LEU A 1 218 ? 17.722 -6.948 -4.243 1.00 94.44 218 LEU A N 1
ATOM 1624 C CA . LEU A 1 218 ? 17.306 -6.786 -5.638 1.00 94.44 218 LEU A CA 1
ATOM 1625 C C . LEU A 1 218 ? 17.675 -5.404 -6.185 1.00 94.44 218 LEU A C 1
ATOM 1627 O O . LEU A 1 218 ? 18.197 -5.311 -7.289 1.00 94.44 218 LEU A O 1
ATOM 1631 N N . MET A 1 219 ? 17.445 -4.340 -5.413 1.00 95.12 219 MET A N 1
ATOM 1632 C CA . MET A 1 219 ? 17.835 -2.981 -5.788 1.00 95.12 219 MET A CA 1
ATOM 1633 C C . MET A 1 219 ? 19.340 -2.890 -6.080 1.00 95.12 219 MET A C 1
ATOM 1635 O O . MET A 1 219 ? 19.727 -2.317 -7.096 1.00 95.12 219 MET A O 1
ATOM 1639 N N . ALA A 1 220 ? 20.191 -3.469 -5.228 1.00 95.50 220 ALA A N 1
ATOM 1640 C CA . ALA A 1 220 ? 21.638 -3.453 -5.428 1.00 95.50 220 ALA A CA 1
ATOM 1641 C C . ALA A 1 220 ? 22.055 -4.177 -6.721 1.00 95.50 220 ALA A C 1
ATOM 1643 O O . ALA A 1 220 ? 22.833 -3.625 -7.499 1.00 95.50 220 ALA A O 1
ATOM 1644 N N . PHE A 1 221 ? 21.498 -5.365 -6.987 1.00 95.06 221 PHE A N 1
ATOM 1645 C CA . PHE A 1 221 ? 21.732 -6.084 -8.246 1.00 95.06 221 PHE A CA 1
ATOM 1646 C C . PHE A 1 221 ? 21.227 -5.293 -9.458 1.00 95.06 221 PHE A C 1
ATOM 1648 O O . PHE A 1 221 ? 21.953 -5.135 -10.435 1.00 95.06 221 PHE A O 1
ATOM 1655 N N . ALA A 1 222 ? 20.017 -4.736 -9.373 1.00 95.75 222 ALA A N 1
ATOM 1656 C CA . ALA A 1 222 ? 19.402 -3.960 -10.445 1.00 95.75 222 ALA A CA 1
ATOM 1657 C C . ALA A 1 222 ? 20.271 -2.762 -10.849 1.00 95.75 222 ALA A C 1
ATOM 1659 O O . ALA A 1 222 ? 20.527 -2.558 -12.033 1.00 95.75 222 ALA A O 1
ATOM 1660 N N . PHE A 1 223 ? 20.766 -1.995 -9.871 1.00 96.44 223 PHE A N 1
ATOM 1661 C CA . PHE A 1 223 ? 21.650 -0.861 -10.139 1.00 96.44 223 PHE A CA 1
ATOM 1662 C C . PHE A 1 223 ? 23.022 -1.276 -10.675 1.00 96.44 223 PHE A C 1
ATOM 1664 O O . PHE A 1 223 ? 23.593 -0.547 -11.487 1.00 96.44 223 PHE A O 1
ATOM 1671 N N . ASN A 1 224 ? 23.545 -2.429 -10.251 1.00 95.94 224 ASN A N 1
ATOM 1672 C CA . ASN A 1 224 ? 24.808 -2.952 -10.761 1.00 95.94 224 ASN A CA 1
ATOM 1673 C C . ASN A 1 224 ? 24.720 -3.281 -12.261 1.00 95.94 224 ASN A C 1
ATOM 1675 O O . ASN A 1 224 ? 25.580 -2.846 -13.021 1.00 95.94 224 ASN A O 1
ATOM 1679 N N . GLU A 1 225 ? 23.650 -3.948 -12.703 1.00 95.25 225 GLU A N 1
ATOM 1680 C CA . GLU A 1 225 ? 23.459 -4.304 -14.121 1.00 95.25 225 GLU A CA 1
ATOM 1681 C C . GLU A 1 225 ? 23.315 -3.092 -15.043 1.00 95.25 225 GLU A C 1
ATOM 1683 O O . GLU A 1 225 ? 23.834 -3.065 -16.160 1.00 95.25 225 GLU A O 1
ATOM 1688 N N . VAL A 1 226 ? 22.627 -2.042 -14.587 1.00 95.19 226 VAL A N 1
ATOM 1689 C CA . VAL A 1 226 ? 22.476 -0.827 -15.401 1.00 95.19 226 VAL A CA 1
ATOM 1690 C C . VAL A 1 226 ? 23.716 0.062 -15.380 1.00 95.19 226 VAL A C 1
ATOM 1692 O O . VAL A 1 226 ? 23.820 0.933 -16.245 1.00 95.19 226 VAL A O 1
ATOM 1695 N N . GLY A 1 227 ? 24.682 -0.181 -14.489 1.00 94.12 227 GLY A N 1
ATOM 1696 C CA . GLY A 1 227 ? 25.923 0.593 -14.376 1.00 94.12 227 GLY A CA 1
ATOM 1697 C C . GLY A 1 227 ? 25.812 1.831 -13.478 1.00 94.12 227 GLY A C 1
ATOM 1698 O O . GLY A 1 227 ? 26.492 2.824 -13.722 1.00 94.12 227 GLY A O 1
ATOM 1699 N N . GLY A 1 228 ? 24.951 1.798 -12.457 1.00 94.56 228 GLY A N 1
ATOM 1700 C CA . GLY A 1 228 ? 24.763 2.885 -11.491 1.00 94.56 228 GLY A CA 1
ATOM 1701 C C . GLY A 1 228 ? 23.677 3.903 -11.866 1.00 94.56 228 GLY A C 1
ATOM 1702 O O . GLY A 1 228 ? 22.984 3.764 -12.872 1.00 94.56 228 GLY A O 1
ATOM 1703 N N . TYR A 1 229 ? 23.505 4.927 -11.020 1.00 92.94 229 TYR A N 1
ATOM 1704 C CA . TYR A 1 229 ? 22.389 5.880 -11.116 1.00 92.94 229 TYR A CA 1
ATOM 1705 C C . TYR A 1 229 ? 22.459 6.800 -12.348 1.00 92.94 229 TYR A C 1
ATOM 1707 O O . TYR A 1 229 ? 21.431 7.063 -12.962 1.00 92.94 229 TYR A O 1
ATOM 1715 N N . GLU A 1 230 ? 23.650 7.262 -12.742 1.00 91.81 230 GLU A N 1
ATOM 1716 C CA . GLU A 1 230 ? 23.811 8.139 -13.917 1.00 91.81 230 GLU A CA 1
ATOM 1717 C C . GLU A 1 230 ? 23.483 7.404 -15.224 1.00 91.81 230 GLU A C 1
ATOM 1719 O O . GLU A 1 230 ? 22.699 7.879 -16.038 1.00 91.81 230 GLU A O 1
ATOM 1724 N N . SER A 1 231 ? 24.008 6.189 -15.388 1.00 95.00 231 SER A N 1
ATOM 1725 C CA . SER A 1 231 ? 23.690 5.336 -16.537 1.00 95.00 231 SER A CA 1
ATOM 1726 C C . SER A 1 231 ? 22.216 4.908 -16.536 1.00 95.00 231 SER A C 1
ATOM 1728 O O . SER A 1 231 ? 21.594 4.791 -17.589 1.00 95.00 231 SER A O 1
ATOM 1730 N N . PHE A 1 232 ? 21.620 4.714 -15.356 1.00 96.12 232 PHE A N 1
ATOM 1731 C CA . PHE A 1 232 ? 20.196 4.415 -15.215 1.00 96.12 232 PHE A CA 1
ATOM 1732 C C . PHE A 1 232 ? 19.301 5.515 -15.802 1.00 96.12 232 PHE A C 1
ATOM 1734 O O . PHE A 1 232 ? 18.385 5.196 -16.561 1.00 96.12 232 PHE A O 1
ATOM 1741 N N . THR A 1 233 ? 19.547 6.789 -15.481 1.00 94.19 233 THR A N 1
ATOM 1742 C CA . THR A 1 233 ? 18.696 7.886 -15.968 1.00 94.19 233 THR A CA 1
ATOM 1743 C C . THR A 1 233 ? 18.777 8.030 -17.486 1.00 94.19 233 THR A C 1
ATOM 1745 O O . THR A 1 233 ? 17.746 8.180 -18.142 1.00 94.19 233 THR A O 1
ATOM 1748 N N . GLU A 1 234 ? 19.976 7.897 -18.056 1.00 94.81 234 GLU A N 1
ATOM 1749 C CA . GLU A 1 234 ? 20.195 7.932 -19.503 1.00 94.81 234 GLU A CA 1
ATOM 1750 C C . GLU A 1 234 ? 19.550 6.733 -20.214 1.00 94.81 234 GLU A C 1
ATOM 1752 O O . GLU A 1 234 ? 18.774 6.902 -21.159 1.00 94.81 234 GLU A O 1
ATOM 1757 N N . LYS A 1 235 ? 19.822 5.507 -19.750 1.00 96.56 235 LYS A N 1
ATOM 1758 C CA . LYS A 1 235 ? 19.291 4.283 -20.366 1.00 96.56 235 LYS A CA 1
ATOM 1759 C C . LYS A 1 235 ? 17.774 4.208 -20.279 1.00 96.56 235 LYS A C 1
ATOM 1761 O O . LYS A 1 235 ? 17.148 3.758 -21.236 1.00 96.56 235 LYS A O 1
ATOM 1766 N N . TYR A 1 236 ? 17.174 4.672 -19.179 1.00 96.62 236 TYR A N 1
ATOM 1767 C CA . TYR A 1 236 ? 15.720 4.679 -19.035 1.00 96.62 236 TYR A CA 1
ATOM 1768 C C . TYR A 1 236 ? 15.062 5.492 -20.148 1.00 96.62 236 TYR A C 1
ATOM 1770 O O . TYR A 1 236 ? 14.109 5.014 -20.752 1.00 96.62 236 TYR A O 1
ATOM 1778 N N . MET A 1 237 ? 15.604 6.671 -20.473 1.00 95.56 237 MET A N 1
ATOM 1779 C CA . MET A 1 237 ? 15.069 7.540 -21.527 1.00 95.56 237 MET A CA 1
ATOM 1780 C C . MET A 1 237 ? 15.197 6.943 -22.937 1.00 95.56 237 MET A C 1
ATOM 1782 O O . MET A 1 237 ? 14.418 7.300 -23.820 1.00 95.56 237 MET A O 1
ATOM 1786 N N . ASN A 1 238 ? 16.121 5.999 -23.131 1.00 94.75 238 ASN A N 1
ATOM 1787 C CA . ASN A 1 238 ? 16.361 5.306 -24.397 1.00 94.75 238 ASN A CA 1
ATOM 1788 C C . ASN A 1 238 ? 15.697 3.916 -24.482 1.00 94.75 238 ASN A C 1
ATOM 1790 O O . ASN A 1 238 ? 15.820 3.244 -25.505 1.00 94.75 238 ASN A O 1
ATOM 1794 N N . ALA A 1 239 ? 14.981 3.476 -23.441 1.00 94.25 239 ALA A N 1
ATOM 1795 C CA . ALA A 1 239 ? 14.342 2.162 -23.381 1.00 94.25 239 ALA A CA 1
ATOM 1796 C C . ALA A 1 239 ? 13.034 2.117 -24.201 1.00 94.25 239 ALA A C 1
ATOM 1798 O O . ALA A 1 239 ? 11.920 2.214 -23.662 1.00 94.25 239 ALA A O 1
ATOM 1799 N N . ILE A 1 240 ? 13.194 1.997 -25.522 1.00 93.50 240 ILE A N 1
ATOM 1800 C CA . ILE A 1 240 ? 12.134 1.930 -26.537 1.00 93.50 240 ILE A CA 1
ATOM 1801 C C . ILE A 1 240 ? 12.049 0.498 -27.097 1.00 93.50 240 ILE A C 1
ATOM 1803 O O . ILE A 1 240 ? 13.084 -0.041 -27.486 1.00 93.50 240 ILE A O 1
ATOM 1807 N N . PRO A 1 241 ? 10.853 -0.120 -27.165 1.00 92.12 241 PRO A N 1
ATOM 1808 C CA . PRO A 1 241 ? 10.692 -1.461 -27.726 1.00 92.12 241 PRO A CA 1
ATOM 1809 C C . PRO A 1 241 ? 11.039 -1.500 -29.221 1.00 92.12 241 PRO A C 1
ATOM 1811 O O . PRO A 1 241 ? 10.778 -0.555 -29.968 1.00 92.12 241 PRO A O 1
ATOM 1814 N N . SER A 1 242 ? 11.570 -2.633 -29.670 1.00 89.94 242 SER A N 1
ATOM 1815 C CA . SER A 1 242 ? 11.954 -2.911 -31.055 1.00 89.94 242 SER A CA 1
ATOM 1816 C C . SER A 1 242 ? 10.738 -2.969 -31.989 1.00 89.94 242 SER A C 1
ATOM 1818 O O . SER A 1 242 ? 10.808 -2.555 -33.149 1.00 89.94 242 SER A O 1
ATOM 1820 N N . VAL A 1 243 ? 9.601 -3.464 -31.484 1.00 87.00 243 VAL A N 1
ATOM 1821 C CA . VAL A 1 243 ? 8.351 -3.627 -32.240 1.00 87.00 243 VAL A CA 1
ATOM 1822 C C . VAL A 1 243 ? 7.340 -2.554 -31.831 1.00 87.00 243 VAL A C 1
ATOM 1824 O O . VAL A 1 243 ? 6.687 -2.641 -30.795 1.00 87.00 243 VAL A O 1
ATOM 1827 N N . VAL A 1 244 ? 7.192 -1.532 -32.678 1.00 86.62 244 VAL A N 1
ATOM 1828 C CA . VAL A 1 244 ? 6.267 -0.392 -32.470 1.00 86.62 244 VAL A CA 1
ATOM 1829 C C . VAL A 1 244 ? 5.147 -0.305 -33.514 1.00 86.62 244 VAL A C 1
ATOM 1831 O O . VAL A 1 244 ? 4.253 0.537 -33.417 1.00 86.62 244 VAL A O 1
ATOM 1834 N N . LYS A 1 245 ? 5.195 -1.165 -34.535 1.00 85.19 245 LYS A N 1
ATOM 1835 C CA . LYS A 1 245 ? 4.185 -1.282 -35.593 1.00 85.19 245 LYS A CA 1
ATOM 1836 C C . LYS A 1 245 ? 3.812 -2.750 -35.741 1.00 85.19 245 LYS A C 1
ATOM 1838 O O . LYS A 1 245 ? 4.697 -3.588 -35.877 1.00 85.19 245 LYS A O 1
ATOM 1843 N N . GLY A 1 246 ? 2.519 -3.038 -35.741 1.00 81.25 246 GLY A N 1
ATOM 1844 C CA . GLY A 1 246 ? 1.977 -4.390 -35.844 1.00 81.25 246 GLY A CA 1
ATOM 1845 C C . GLY A 1 246 ? 0.454 -4.345 -35.911 1.00 81.25 246 GLY A C 1
ATOM 1846 O O . GLY A 1 246 ? -0.136 -3.296 -35.670 1.00 81.25 246 GLY A O 1
ATOM 1847 N N . ASP A 1 247 ? -0.181 -5.447 -36.302 1.00 79.44 247 ASP A N 1
ATOM 1848 C CA . ASP A 1 247 ? -1.647 -5.585 -36.364 1.00 79.44 247 ASP A CA 1
ATOM 1849 C C . ASP A 1 247 ? -2.370 -4.526 -37.229 1.00 79.44 247 ASP A C 1
ATOM 1851 O O . ASP A 1 247 ? -3.498 -4.134 -36.944 1.00 79.44 247 ASP A O 1
ATOM 1855 N N . ASN A 1 248 ? -1.725 -4.029 -38.296 1.00 81.06 248 ASN A N 1
ATOM 1856 C CA . ASN A 1 248 ? -2.189 -2.883 -39.103 1.00 81.06 248 ASN A CA 1
ATOM 1857 C C . ASN A 1 248 ? -2.391 -1.576 -38.301 1.00 81.06 248 ASN A C 1
ATOM 1859 O O . ASN A 1 248 ? -3.030 -0.639 -38.783 1.00 81.06 248 ASN A O 1
ATOM 1863 N N . LEU A 1 249 ? -1.814 -1.483 -37.101 1.00 82.25 249 LEU A N 1
ATOM 1864 C CA . LEU A 1 249 ? -1.853 -0.316 -36.229 1.00 82.25 249 LEU A CA 1
ATOM 1865 C C . LEU A 1 249 ? -0.484 0.374 -36.210 1.00 82.25 249 LEU A C 1
ATOM 1867 O O . LEU A 1 249 ? 0.572 -0.253 -36.108 1.00 82.25 249 LEU A O 1
ATOM 1871 N N . THR A 1 250 ? -0.502 1.705 -36.297 1.00 81.81 250 THR A N 1
ATOM 1872 C CA . THR A 1 250 ? 0.685 2.536 -36.059 1.00 81.81 250 THR A CA 1
ATOM 1873 C C . THR A 1 250 ? 0.505 3.218 -34.711 1.00 81.81 250 THR A C 1
ATOM 1875 O O . THR A 1 250 ? -0.283 4.157 -34.595 1.00 81.81 250 THR A O 1
ATOM 1878 N N . ILE A 1 251 ? 1.191 2.719 -33.683 1.00 85.25 251 ILE A N 1
ATOM 1879 C CA . ILE A 1 251 ? 1.082 3.264 -32.330 1.00 85.25 251 ILE A CA 1
ATOM 1880 C C . ILE A 1 251 ? 1.802 4.616 -32.261 1.00 85.25 251 ILE A C 1
ATOM 1882 O O . ILE A 1 251 ? 2.878 4.801 -32.831 1.00 85.25 251 ILE A O 1
ATOM 1886 N N . SER A 1 252 ? 1.196 5.584 -31.571 1.00 86.94 252 SER A N 1
ATOM 1887 C CA . SER A 1 252 ? 1.799 6.903 -31.363 1.00 86.94 252 SER A CA 1
ATOM 1888 C C . SER A 1 252 ? 3.097 6.790 -30.564 1.00 86.94 252 SER A C 1
ATOM 1890 O O . SER A 1 252 ? 3.143 6.077 -29.562 1.00 86.94 252 SER A O 1
ATOM 1892 N N . ALA A 1 253 ? 4.119 7.566 -30.947 1.00 87.50 253 ALA A N 1
ATOM 1893 C CA . ALA A 1 253 ? 5.404 7.613 -30.245 1.00 87.50 253 ALA A CA 1
ATOM 1894 C C . ALA A 1 253 ? 5.255 7.835 -28.737 1.00 87.50 253 ALA A C 1
ATOM 1896 O O . ALA A 1 253 ? 5.932 7.195 -27.939 1.00 87.50 253 ALA A O 1
ATOM 1897 N N . ARG A 1 254 ? 4.266 8.645 -28.346 1.00 86.25 254 ARG A N 1
ATOM 1898 C CA . ARG A 1 254 ? 3.946 8.952 -26.949 1.00 86.25 254 ARG A CA 1
ATOM 1899 C C . ARG A 1 254 ? 3.652 7.716 -26.085 1.00 86.25 254 ARG A C 1
ATOM 1901 O O . ARG A 1 254 ? 3.803 7.801 -24.873 1.00 86.25 254 ARG A O 1
ATOM 1908 N N . CYS A 1 255 ? 3.205 6.606 -26.672 1.00 85.38 255 CYS A N 1
ATOM 1909 C CA . CYS A 1 255 ? 2.842 5.397 -25.931 1.00 85.38 255 CYS A CA 1
ATOM 1910 C C . CYS A 1 255 ? 4.051 4.523 -25.577 1.00 85.38 255 CYS A C 1
ATOM 1912 O O . CYS A 1 255 ? 4.010 3.837 -24.563 1.00 85.38 255 CYS A O 1
ATOM 1914 N N . TYR A 1 256 ? 5.115 4.545 -26.388 1.00 87.50 256 TYR A N 1
ATOM 1915 C CA . TYR A 1 256 ? 6.286 3.682 -26.196 1.00 87.50 256 TYR A CA 1
ATOM 1916 C C . TYR A 1 256 ? 7.552 4.439 -25.782 1.00 87.50 256 TYR A C 1
ATOM 1918 O O . TYR A 1 256 ? 8.488 3.824 -25.273 1.00 87.50 256 TYR A O 1
ATOM 1926 N N . THR A 1 257 ? 7.613 5.762 -25.963 1.00 91.44 257 THR A N 1
ATOM 1927 C CA . THR A 1 257 ? 8.741 6.571 -25.484 1.00 91.44 257 THR A CA 1
ATOM 1928 C C . THR A 1 257 ? 8.537 6.980 -24.023 1.00 91.44 257 THR A C 1
ATOM 1930 O O . THR A 1 257 ? 7.459 7.485 -23.693 1.00 91.44 257 THR A O 1
ATOM 1933 N N . PRO A 1 258 ? 9.549 6.832 -23.151 1.00 93.62 258 PRO A N 1
ATOM 1934 C CA . PRO A 1 258 ? 9.533 7.426 -21.817 1.00 93.62 258 PRO A CA 1
ATOM 1935 C C . PRO A 1 258 ? 9.280 8.937 -21.875 1.00 93.62 258 PRO A C 1
ATOM 1937 O O . PRO A 1 258 ? 9.712 9.621 -22.805 1.00 93.62 258 PRO A O 1
ATOM 1940 N N . ARG A 1 259 ? 8.577 9.482 -20.879 1.00 91.25 259 ARG A N 1
ATOM 1941 C CA . ARG A 1 259 ? 8.288 10.921 -20.836 1.00 91.25 259 ARG A CA 1
ATOM 1942 C C . ARG A 1 259 ? 9.535 11.717 -20.449 1.00 91.25 259 ARG A C 1
ATOM 1944 O O . ARG A 1 259 ? 10.309 11.266 -19.610 1.00 91.25 259 ARG A O 1
ATOM 1951 N N . ALA A 1 260 ? 9.691 12.930 -20.975 1.00 91.50 260 ALA A N 1
ATOM 1952 C CA . ALA A 1 260 ? 10.801 13.813 -20.598 1.00 91.50 260 ALA A CA 1
ATOM 1953 C C . ALA A 1 260 ? 10.787 14.191 -19.102 1.00 91.50 260 ALA A C 1
ATOM 1955 O O . ALA A 1 260 ? 11.839 14.357 -18.497 1.00 91.50 260 ALA A O 1
ATOM 1956 N N . ASP A 1 261 ? 9.601 14.254 -18.490 1.00 92.75 261 ASP A N 1
ATOM 1957 C CA . ASP A 1 261 ? 9.373 14.529 -17.067 1.00 92.75 261 ASP A CA 1
ATOM 1958 C C . ASP A 1 261 ? 9.315 13.253 -16.200 1.00 92.75 261 ASP A C 1
ATOM 1960 O O . ASP A 1 261 ? 8.759 13.255 -15.100 1.00 92.75 261 ASP A O 1
ATOM 1964 N N . SER A 1 262 ? 9.895 12.136 -16.664 1.00 93.06 262 SER A N 1
ATOM 1965 C CA . SER A 1 262 ? 9.868 10.857 -15.930 1.00 93.06 262 SER A CA 1
ATOM 1966 C C . SER A 1 262 ? 10.581 10.907 -14.577 1.00 93.06 262 SER A C 1
ATOM 1968 O O . SER A 1 262 ? 10.264 10.098 -13.711 1.00 93.06 262 SER A O 1
ATOM 1970 N N . PHE A 1 263 ? 11.512 11.845 -14.377 1.00 94.62 263 PHE A N 1
ATOM 1971 C CA . PHE A 1 263 ? 12.263 12.025 -13.127 1.00 94.62 263 PHE A CA 1
ATOM 1972 C C . PHE A 1 263 ? 11.755 13.187 -12.256 1.00 94.62 263 PHE A C 1
ATOM 1974 O O . PHE A 1 263 ? 12.343 13.450 -11.210 1.00 94.62 263 PHE A O 1
ATOM 1981 N N . HIS A 1 264 ? 10.648 13.830 -12.646 1.00 93.88 264 HIS A N 1
ATOM 1982 C CA . HIS A 1 264 ? 9.993 14.883 -11.869 1.00 93.88 264 HIS A CA 1
ATOM 1983 C C . HIS A 1 264 ? 8.687 14.379 -11.253 1.00 93.88 264 HIS A C 1
ATOM 1985 O O . HIS A 1 264 ? 7.874 13.741 -11.931 1.00 93.88 264 HIS A O 1
ATOM 1991 N N . ILE A 1 265 ? 8.475 14.675 -9.968 1.00 92.88 265 ILE A N 1
ATOM 1992 C CA . ILE A 1 265 ? 7.232 14.343 -9.258 1.00 92.88 265 ILE A CA 1
ATOM 1993 C C . ILE A 1 265 ? 6.138 15.384 -9.504 1.00 92.88 265 ILE A C 1
ATOM 1995 O O . ILE A 1 265 ? 4.960 15.031 -9.486 1.00 92.88 265 ILE A O 1
ATOM 1999 N N . PHE A 1 266 ? 6.489 16.650 -9.762 1.00 92.19 266 PHE A N 1
ATOM 2000 C CA . PHE A 1 266 ? 5.513 17.677 -10.115 1.00 92.19 266 PHE A CA 1
ATOM 2001 C C . PHE A 1 266 ? 5.438 17.848 -11.624 1.00 92.19 266 PHE A C 1
ATOM 2003 O O . PHE A 1 266 ? 6.198 18.576 -12.255 1.00 92.19 266 PHE A O 1
ATOM 2010 N N . ARG A 1 267 ? 4.462 17.157 -12.207 1.00 91.50 267 ARG A N 1
ATOM 2011 C CA . ARG A 1 267 ? 4.211 17.204 -13.646 1.00 91.50 267 ARG A CA 1
ATOM 2012 C C . ARG A 1 267 ? 3.278 18.324 -14.027 1.00 91.50 267 ARG A C 1
ATOM 2014 O O . ARG A 1 267 ? 2.519 18.822 -13.194 1.00 91.50 267 ARG A O 1
ATOM 2021 N N . ASP A 1 268 ? 3.295 18.641 -15.318 1.00 92.12 268 ASP A N 1
ATOM 2022 C CA . ASP A 1 268 ? 2.434 19.646 -15.926 1.00 92.12 268 ASP A CA 1
ATOM 2023 C C . ASP A 1 268 ? 0.973 19.519 -15.438 1.00 92.12 268 ASP A C 1
ATOM 2025 O O . ASP A 1 268 ? 0.413 18.416 -15.442 1.00 92.12 268 ASP A O 1
ATOM 2029 N N . PRO A 1 269 ? 0.342 20.627 -15.010 1.00 91.00 269 PRO A N 1
ATOM 2030 C CA . PRO A 1 269 ? -0.964 20.602 -14.355 1.00 91.00 269 PRO A CA 1
ATOM 2031 C C . PRO A 1 269 ? -2.115 20.098 -15.232 1.00 91.00 269 PRO A C 1
ATOM 2033 O O . PRO A 1 269 ? -3.176 19.794 -14.688 1.00 91.00 269 PRO A O 1
ATOM 2036 N N . VAL A 1 270 ? -1.945 20.037 -16.558 1.00 88.56 270 VAL A N 1
ATOM 2037 C CA . VAL A 1 270 ? -3.021 19.694 -17.503 1.00 88.56 270 VAL A CA 1
ATOM 2038 C C . VAL A 1 270 ? -2.682 18.455 -18.331 1.00 88.56 270 VAL A C 1
ATOM 2040 O O . VAL A 1 270 ? -3.544 17.617 -18.578 1.00 88.56 270 VAL A O 1
ATOM 2043 N N . THR A 1 271 ? -1.433 18.330 -18.777 1.00 86.44 271 THR A N 1
ATOM 2044 C CA . THR A 1 271 ? -0.973 17.275 -19.697 1.00 86.44 271 THR A CA 1
ATOM 2045 C C . THR A 1 271 ? -0.175 16.164 -19.004 1.00 86.44 271 THR A C 1
ATOM 2047 O O . THR A 1 271 ? 0.153 15.139 -19.625 1.00 86.44 271 THR A O 1
ATOM 2050 N N . GLY A 1 272 ? 0.140 16.349 -17.718 1.00 85.75 272 GLY A N 1
ATOM 2051 C CA . GLY A 1 272 ? 0.659 15.316 -16.832 1.00 85.75 272 GLY A CA 1
ATOM 2052 C C . GLY A 1 272 ? -0.362 14.196 -16.647 1.00 85.75 272 GLY A C 1
ATOM 2053 O O . GLY A 1 272 ? -1.551 14.436 -16.481 1.00 85.75 272 GLY A O 1
ATOM 2054 N N . ASP A 1 273 ? 0.110 12.957 -16.681 1.00 85.44 273 ASP A N 1
ATOM 2055 C CA . ASP A 1 273 ? -0.648 11.778 -16.241 1.00 85.44 273 ASP A CA 1
ATOM 2056 C C . ASP A 1 273 ? -0.849 11.764 -14.717 1.00 85.44 273 ASP A C 1
ATOM 2058 O O . ASP A 1 273 ? -1.892 11.326 -14.238 1.00 85.44 273 ASP A O 1
ATOM 2062 N N . ILE A 1 274 ? 0.120 12.298 -13.965 1.00 88.12 274 ILE A N 1
ATOM 2063 C CA . ILE A 1 274 ? 0.014 12.566 -12.525 1.00 88.12 274 ILE A CA 1
ATOM 2064 C C . ILE A 1 274 ? 0.238 14.072 -12.294 1.00 88.12 274 ILE A C 1
ATOM 2066 O O . ILE A 1 274 ? 1.348 14.492 -11.966 1.00 88.12 274 ILE A O 1
ATOM 2070 N N . PRO A 1 275 ? -0.780 14.917 -12.536 1.00 91.31 275 PRO A N 1
ATOM 2071 C CA . PRO A 1 275 ? -0.621 16.368 -12.510 1.00 91.31 275 PRO A CA 1
ATOM 2072 C C . PRO A 1 275 ? -0.403 16.881 -11.078 1.00 91.31 275 PRO A C 1
ATOM 2074 O O . PRO A 1 275 ? -1.092 16.462 -10.139 1.00 91.31 275 PRO A O 1
ATOM 2077 N N . TRP A 1 276 ? 0.514 17.841 -10.902 1.00 91.75 276 TRP A N 1
ATOM 2078 C CA . TRP A 1 276 ? 0.877 18.353 -9.573 1.00 91.75 276 TRP A CA 1
ATOM 2079 C C . TRP A 1 276 ? -0.303 18.920 -8.747 1.00 91.75 276 TRP A C 1
ATOM 2081 O O . TRP A 1 276 ? -0.302 18.721 -7.529 1.00 91.75 276 TRP A O 1
ATOM 2091 N N . PRO A 1 277 ? -1.351 19.565 -9.320 1.00 92.69 277 PRO A N 1
ATOM 2092 C CA . PRO A 1 277 ? -2.488 20.018 -8.519 1.00 92.69 277 PRO A CA 1
ATOM 2093 C C . PRO A 1 277 ? -3.272 18.843 -7.931 1.00 92.69 277 PRO A C 1
ATOM 2095 O O . PRO A 1 277 ? -3.735 18.915 -6.794 1.00 92.69 277 PRO A O 1
ATOM 2098 N N . GLY A 1 278 ? -3.388 17.743 -8.684 1.00 89.50 278 GLY A N 1
ATOM 2099 C CA . GLY A 1 278 ? -3.992 16.503 -8.201 1.00 89.50 278 GLY A CA 1
ATOM 2100 C C . GLY A 1 278 ? -3.198 15.920 -7.036 1.00 89.50 278 GLY A C 1
ATOM 2101 O O . GLY A 1 278 ? -3.785 15.548 -6.024 1.00 89.50 278 GLY A O 1
ATOM 2102 N N . ILE A 1 279 ? -1.868 15.954 -7.129 1.00 89.56 279 ILE A N 1
ATOM 2103 C CA . ILE A 1 279 ? -0.964 15.561 -6.044 1.00 89.56 279 ILE A CA 1
ATOM 2104 C C . ILE A 1 279 ? -1.160 16.415 -4.786 1.00 89.56 279 ILE A C 1
ATOM 2106 O O . ILE A 1 279 ? -1.251 15.866 -3.697 1.00 89.56 279 ILE A O 1
ATOM 2110 N N . ILE A 1 280 ? -1.200 17.744 -4.902 1.00 90.69 280 ILE A N 1
ATOM 2111 C CA . ILE A 1 280 ? -1.194 18.632 -3.728 1.00 90.69 280 ILE A CA 1
ATOM 2112 C C . ILE A 1 280 ? -2.579 18.759 -3.090 1.00 90.69 280 ILE A C 1
ATOM 2114 O O . ILE A 1 280 ? -2.689 18.830 -1.868 1.00 90.69 280 ILE A O 1
ATOM 2118 N N . PHE A 1 281 ? -3.644 18.792 -3.892 1.00 90.69 281 PHE A N 1
ATOM 2119 C CA . PHE A 1 281 ? -4.997 19.056 -3.395 1.00 90.69 281 PHE A CA 1
ATOM 2120 C C . PHE A 1 281 ? -5.896 17.817 -3.388 1.00 90.69 281 PHE A C 1
ATOM 2122 O O . PHE A 1 281 ? -6.823 17.753 -2.584 1.00 90.69 281 PHE A O 1
ATOM 2129 N N . GLY A 1 282 ? -5.634 16.836 -4.254 1.00 89.44 282 GLY A N 1
ATOM 2130 C CA . GLY A 1 282 ? -6.408 15.596 -4.342 1.00 89.44 282 GLY A CA 1
ATOM 2131 C C . GLY A 1 282 ? -5.863 14.502 -3.427 1.00 89.44 282 GLY A C 1
ATOM 2132 O O . GLY A 1 282 ? -6.575 14.031 -2.538 1.00 89.44 282 GLY A O 1
ATOM 2133 N N . THR A 1 283 ? -4.592 14.134 -3.601 1.00 89.19 283 THR A N 1
ATOM 2134 C CA . THR A 1 283 ? -3.980 12.984 -2.915 1.00 89.19 283 THR A CA 1
ATOM 2135 C C . THR A 1 283 ? -4.021 13.078 -1.383 1.00 89.19 283 THR A C 1
ATOM 2137 O O . THR A 1 283 ? -4.305 12.069 -0.744 1.00 89.19 283 THR A O 1
ATOM 2140 N N . PRO A 1 284 ? -3.840 14.244 -0.728 1.00 92.38 284 PRO A N 1
ATOM 2141 C CA . PRO A 1 284 ? -4.006 14.345 0.720 1.00 92.38 284 PRO A CA 1
ATOM 2142 C C . PRO A 1 284 ? -5.409 13.988 1.210 1.00 92.38 284 PRO A C 1
ATOM 2144 O O . PRO A 1 284 ? -5.547 13.471 2.315 1.00 92.38 284 PRO A O 1
ATOM 2147 N N . ILE A 1 285 ? -6.452 14.234 0.411 1.00 92.56 285 ILE A N 1
ATOM 2148 C CA . ILE A 1 285 ? -7.837 13.928 0.788 1.00 92.56 285 ILE A CA 1
ATOM 2149 C C . ILE A 1 285 ? -8.080 12.416 0.729 1.00 92.56 285 ILE A C 1
ATOM 2151 O O . ILE A 1 285 ? -8.648 11.846 1.666 1.00 92.56 285 ILE A O 1
ATOM 2155 N N . THR A 1 286 ? -7.621 11.751 -0.334 1.00 91.00 286 THR A N 1
ATOM 2156 C CA . THR A 1 286 ? -7.707 10.287 -0.449 1.00 91.00 286 THR A CA 1
ATOM 2157 C C . THR A 1 286 ? -6.817 9.597 0.581 1.00 91.00 286 THR A C 1
ATOM 2159 O O . THR A 1 286 ? -7.267 8.668 1.253 1.00 91.00 286 THR A O 1
ATOM 2162 N N . ALA A 1 287 ? -5.606 10.108 0.808 1.00 92.56 287 ALA A N 1
ATOM 2163 C CA . ALA A 1 287 ? -4.698 9.609 1.832 1.00 92.56 287 ALA A CA 1
ATOM 2164 C C . ALA A 1 287 ? -5.265 9.802 3.249 1.00 92.56 287 ALA A C 1
ATOM 2166 O O . ALA A 1 287 ? -5.113 8.918 4.089 1.00 92.56 287 ALA A O 1
ATOM 2167 N N . LEU A 1 288 ? -5.973 10.901 3.532 1.00 93.94 288 LEU A N 1
ATOM 2168 C CA . LEU A 1 288 ? -6.655 11.083 4.816 1.00 93.94 288 LEU A CA 1
ATOM 2169 C C . LEU A 1 288 ? -7.733 10.017 5.023 1.00 93.94 288 LEU A C 1
ATOM 2171 O O . LEU A 1 288 ? -7.818 9.445 6.108 1.00 93.94 288 LEU A O 1
ATOM 2175 N N . TRP A 1 289 ? -8.540 9.711 4.005 1.00 92.69 289 TRP A N 1
ATOM 2176 C CA . TRP A 1 289 ? -9.492 8.602 4.097 1.00 92.69 289 TRP A CA 1
ATOM 2177 C C . TRP A 1 289 ? -8.771 7.275 4.369 1.00 92.69 289 TRP A C 1
ATOM 2179 O O . TRP A 1 289 ? -9.102 6.579 5.333 1.00 92.69 289 TRP A O 1
ATOM 2189 N N . TYR A 1 290 ? -7.753 6.958 3.569 1.00 91.81 290 TYR A N 1
ATOM 2190 C CA . TYR A 1 290 ? -7.036 5.692 3.655 1.00 91.81 290 TYR A CA 1
ATOM 2191 C C . TYR A 1 290 ? -6.313 5.500 4.997 1.00 91.81 290 TYR A C 1
ATOM 2193 O O . TYR A 1 290 ? -6.418 4.441 5.606 1.00 91.81 290 TYR A O 1
ATOM 2201 N N . TRP A 1 291 ? -5.607 6.512 5.501 1.00 94.62 291 TRP A N 1
ATOM 2202 C CA . TRP A 1 291 ? -4.822 6.379 6.731 1.00 94.62 291 TRP A CA 1
ATOM 2203 C C . TRP A 1 291 ? -5.638 6.642 7.992 1.00 94.62 291 TRP A C 1
ATOM 2205 O O . TRP A 1 291 ? -5.426 5.971 9.000 1.00 94.62 291 TRP A O 1
ATOM 2215 N N . CYS A 1 292 ? -6.569 7.597 7.951 1.00 94.00 292 CYS A N 1
ATOM 2216 C CA . CYS A 1 292 ? -7.251 8.087 9.147 1.00 94.00 292 CYS A CA 1
ATOM 2217 C C . CYS A 1 292 ? -8.668 7.542 9.341 1.00 94.00 292 CYS A C 1
ATOM 2219 O O . CYS A 1 292 ? -9.163 7.601 10.464 1.00 94.00 292 CYS A O 1
ATOM 2221 N N . ALA A 1 293 ? -9.318 7.018 8.297 1.00 92.25 293 ALA A N 1
ATOM 2222 C CA . ALA A 1 293 ? -10.700 6.530 8.365 1.00 92.25 293 ALA A CA 1
ATOM 2223 C C . ALA A 1 293 ? -10.879 5.066 7.925 1.00 92.25 293 ALA A C 1
ATOM 2225 O O . ALA A 1 293 ? -11.933 4.480 8.176 1.00 92.25 293 ALA A O 1
ATOM 2226 N N . ASN A 1 294 ? -9.879 4.455 7.286 1.00 91.75 294 ASN A N 1
ATOM 2227 C CA . ASN A 1 294 ? -9.952 3.059 6.869 1.00 91.75 294 ASN A CA 1
ATOM 2228 C C . ASN A 1 294 ? -9.856 2.117 8.076 1.00 91.75 294 ASN A C 1
ATOM 2230 O O . ASN A 1 294 ? -8.907 2.176 8.864 1.00 91.75 294 ASN A O 1
ATOM 2234 N N . GLN A 1 295 ? -10.808 1.188 8.173 1.00 91.75 295 GLN A N 1
ATOM 2235 C CA . GLN A 1 295 ? -10.839 0.177 9.224 1.00 91.75 295 GLN A CA 1
ATOM 2236 C C . GLN A 1 295 ? -9.533 -0.630 9.298 1.00 91.75 295 GLN A C 1
ATOM 2238 O O . GLN A 1 295 ? -9.048 -0.866 10.401 1.00 91.75 295 GLN A O 1
ATOM 2243 N N . VAL A 1 296 ? -8.950 -1.024 8.158 1.00 90.44 296 VAL A N 1
ATOM 2244 C CA . VAL A 1 296 ? -7.761 -1.900 8.109 1.00 90.44 296 VAL A CA 1
ATOM 2245 C C . VAL A 1 296 ? -6.557 -1.275 8.808 1.00 90.44 296 VAL A C 1
ATOM 2247 O O . VAL A 1 296 ? -5.838 -1.944 9.557 1.00 90.44 296 VAL A O 1
ATOM 2250 N N . ILE A 1 297 ? -6.354 0.021 8.584 1.00 92.75 297 ILE A N 1
ATOM 2251 C CA . ILE A 1 297 ? -5.212 0.768 9.106 1.00 92.75 297 ILE A CA 1
ATOM 2252 C C . ILE A 1 297 ? -5.470 1.189 10.549 1.00 92.75 297 ILE A C 1
ATOM 2254 O O . ILE A 1 297 ? -4.682 0.875 11.444 1.00 92.75 297 ILE A O 1
ATOM 2258 N N . VAL A 1 298 ? -6.601 1.851 10.810 1.00 93.56 298 VAL A N 1
ATOM 2259 C CA . VAL A 1 298 ? -6.863 2.420 12.136 1.00 93.56 298 VAL A CA 1
ATOM 2260 C C . VAL A 1 298 ? -6.999 1.328 13.197 1.00 93.56 298 VAL A C 1
ATOM 2262 O O . VAL A 1 298 ? -6.500 1.503 14.308 1.00 93.56 298 VAL A O 1
ATOM 2265 N N . GLN A 1 299 ? -7.589 0.172 12.867 1.00 91.19 299 GLN A N 1
ATOM 2266 C CA . GLN A 1 299 ? -7.736 -0.949 13.804 1.00 91.19 299 GLN A CA 1
ATOM 2267 C C . GLN A 1 299 ? -6.395 -1.401 14.403 1.00 91.19 299 GLN A C 1
ATOM 2269 O O . GLN A 1 299 ? -6.334 -1.732 15.586 1.00 91.19 299 GLN A O 1
ATOM 2274 N N . ARG A 1 300 ? -5.300 -1.350 13.637 1.00 91.88 300 ARG A N 1
ATOM 2275 C CA . ARG A 1 300 ? -3.957 -1.711 14.121 1.00 91.88 300 ARG A CA 1
ATOM 2276 C C . ARG A 1 300 ? -3.400 -0.701 15.108 1.00 91.88 300 ARG A C 1
ATOM 2278 O O . ARG A 1 300 ? -2.835 -1.091 16.125 1.00 91.88 300 ARG A O 1
ATOM 2285 N N . CYS A 1 301 ? -3.625 0.585 14.856 1.00 92.19 301 CYS A N 1
ATOM 2286 C CA . CYS A 1 301 ? -3.242 1.646 15.785 1.00 92.19 301 CYS A CA 1
ATOM 2287 C C . CYS A 1 301 ? -3.988 1.542 17.125 1.00 92.19 301 CYS A C 1
ATOM 2289 O O . CYS A 1 301 ? -3.446 1.928 18.157 1.00 92.19 301 CYS A O 1
ATOM 2291 N N . LEU A 1 302 ? -5.205 0.982 17.134 1.00 89.94 302 LEU A N 1
ATOM 2292 C CA . LEU A 1 302 ? -5.982 0.750 18.359 1.00 89.94 302 LEU A CA 1
ATOM 2293 C C . LEU A 1 302 ? -5.454 -0.410 19.221 1.00 89.94 302 LEU A C 1
ATOM 2295 O O . LEU A 1 302 ? -5.941 -0.592 20.337 1.00 89.94 302 LEU A O 1
ATOM 2299 N N . CYS A 1 303 ? -4.480 -1.182 18.728 1.00 87.56 303 CYS A N 1
ATOM 2300 C CA . CYS A 1 303 ? -3.864 -2.309 19.437 1.00 87.56 303 CYS A CA 1
ATOM 2301 C C . CYS A 1 303 ? -2.613 -1.913 20.239 1.00 87.56 303 CYS A C 1
ATOM 2303 O O . CYS A 1 303 ? -2.019 -2.753 20.918 1.00 87.56 303 CYS A O 1
ATOM 2305 N N . GLY A 1 304 ? -2.173 -0.657 20.136 1.00 87.88 304 GLY A N 1
ATOM 2306 C CA . GLY A 1 304 ? -1.001 -0.172 20.852 1.00 87.88 304 GLY A CA 1
ATOM 2307 C C . GLY A 1 304 ? -1.234 -0.113 22.360 1.00 87.88 304 GLY A C 1
ATOM 2308 O O . GLY A 1 304 ? -2.308 0.277 22.812 1.00 87.88 304 GLY A O 1
ATOM 2309 N N . LYS A 1 305 ? -0.200 -0.457 23.133 1.00 85.94 305 LYS A N 1
ATOM 2310 C CA . LYS A 1 305 ? -0.268 -0.450 24.604 1.00 85.94 305 LYS A CA 1
ATOM 2311 C C . LYS A 1 305 ? -0.383 0.934 25.242 1.00 85.94 305 LYS A C 1
ATOM 2313 O O . LYS A 1 305 ? -1.036 1.081 26.263 1.00 85.94 305 LYS A O 1
ATOM 2318 N N . ASP A 1 306 ? 0.245 1.937 24.627 1.00 89.25 306 ASP A N 1
ATOM 2319 C CA . ASP A 1 306 ? 0.288 3.318 25.108 1.00 89.25 306 ASP A CA 1
ATOM 2320 C C . ASP A 1 306 ? 0.328 4.286 23.921 1.00 89.25 306 ASP A C 1
ATOM 2322 O O . ASP A 1 306 ? 0.809 3.950 22.831 1.00 89.25 306 ASP A O 1
ATOM 2326 N N . MET A 1 307 ? -0.057 5.541 24.154 1.00 90.00 307 MET A N 1
ATOM 2327 C CA . MET A 1 307 ? -0.078 6.573 23.114 1.00 90.00 307 MET A CA 1
ATOM 2328 C C . MET A 1 307 ? 1.305 6.832 22.485 1.00 90.00 307 MET A C 1
ATOM 2330 O O . MET A 1 307 ? 1.418 6.973 21.266 1.00 90.00 307 MET A O 1
ATOM 2334 N N . SER A 1 308 ? 2.385 6.798 23.278 1.00 92.38 308 SER A N 1
ATOM 2335 C CA . SER A 1 308 ? 3.748 6.946 22.744 1.00 92.38 308 SER A CA 1
ATOM 2336 C C . SER A 1 308 ? 4.131 5.804 21.797 1.00 92.38 308 SER A C 1
ATOM 2338 O O . SER A 1 308 ? 4.844 6.035 20.823 1.00 92.38 308 SER A O 1
ATOM 2340 N N . HIS A 1 309 ? 3.629 4.588 22.039 1.00 93.75 309 HIS A N 1
ATOM 2341 C CA . HIS A 1 309 ? 3.870 3.438 21.169 1.00 93.75 309 HIS A CA 1
ATOM 2342 C C . HIS A 1 309 ? 3.114 3.550 19.846 1.00 93.75 309 HIS A C 1
ATOM 2344 O O . HIS A 1 309 ? 3.683 3.261 18.796 1.00 93.75 309 HIS A O 1
ATOM 2350 N N . VAL A 1 310 ? 1.865 4.017 19.890 1.00 94.56 310 VAL A N 1
ATOM 2351 C CA . VAL A 1 310 ? 1.057 4.296 18.695 1.00 94.56 310 VAL A CA 1
ATOM 2352 C C . VAL A 1 310 ? 1.731 5.344 17.812 1.00 94.56 310 VAL A C 1
ATOM 2354 O O . VAL A 1 310 ? 1.927 5.116 16.619 1.00 94.56 310 VAL A O 1
ATOM 2357 N N . LYS A 1 311 ? 2.141 6.480 18.389 1.00 95.75 311 LYS A N 1
ATOM 2358 C CA . LYS A 1 311 ? 2.811 7.544 17.628 1.00 95.75 311 LYS A CA 1
ATOM 2359 C C . LYS A 1 311 ? 4.157 7.093 17.061 1.00 95.75 311 LYS A C 1
ATOM 2361 O O . LYS A 1 311 ? 4.455 7.385 15.906 1.00 95.75 311 LYS A O 1
ATOM 2366 N N . ALA A 1 312 ? 4.945 6.347 17.840 1.00 96.12 312 ALA A N 1
ATOM 2367 C CA . ALA A 1 312 ? 6.204 5.775 17.370 1.00 96.12 312 ALA A CA 1
ATOM 2368 C C . ALA A 1 312 ? 5.995 4.786 16.208 1.00 96.12 312 ALA A C 1
ATOM 2370 O O . ALA A 1 312 ? 6.758 4.817 15.247 1.00 96.12 312 ALA A O 1
ATOM 2371 N N . ALA A 1 313 ? 4.942 3.960 16.244 1.00 96.44 313 ALA A N 1
ATOM 2372 C CA . ALA A 1 313 ? 4.596 3.073 15.132 1.00 96.44 313 ALA A CA 1
ATOM 2373 C C . ALA A 1 313 ? 4.202 3.843 13.866 1.00 96.44 313 ALA A C 1
ATOM 2375 O O . ALA A 1 313 ? 4.641 3.479 12.776 1.00 96.44 313 ALA A O 1
ATOM 2376 N N . CYS A 1 314 ? 3.424 4.923 14.009 1.00 96.69 314 CYS A N 1
ATOM 2377 C CA . CYS A 1 314 ? 3.052 5.786 12.887 1.00 96.69 314 CYS A CA 1
ATOM 2378 C C . CYS A 1 314 ? 4.291 6.424 12.240 1.00 96.69 314 CYS A C 1
ATOM 2380 O O . CYS A 1 314 ? 4.416 6.404 11.020 1.00 96.69 314 CYS A O 1
ATOM 2382 N N . ILE A 1 315 ? 5.235 6.927 13.046 1.00 97.00 315 ILE A N 1
ATOM 2383 C CA . ILE A 1 315 ? 6.503 7.470 12.535 1.00 97.00 315 ILE A CA 1
ATOM 2384 C C . ILE A 1 315 ? 7.343 6.391 11.856 1.00 97.00 315 ILE A C 1
ATOM 2386 O O . ILE A 1 315 ? 7.863 6.624 10.769 1.00 97.00 315 ILE A O 1
ATOM 2390 N N . MET A 1 316 ? 7.489 5.215 12.475 1.00 96.31 316 MET A N 1
ATOM 2391 C CA . MET A 1 316 ? 8.278 4.133 11.887 1.00 96.31 316 MET A CA 1
ATOM 2392 C C . MET A 1 316 ? 7.712 3.732 10.521 1.00 96.31 316 MET A C 1
ATOM 2394 O O . MET A 1 316 ? 8.461 3.652 9.553 1.00 96.31 316 MET A O 1
ATOM 2398 N N . CYS A 1 317 ? 6.391 3.553 10.424 1.00 96.50 317 CYS A N 1
ATOM 2399 C CA . CYS A 1 317 ? 5.717 3.292 9.154 1.00 96.50 317 CYS A CA 1
ATOM 2400 C C . CYS A 1 317 ? 5.981 4.418 8.138 1.00 96.50 317 CYS A C 1
ATOM 2402 O O . CYS A 1 317 ? 6.300 4.146 6.985 1.00 96.50 317 CYS A O 1
ATOM 2404 N N . ALA A 1 318 ? 5.939 5.681 8.569 1.00 96.44 318 ALA A N 1
ATOM 2405 C CA . ALA A 1 318 ? 6.157 6.827 7.691 1.00 96.44 318 ALA A CA 1
ATOM 2406 C C . ALA A 1 318 ? 7.593 6.930 7.153 1.00 96.44 318 ALA A C 1
ATOM 2408 O O . ALA A 1 318 ? 7.773 7.353 6.011 1.00 96.44 318 ALA A O 1
ATOM 2409 N N . TYR A 1 319 ? 8.599 6.515 7.931 1.00 96.12 319 TYR A N 1
ATOM 2410 C CA . TYR A 1 319 ? 9.973 6.360 7.442 1.00 96.12 319 TYR A CA 1
ATOM 2411 C C . TYR A 1 319 ? 10.091 5.206 6.446 1.00 96.12 319 TYR A C 1
ATOM 2413 O O . TYR A 1 319 ? 10.704 5.370 5.393 1.00 96.12 319 TYR A O 1
ATOM 2421 N N . LEU A 1 320 ? 9.472 4.056 6.737 1.00 95.50 320 LEU A N 1
ATOM 2422 C CA . LEU A 1 320 ? 9.454 2.921 5.809 1.00 95.50 320 LEU A CA 1
ATOM 2423 C C . LEU A 1 320 ? 8.779 3.283 4.479 1.00 95.50 320 LEU A C 1
ATOM 2425 O O . LEU A 1 320 ? 9.213 2.818 3.431 1.00 95.50 320 LEU A O 1
ATOM 2429 N N . LYS A 1 321 ? 7.780 4.173 4.501 1.00 94.56 321 LYS A N 1
ATOM 2430 C CA . LYS A 1 321 ? 7.092 4.707 3.313 1.00 94.56 321 LYS A CA 1
ATOM 2431 C C . LYS A 1 321 ? 7.956 5.581 2.401 1.00 94.56 321 LYS A C 1
ATOM 2433 O O . LYS A 1 321 ? 7.542 5.864 1.282 1.00 94.56 321 LYS A O 1
ATOM 2438 N N . LEU A 1 322 ? 9.164 5.958 2.819 1.00 94.62 322 LEU A N 1
ATOM 2439 C CA . LEU A 1 322 ? 10.124 6.633 1.939 1.00 94.62 322 LEU A CA 1
ATOM 2440 C C . LEU A 1 322 ? 10.871 5.651 1.023 1.00 94.62 322 LEU A C 1
ATOM 2442 O O . LEU A 1 322 ? 11.334 6.036 -0.048 1.00 94.62 322 LEU A O 1
ATOM 2446 N N . LEU A 1 323 ? 10.963 4.378 1.421 1.00 95.12 323 LEU A N 1
ATOM 2447 C CA . LEU A 1 323 ? 11.745 3.349 0.732 1.00 95.12 323 LEU A CA 1
ATOM 2448 C C . LEU A 1 323 ? 11.173 2.845 -0.611 1.00 95.12 323 LEU A C 1
ATOM 2450 O O . LEU A 1 323 ? 11.989 2.506 -1.470 1.00 95.12 323 LEU A O 1
ATOM 2454 N N . PRO A 1 324 ? 9.844 2.788 -0.866 1.00 94.75 324 PRO A N 1
ATOM 2455 C CA . PRO A 1 324 ? 9.289 2.263 -2.120 1.00 94.75 324 PRO A CA 1
ATOM 2456 C C . PRO A 1 324 ? 9.831 2.920 -3.395 1.00 94.75 324 PRO A C 1
ATOM 2458 O O . PRO A 1 324 ? 9.872 2.267 -4.437 1.00 94.75 324 PRO A O 1
ATOM 2461 N N . MET A 1 325 ? 10.314 4.166 -3.320 1.00 94.50 325 MET A N 1
ATOM 2462 C CA . MET A 1 325 ? 11.020 4.810 -4.431 1.00 94.50 325 MET A CA 1
ATOM 2463 C C . MET A 1 325 ? 12.179 3.946 -4.944 1.00 94.50 325 MET A C 1
ATOM 2465 O O . MET A 1 325 ? 12.275 3.641 -6.129 1.00 94.50 325 MET A O 1
ATOM 2469 N N . PHE A 1 326 ? 13.042 3.530 -4.022 1.00 94.75 326 PHE A N 1
ATOM 2470 C CA . PHE A 1 326 ? 14.273 2.809 -4.316 1.00 94.75 326 PHE A CA 1
ATOM 2471 C C . PHE A 1 326 ? 14.036 1.301 -4.411 1.00 94.75 326 PHE A C 1
ATOM 2473 O O . PHE A 1 326 ? 14.713 0.614 -5.164 1.00 94.75 326 PHE A O 1
ATOM 2480 N N . LEU A 1 327 ? 13.058 0.784 -3.663 1.00 94.38 327 LEU A N 1
ATOM 2481 C CA . LEU A 1 327 ? 12.795 -0.651 -3.561 1.00 94.38 327 LEU A CA 1
ATOM 2482 C C . LEU A 1 327 ? 11.818 -1.190 -4.613 1.00 94.38 327 LEU A C 1
ATOM 2484 O O . LEU A 1 327 ? 11.791 -2.399 -4.827 1.00 94.38 327 LEU A O 1
ATOM 2488 N N . MET A 1 328 ? 11.006 -0.331 -5.240 1.00 93.75 328 MET A N 1
ATOM 2489 C CA . MET A 1 328 ? 9.963 -0.748 -6.190 1.00 93.75 328 MET A CA 1
ATOM 2490 C C . MET A 1 328 ? 9.953 0.097 -7.463 1.00 93.75 328 MET A C 1
ATOM 2492 O O . MET A 1 328 ? 10.064 -0.460 -8.551 1.00 93.75 328 MET A O 1
ATOM 2496 N N . VAL A 1 329 ? 9.864 1.429 -7.347 1.00 95.81 329 VAL A N 1
ATOM 2497 C CA . VAL A 1 329 ? 9.732 2.324 -8.513 1.00 95.81 329 VAL A CA 1
ATOM 2498 C C . VAL A 1 329 ? 10.977 2.265 -9.398 1.00 95.81 329 VAL A C 1
ATOM 2500 O O . VAL A 1 329 ? 10.867 1.960 -10.583 1.00 95.81 329 VAL A O 1
ATOM 2503 N N . MET A 1 330 ? 12.164 2.492 -8.825 1.00 96.06 330 MET A N 1
ATOM 2504 C CA . MET A 1 330 ? 13.426 2.435 -9.571 1.00 96.06 330 MET A CA 1
ATOM 2505 C C . MET A 1 330 ? 13.718 1.030 -10.132 1.00 96.06 330 MET A C 1
ATOM 2507 O O . MET A 1 330 ? 14.017 0.944 -11.320 1.00 96.06 330 MET A O 1
ATOM 2511 N N . PRO A 1 331 ? 13.560 -0.082 -9.383 1.00 96.00 331 PRO A N 1
ATOM 2512 C CA . PRO A 1 331 ? 13.641 -1.426 -9.958 1.00 96.00 331 PRO A CA 1
ATOM 2513 C C . PRO A 1 331 ? 12.651 -1.672 -11.103 1.00 96.00 331 PRO A C 1
ATOM 2515 O O . PRO A 1 331 ? 13.008 -2.325 -12.079 1.00 96.00 331 PRO A O 1
ATOM 2518 N N . GLY A 1 332 ? 11.438 -1.115 -11.036 1.00 95.75 332 GLY A N 1
ATOM 2519 C CA . GLY A 1 332 ? 10.478 -1.145 -12.143 1.00 95.75 332 GLY A CA 1
ATOM 2520 C C . GLY A 1 332 ? 10.987 -0.413 -13.388 1.00 95.75 332 GLY A C 1
ATOM 2521 O O . GLY A 1 332 ? 10.948 -0.956 -14.491 1.00 95.75 332 GLY A O 1
ATOM 2522 N N . MET A 1 333 ? 11.547 0.785 -13.214 1.00 97.00 333 MET A N 1
ATOM 2523 C CA . MET A 1 333 ? 12.198 1.539 -14.294 1.00 97.00 333 MET A CA 1
ATOM 2524 C C . MET A 1 333 ? 13.406 0.790 -14.878 1.00 97.00 333 MET A C 1
ATOM 2526 O O . MET A 1 333 ? 13.584 0.762 -16.093 1.00 97.00 333 MET A O 1
ATOM 2530 N N . ILE A 1 334 ? 14.207 0.136 -14.032 1.00 97.38 334 ILE A N 1
ATOM 2531 C CA . ILE A 1 334 ? 15.337 -0.702 -14.455 1.00 97.38 334 ILE A CA 1
ATOM 2532 C C . ILE A 1 334 ? 14.855 -1.921 -15.245 1.00 97.38 334 ILE A C 1
ATOM 2534 O O . ILE A 1 334 ? 15.450 -2.255 -16.266 1.00 97.38 334 ILE A O 1
ATOM 2538 N N . SER A 1 335 ? 13.742 -2.535 -14.845 1.00 96.50 335 SER A N 1
ATOM 2539 C CA . SER A 1 335 ? 13.138 -3.641 -15.593 1.00 96.50 335 SER A CA 1
ATOM 2540 C C . SER A 1 335 ? 12.831 -3.261 -17.039 1.00 96.50 335 SER A C 1
ATOM 2542 O O . SER A 1 335 ? 13.118 -4.025 -17.956 1.00 96.50 335 SER A O 1
ATOM 2544 N N . ARG A 1 336 ? 12.332 -2.040 -17.273 1.00 95.88 336 ARG A N 1
ATOM 2545 C CA . ARG A 1 336 ? 12.114 -1.523 -18.631 1.00 95.88 336 ARG A CA 1
ATOM 2546 C C . ARG A 1 336 ? 13.413 -1.377 -19.429 1.00 95.88 336 ARG A C 1
ATOM 2548 O O . ARG A 1 336 ? 13.381 -1.571 -20.639 1.00 95.88 336 ARG A O 1
ATOM 2555 N N . ILE A 1 337 ? 14.533 -1.048 -18.786 1.00 96.62 337 ILE A N 1
ATOM 2556 C CA . ILE A 1 337 ? 15.846 -0.965 -19.449 1.00 96.62 337 ILE A CA 1
ATOM 2557 C C . ILE A 1 337 ? 16.336 -2.357 -19.858 1.00 96.62 337 ILE A C 1
ATOM 2559 O O . ILE A 1 337 ? 16.800 -2.532 -20.978 1.00 96.62 337 ILE A O 1
ATOM 2563 N N . LEU A 1 338 ? 16.257 -3.334 -18.952 1.00 95.31 338 LEU A N 1
ATOM 2564 C CA . LEU A 1 338 ? 16.819 -4.670 -19.175 1.00 95.31 338 LEU A CA 1
ATOM 2565 C C . LEU A 1 338 ? 15.928 -5.545 -20.068 1.00 95.31 338 LEU A C 1
ATOM 2567 O O . LEU A 1 338 ? 16.433 -6.333 -20.861 1.00 95.31 338 LEU A O 1
ATOM 2571 N N . TYR A 1 339 ? 14.607 -5.385 -19.963 1.00 94.25 339 TYR A N 1
ATOM 2572 C CA . TYR A 1 339 ? 13.603 -6.216 -20.631 1.00 94.25 339 TYR A CA 1
ATOM 2573 C C . TYR A 1 339 ? 12.630 -5.361 -21.449 1.00 94.25 339 TYR A C 1
ATOM 2575 O O . TYR A 1 339 ? 11.410 -5.488 -21.324 1.00 94.25 339 TYR A O 1
ATOM 2583 N N . THR A 1 340 ? 13.164 -4.458 -22.274 1.00 93.75 340 THR A N 1
ATOM 2584 C CA . THR A 1 340 ? 12.378 -3.436 -22.982 1.00 93.75 340 THR A CA 1
ATOM 2585 C C . THR A 1 340 ? 11.254 -4.016 -23.837 1.00 93.75 340 THR A C 1
ATOM 2587 O O . THR A 1 340 ? 10.116 -3.569 -23.708 1.00 93.75 340 THR A O 1
ATOM 2590 N N . ASP A 1 341 ? 11.532 -5.036 -24.651 1.00 91.00 341 ASP A N 1
ATOM 2591 C CA . ASP A 1 341 ? 10.527 -5.637 -25.542 1.00 91.00 341 ASP A CA 1
ATOM 2592 C C . ASP A 1 341 ? 9.399 -6.343 -24.775 1.00 91.00 341 ASP A C 1
ATOM 2594 O O . ASP A 1 341 ? 8.243 -6.298 -25.189 1.00 91.00 341 ASP A O 1
ATOM 2598 N N . ASN A 1 342 ? 9.713 -6.914 -23.609 1.00 89.25 342 ASN A N 1
ATOM 2599 C CA . ASN A 1 342 ? 8.738 -7.621 -22.784 1.00 89.25 342 ASN A CA 1
ATOM 2600 C C . ASN A 1 342 ? 7.884 -6.649 -21.959 1.00 89.25 342 ASN A C 1
ATOM 2602 O O . ASN A 1 342 ? 6.677 -6.825 -21.848 1.00 89.25 342 ASN A O 1
ATOM 2606 N N . VAL A 1 343 ? 8.506 -5.638 -21.343 1.00 91.12 343 VAL A N 1
ATOM 2607 C CA . VAL A 1 343 ? 7.857 -4.757 -20.354 1.00 91.12 343 VAL A CA 1
ATOM 2608 C C . VAL A 1 343 ? 7.200 -3.545 -21.011 1.00 91.12 343 VAL A C 1
ATOM 2610 O O . VAL A 1 343 ? 6.117 -3.137 -20.593 1.00 91.12 343 VAL A O 1
ATOM 2613 N N . ALA A 1 344 ? 7.839 -2.963 -22.030 1.00 91.62 344 ALA A N 1
ATOM 2614 C CA . ALA A 1 344 ? 7.369 -1.765 -22.728 1.00 91.62 344 ALA A CA 1
ATOM 2615 C C . ALA A 1 344 ? 6.665 -2.083 -24.057 1.00 91.62 344 ALA A C 1
ATOM 2617 O O . ALA A 1 344 ? 6.553 -1.201 -24.907 1.00 91.62 344 ALA A O 1
ATOM 2618 N N . CYS A 1 345 ? 6.194 -3.321 -24.244 1.00 90.12 345 CYS A N 1
ATOM 2619 C CA . CYS A 1 345 ? 5.417 -3.710 -25.417 1.00 90.12 345 CYS A CA 1
ATOM 2620 C C . CYS A 1 345 ? 4.205 -2.776 -25.607 1.00 90.12 345 CYS A C 1
ATOM 2622 O O . CYS A 1 345 ? 3.563 -2.347 -24.644 1.00 90.12 345 CYS A O 1
ATOM 2624 N N . VAL A 1 346 ? 3.887 -2.464 -26.865 1.00 88.06 346 VAL A N 1
ATOM 2625 C CA . VAL A 1 346 ? 2.741 -1.605 -27.222 1.00 88.06 346 VAL A CA 1
ATOM 2626 C C . VAL A 1 346 ? 1.847 -2.182 -28.313 1.00 88.06 346 VAL A C 1
ATOM 2628 O O . VAL A 1 346 ? 0.756 -1.666 -28.547 1.00 88.06 346 VAL A O 1
ATOM 2631 N N . VAL A 1 347 ? 2.304 -3.227 -29.003 1.00 89.31 347 VAL A N 1
ATOM 2632 C CA . VAL A 1 347 ? 1.519 -3.927 -30.021 1.00 89.31 347 VAL A CA 1
ATOM 2633 C C . VAL A 1 347 ? 0.721 -5.037 -29.329 1.00 89.31 347 VAL A C 1
ATOM 2635 O O . VAL A 1 347 ? 1.346 -5.863 -28.659 1.00 89.31 347 VAL A O 1
ATOM 2638 N N . PRO A 1 348 ? -0.619 -5.092 -29.480 1.00 87.69 348 PRO A N 1
ATOM 2639 C CA . PRO A 1 348 ? -1.459 -6.064 -28.781 1.00 87.69 348 PRO A CA 1
ATOM 2640 C C . PRO A 1 348 ? -1.018 -7.517 -28.969 1.00 87.69 348 PRO A C 1
ATOM 2642 O O . PRO A 1 348 ? -0.897 -8.236 -27.980 1.00 87.69 348 PRO A O 1
ATOM 2645 N N . SER A 1 349 ? -0.715 -7.945 -30.200 1.00 88.50 349 SER A N 1
ATOM 2646 C CA . SER A 1 349 ? -0.273 -9.321 -30.470 1.00 88.50 349 SER A CA 1
ATOM 2647 C C . SER A 1 349 ? 1.034 -9.700 -29.762 1.00 88.50 349 SER A C 1
ATOM 2649 O O . SER A 1 349 ? 1.130 -10.792 -29.197 1.00 88.50 349 SER A O 1
ATOM 2651 N N . GLU A 1 350 ? 2.016 -8.796 -29.710 1.00 88.88 350 GLU A N 1
ATOM 2652 C CA . GLU A 1 350 ? 3.261 -9.023 -28.961 1.00 88.88 350 GLU A CA 1
ATOM 2653 C C . GLU A 1 350 ? 3.029 -8.980 -27.444 1.00 88.88 350 GLU A C 1
ATOM 2655 O O . GLU A 1 350 ? 3.544 -9.826 -26.715 1.00 88.88 350 GLU A O 1
ATOM 2660 N N . CYS A 1 351 ? 2.202 -8.061 -26.940 1.00 87.44 351 CYS A N 1
ATOM 2661 C CA . CYS A 1 351 ? 1.887 -8.022 -25.511 1.00 87.44 351 CYS A CA 1
ATOM 2662 C C . CYS A 1 351 ? 1.163 -9.294 -25.040 1.00 87.44 351 CYS A C 1
ATOM 2664 O O . CYS A 1 351 ? 1.507 -9.852 -23.996 1.00 87.44 351 CYS A O 1
ATOM 2666 N N . VAL A 1 352 ? 0.225 -9.826 -25.832 1.00 86.12 352 VAL A N 1
ATOM 2667 C CA . VAL A 1 352 ? -0.444 -11.102 -25.528 1.00 86.12 352 VAL A CA 1
ATOM 2668 C C . VAL A 1 352 ? 0.556 -12.254 -25.478 1.00 86.12 352 VAL A C 1
ATOM 2670 O O . VAL A 1 352 ? 0.465 -13.105 -24.598 1.00 86.12 352 VAL A O 1
ATOM 2673 N N . LYS A 1 353 ? 1.553 -12.265 -26.362 1.00 86.12 353 LYS A N 1
ATOM 2674 C CA . LYS A 1 353 ? 2.603 -13.287 -26.364 1.00 86.12 353 LYS A CA 1
ATOM 2675 C C . LYS A 1 353 ? 3.478 -13.243 -25.107 1.00 86.12 353 LYS A C 1
ATOM 2677 O O . LYS A 1 353 ? 3.887 -14.294 -24.623 1.00 86.12 353 LYS A O 1
ATOM 2682 N N . HIS A 1 354 ? 3.762 -12.053 -24.578 1.00 82.94 354 HIS A N 1
ATOM 2683 C CA . HIS A 1 354 ? 4.632 -11.893 -23.410 1.00 82.94 354 HIS A CA 1
ATOM 2684 C C . HIS A 1 354 ? 3.902 -12.033 -22.071 1.00 82.94 354 HIS A C 1
ATOM 2686 O O . HIS A 1 354 ? 4.442 -12.642 -21.149 1.00 82.94 354 HIS A O 1
ATOM 2692 N N . CYS A 1 355 ? 2.695 -11.479 -21.946 1.00 79.50 355 CYS A N 1
ATOM 2693 C CA . CYS A 1 355 ? 1.975 -11.425 -20.672 1.00 79.50 355 CYS A CA 1
ATOM 2694 C C . CYS A 1 355 ? 0.499 -11.841 -20.741 1.00 79.50 355 CYS A C 1
ATOM 2696 O O . CYS A 1 355 ? -0.210 -11.726 -19.743 1.00 79.50 355 CYS A O 1
ATOM 2698 N N . GLY A 1 356 ? 0.009 -12.310 -21.893 1.00 77.75 356 GLY A N 1
ATOM 2699 C CA . GLY A 1 356 ? -1.382 -12.749 -22.053 1.00 77.75 356 GLY A CA 1
ATOM 2700 C C . GLY A 1 356 ? -2.412 -11.616 -22.023 1.00 77.75 356 GLY A C 1
ATOM 2701 O O . GLY A 1 356 ? -3.600 -11.883 -21.864 1.00 77.75 356 GLY A O 1
ATOM 2702 N N . VAL A 1 357 ? -1.976 -10.356 -22.145 1.00 77.88 357 VAL A N 1
ATOM 2703 C CA . VAL A 1 357 ? -2.829 -9.167 -22.025 1.00 77.88 357 VAL A CA 1
ATOM 2704 C C . VAL A 1 357 ? -2.547 -8.189 -23.169 1.00 77.88 357 VAL A C 1
ATOM 2706 O O . VAL A 1 357 ? -1.398 -7.870 -23.450 1.00 77.88 357 VAL A O 1
ATOM 2709 N N . GLU A 1 358 ? -3.600 -7.670 -23.805 1.00 79.31 358 GLU A N 1
ATOM 2710 C CA . GLU A 1 358 ? -3.500 -6.777 -24.977 1.00 79.31 358 GLU A CA 1
ATOM 2711 C C . GLU A 1 358 ? -3.085 -5.333 -24.636 1.00 79.31 358 GLU A C 1
ATOM 2713 O O . GLU A 1 358 ? -2.557 -4.621 -25.485 1.00 79.31 358 GLU A O 1
ATOM 2718 N N . VAL A 1 359 ? -3.330 -4.884 -23.401 1.00 75.94 359 VAL A N 1
ATOM 2719 C CA . VAL A 1 359 ? -3.202 -3.470 -22.987 1.00 75.94 359 VAL A CA 1
ATOM 2720 C C . VAL A 1 359 ? -1.805 -3.064 -22.491 1.00 75.94 359 VAL A C 1
ATOM 2722 O O . VAL A 1 359 ? -1.590 -1.890 -22.193 1.00 75.94 359 VAL A O 1
ATOM 2725 N N . GLY A 1 360 ? -0.856 -4.002 -22.410 1.00 82.88 360 GLY A N 1
ATOM 2726 C CA . GLY A 1 360 ? 0.533 -3.753 -22.004 1.00 82.88 360 GLY A CA 1
ATOM 2727 C C . GLY A 1 360 ? 0.992 -4.588 -20.804 1.00 82.88 360 GLY A C 1
ATOM 2728 O O . GLY A 1 360 ? 0.199 -4.969 -19.942 1.00 82.88 360 GLY A O 1
ATOM 2729 N N . CYS A 1 361 ? 2.300 -4.845 -20.735 1.00 88.12 361 CYS A N 1
ATOM 2730 C CA . CYS A 1 361 ? 2.905 -5.777 -19.776 1.00 88.12 361 CYS A CA 1
ATOM 2731 C C . CYS A 1 361 ? 3.693 -5.091 -18.646 1.00 88.12 361 CYS A C 1
ATOM 2733 O O . CYS A 1 361 ? 4.495 -5.725 -17.965 1.00 88.12 361 CYS A O 1
ATOM 2735 N N . THR A 1 362 ? 3.476 -3.801 -18.388 1.00 89.75 362 THR A N 1
ATOM 2736 C CA . THR A 1 362 ? 4.290 -3.045 -17.418 1.00 89.75 362 THR A CA 1
ATOM 2737 C C . THR A 1 362 ? 4.183 -3.587 -15.990 1.00 89.75 362 THR A C 1
ATOM 2739 O O . THR A 1 362 ? 5.180 -3.617 -15.277 1.00 89.75 362 THR A O 1
ATOM 2742 N N . ASN A 1 363 ? 3.028 -4.122 -15.582 1.00 87.25 363 ASN A N 1
ATOM 2743 C CA . ASN A 1 363 ? 2.844 -4.788 -14.280 1.00 87.25 363 ASN A CA 1
ATOM 2744 C C . ASN A 1 363 ? 3.773 -6.006 -14.075 1.00 87.25 363 ASN A C 1
ATOM 2746 O O . ASN A 1 363 ? 4.032 -6.407 -12.943 1.00 87.25 363 ASN A O 1
ATOM 2750 N N . TYR A 1 364 ? 4.319 -6.575 -15.151 1.00 87.94 364 TYR A N 1
ATOM 2751 C CA . TYR A 1 364 ? 5.250 -7.701 -15.095 1.00 87.94 364 TYR A CA 1
ATOM 2752 C C . TYR A 1 364 ? 6.685 -7.246 -14.782 1.00 87.94 364 TYR A C 1
ATOM 2754 O O . TYR A 1 364 ? 7.540 -8.079 -14.504 1.00 87.94 364 TYR A O 1
ATOM 2762 N N . ALA A 1 365 ? 6.953 -5.934 -14.735 1.00 91.31 365 ALA A N 1
ATOM 2763 C CA . ALA A 1 365 ? 8.284 -5.370 -14.523 1.00 91.31 365 ALA A CA 1
ATOM 2764 C C . ALA A 1 365 ? 9.005 -5.937 -13.288 1.00 91.31 365 ALA A C 1
ATOM 2766 O O . ALA A 1 365 ? 10.139 -6.409 -13.395 1.00 91.31 365 ALA A O 1
ATOM 2767 N N . TYR A 1 366 ? 8.366 -5.901 -12.115 1.00 91.62 366 TYR A N 1
ATOM 2768 C CA . TYR A 1 366 ? 8.995 -6.376 -10.879 1.00 91.62 366 TYR A CA 1
ATOM 2769 C C . TYR A 1 366 ? 9.144 -7.902 -10.832 1.00 91.62 366 TYR A C 1
ATOM 2771 O O . TYR A 1 366 ? 10.246 -8.366 -10.537 1.00 91.62 366 TYR A O 1
ATOM 2779 N N . PRO A 1 367 ? 8.106 -8.701 -11.157 1.00 89.00 367 PRO A N 1
ATOM 2780 C CA . PRO A 1 367 ? 8.262 -10.150 -11.256 1.00 89.00 367 PRO A CA 1
ATOM 2781 C C . PRO A 1 367 ? 9.379 -10.583 -12.219 1.00 89.00 367 PRO A C 1
ATOM 2783 O O . PRO A 1 367 ? 10.188 -11.429 -11.849 1.00 89.00 367 PRO A O 1
ATOM 2786 N N . THR A 1 368 ? 9.491 -9.969 -13.403 1.00 88.88 368 THR A N 1
ATOM 2787 C CA . THR A 1 368 ? 10.555 -10.288 -14.372 1.00 88.88 368 THR A CA 1
ATOM 2788 C C . THR A 1 368 ? 11.943 -10.008 -13.798 1.00 88.88 368 THR A C 1
ATOM 2790 O O . THR A 1 368 ? 12.832 -10.846 -13.908 1.00 88.88 368 THR A O 1
ATOM 2793 N N . MET A 1 369 ? 12.126 -8.885 -13.094 1.00 91.06 369 MET A N 1
ATOM 2794 C CA . MET A 1 369 ? 13.383 -8.605 -12.386 1.00 91.06 369 MET A CA 1
ATOM 2795 C C . MET A 1 369 ? 13.703 -9.677 -11.344 1.00 91.06 369 MET A C 1
ATOM 2797 O O . MET A 1 369 ? 14.849 -10.092 -11.210 1.00 91.06 369 MET A O 1
ATOM 2801 N N . VAL A 1 370 ? 12.698 -10.141 -10.602 1.00 90.88 370 VAL A N 1
ATOM 2802 C CA . VAL A 1 370 ? 12.887 -11.177 -9.584 1.00 90.88 370 VAL A CA 1
ATOM 2803 C C . VAL A 1 370 ? 13.319 -12.505 -10.201 1.00 90.88 370 VAL A C 1
ATOM 2805 O O . VAL A 1 370 ? 14.198 -13.168 -9.653 1.00 90.88 370 VAL A O 1
ATOM 2808 N N . LEU A 1 371 ? 12.709 -12.893 -11.317 1.00 86.81 371 LEU A N 1
ATOM 2809 C CA . LEU A 1 371 ? 12.930 -14.196 -11.939 1.00 86.81 371 LEU A CA 1
ATOM 2810 C C . LEU A 1 371 ? 14.243 -14.277 -12.720 1.00 86.81 371 LEU A C 1
ATOM 2812 O O . LEU A 1 371 ? 14.946 -15.283 -12.606 1.00 86.81 371 LEU A O 1
ATOM 2816 N N . GLU A 1 372 ? 14.572 -13.213 -13.452 1.00 87.81 372 GLU A N 1
ATOM 2817 C CA . GLU A 1 372 ? 15.689 -13.193 -14.399 1.00 87.81 372 GLU A CA 1
ATOM 2818 C C . GLU A 1 372 ? 16.991 -12.657 -13.785 1.00 87.81 372 GLU A C 1
ATOM 2820 O O . GLU A 1 372 ? 18.074 -13.099 -14.160 1.00 87.81 372 GLU A O 1
ATOM 2825 N N . LEU A 1 373 ? 16.916 -11.721 -12.826 1.00 90.06 373 LEU A N 1
ATOM 2826 C CA . LEU A 1 373 ? 18.120 -11.083 -12.281 1.00 90.06 373 LEU A CA 1
ATOM 2827 C C . LEU A 1 373 ? 18.655 -11.750 -11.008 1.00 90.06 373 LEU A C 1
ATOM 2829 O O . LEU A 1 373 ? 19.861 -11.735 -10.760 1.00 90.06 373 LEU A O 1
ATOM 2833 N N . MET A 1 374 ? 17.785 -12.291 -10.150 1.00 88.50 374 MET A N 1
ATOM 2834 C CA . MET A 1 374 ? 18.252 -12.818 -8.869 1.00 88.50 374 MET A CA 1
ATOM 2835 C C . MET A 1 374 ? 18.870 -14.208 -8.987 1.00 88.50 374 MET A C 1
ATOM 2837 O O . MET A 1 374 ? 18.315 -15.090 -9.645 1.00 88.50 374 MET A O 1
ATOM 2841 N N . PRO A 1 375 ? 19.977 -14.456 -8.264 1.00 87.94 375 PRO A N 1
ATOM 2842 C CA . PRO A 1 375 ? 20.586 -15.769 -8.240 1.00 87.94 375 PRO A CA 1
ATOM 2843 C C . PRO A 1 375 ? 19.700 -16.775 -7.499 1.00 87.94 375 PRO A C 1
ATOM 2845 O O . PRO A 1 375 ? 18.825 -16.437 -6.691 1.00 87.94 375 PRO A O 1
ATOM 2848 N N . GLN A 1 376 ? 20.001 -18.045 -7.746 1.00 85.12 376 GLN A N 1
ATOM 2849 C CA . GLN A 1 376 ? 19.377 -19.191 -7.097 1.00 85.12 376 GLN A CA 1
ATOM 2850 C C . GLN A 1 376 ? 19.409 -19.059 -5.562 1.00 85.12 376 GLN A C 1
ATOM 2852 O O . GLN A 1 376 ? 20.409 -18.651 -4.974 1.00 85.12 376 GLN A O 1
ATOM 2857 N N . GLY A 1 377 ? 18.306 -19.399 -4.901 1.00 84.00 377 GLY A N 1
ATOM 2858 C CA . GLY A 1 377 ? 18.082 -19.225 -3.466 1.00 84.00 377 GLY A CA 1
ATOM 2859 C C . GLY A 1 377 ? 17.498 -17.853 -3.112 1.00 84.00 377 GLY A C 1
ATOM 2860 O O . GLY A 1 377 ? 16.463 -17.785 -2.448 1.00 84.00 377 GLY A O 1
ATOM 2861 N N . LEU A 1 378 ? 18.116 -16.754 -3.572 1.00 85.56 378 LEU A N 1
ATOM 2862 C CA . LEU A 1 378 ? 17.597 -15.394 -3.338 1.00 85.56 378 LEU A CA 1
ATOM 2863 C C . LEU A 1 378 ? 16.311 -15.132 -4.121 1.00 85.56 378 LEU A C 1
ATOM 2865 O O . LEU A 1 378 ? 15.386 -14.512 -3.591 1.00 85.56 378 LEU A O 1
ATOM 2869 N N . ARG A 1 379 ? 16.219 -15.670 -5.340 1.00 87.38 379 ARG A N 1
ATOM 2870 C CA . ARG A 1 379 ? 14.970 -15.688 -6.100 1.00 87.38 379 ARG A CA 1
ATOM 2871 C C . ARG A 1 379 ? 13.862 -16.384 -5.308 1.00 87.38 379 ARG A C 1
ATOM 2873 O O . ARG A 1 379 ? 12.830 -15.770 -5.067 1.00 87.38 379 ARG A O 1
ATOM 2880 N N . GLY A 1 380 ? 14.092 -17.606 -4.816 1.00 85.31 380 GLY A N 1
ATOM 2881 C CA . GLY A 1 380 ? 13.152 -18.331 -3.950 1.00 85.31 380 GLY A CA 1
ATOM 2882 C C . GLY A 1 380 ? 12.747 -17.553 -2.696 1.00 85.31 380 GLY A C 1
ATOM 2883 O O . GLY A 1 380 ? 11.566 -17.513 -2.348 1.00 85.31 380 GLY A O 1
ATOM 2884 N N . LEU A 1 381 ? 13.695 -16.863 -2.052 1.00 86.81 381 LEU A N 1
ATOM 2885 C CA . LEU A 1 381 ? 13.401 -15.988 -0.913 1.00 86.81 381 LEU A CA 1
ATOM 2886 C C . LEU A 1 381 ? 12.403 -14.893 -1.292 1.00 86.81 381 LEU A C 1
ATOM 2888 O O . LEU A 1 381 ? 11.404 -14.707 -0.600 1.00 86.81 381 LEU A O 1
ATOM 2892 N N . MET A 1 382 ? 12.656 -14.193 -2.395 1.00 87.25 382 MET A N 1
ATOM 2893 C CA . MET A 1 382 ? 11.796 -13.105 -2.853 1.00 87.25 382 MET A CA 1
ATOM 2894 C C . MET A 1 382 ? 10.432 -13.590 -3.334 1.00 87.25 382 MET A C 1
ATOM 2896 O O . MET A 1 382 ? 9.422 -12.951 -3.044 1.00 87.25 382 MET A O 1
ATOM 2900 N N . LEU A 1 383 ? 10.375 -14.760 -3.968 1.00 85.00 383 LEU A N 1
ATOM 2901 C CA . LEU A 1 383 ? 9.116 -15.412 -4.312 1.00 85.00 383 LEU A CA 1
ATOM 2902 C C . LEU A 1 383 ? 8.281 -15.714 -3.064 1.00 85.00 383 LEU A C 1
ATOM 2904 O O . LEU A 1 383 ? 7.106 -15.355 -2.994 1.00 85.00 383 LEU A O 1
ATOM 2908 N N . SER A 1 384 ? 8.902 -16.311 -2.045 1.00 85.56 384 SER A N 1
ATOM 2909 C CA . SER A 1 384 ? 8.232 -16.589 -0.774 1.00 85.56 384 SER A CA 1
ATOM 2910 C C . SER A 1 384 ? 7.746 -15.315 -0.099 1.00 85.56 384 SER A C 1
ATOM 2912 O O . SER A 1 384 ? 6.632 -15.262 0.419 1.00 85.56 384 SER A O 1
ATOM 2914 N N . VAL A 1 385 ? 8.571 -14.268 -0.129 1.00 86.19 385 VAL A N 1
ATOM 2915 C CA . VAL A 1 385 ? 8.235 -12.964 0.432 1.00 86.19 385 VAL A CA 1
ATOM 2916 C C . VAL A 1 385 ? 7.004 -12.378 -0.251 1.00 86.19 385 VAL A C 1
ATOM 2918 O O . VAL A 1 385 ? 6.103 -11.899 0.423 1.00 86.19 385 VAL A O 1
ATOM 2921 N N . MET A 1 386 ? 6.928 -12.407 -1.574 1.00 85.88 386 MET A N 1
ATOM 2922 C CA . MET A 1 386 ? 5.796 -11.809 -2.279 1.00 85.88 386 MET A CA 1
ATOM 2923 C C . MET A 1 386 ? 4.497 -12.598 -2.066 1.00 85.88 386 MET A C 1
ATOM 2925 O O . MET A 1 386 ? 3.430 -12.000 -1.934 1.00 85.88 386 MET A O 1
ATOM 2929 N N . LEU A 1 387 ? 4.579 -13.927 -1.933 1.00 83.19 387 LEU A N 1
ATOM 2930 C CA . LEU A 1 387 ? 3.432 -14.744 -1.527 1.00 83.19 387 LEU A CA 1
ATOM 2931 C C . LEU A 1 387 ? 2.988 -14.412 -0.100 1.00 83.19 387 LEU A C 1
ATOM 2933 O O . LEU A 1 387 ? 1.804 -14.214 0.155 1.00 83.19 387 LEU A O 1
ATOM 2937 N N . ALA A 1 388 ? 3.929 -14.314 0.834 1.00 83.81 388 ALA A N 1
ATOM 2938 C CA . ALA A 1 388 ? 3.625 -14.027 2.227 1.00 83.81 388 ALA A CA 1
ATOM 2939 C C . ALA A 1 388 ? 3.141 -12.580 2.454 1.00 83.81 388 ALA A C 1
ATOM 2941 O O . ALA A 1 388 ? 2.270 -12.366 3.299 1.00 83.81 388 ALA A O 1
ATOM 2942 N N . SER A 1 389 ? 3.629 -11.592 1.692 1.00 85.69 389 SER A N 1
ATOM 2943 C CA . SER A 1 389 ? 3.105 -10.217 1.739 1.00 85.69 389 SER A CA 1
ATOM 2944 C C . SER A 1 389 ? 1.666 -10.158 1.240 1.00 85.69 389 SER A C 1
ATOM 2946 O O . SER A 1 389 ? 0.841 -9.471 1.833 1.00 85.69 389 SER A O 1
ATOM 2948 N N . LEU A 1 390 ? 1.326 -10.953 0.226 1.00 84.12 390 LEU A N 1
ATOM 2949 C CA . LEU A 1 390 ? -0.050 -11.080 -0.221 1.00 84.12 390 LEU A CA 1
ATOM 2950 C C . LEU A 1 390 ? -0.947 -11.677 0.868 1.00 84.12 390 LEU A C 1
ATOM 2952 O O . LEU A 1 390 ? -1.994 -11.109 1.182 1.00 84.12 390 LEU A O 1
ATOM 2956 N N . MET A 1 391 ? -0.528 -12.786 1.485 1.00 84.06 391 MET A N 1
ATOM 2957 C CA . MET A 1 391 ? -1.266 -13.382 2.608 1.00 84.06 391 MET A CA 1
ATOM 2958 C C . MET A 1 391 ? -1.486 -12.356 3.727 1.00 84.06 391 MET A C 1
ATOM 2960 O O . MET A 1 391 ? -2.578 -12.265 4.286 1.00 84.06 391 MET A O 1
ATOM 2964 N N . SER A 1 392 ? -0.465 -11.553 4.037 1.00 86.25 392 SER A N 1
ATOM 2965 C CA . SER A 1 392 ? -0.540 -10.466 5.017 1.00 86.25 392 SER A CA 1
ATOM 2966 C C . SER A 1 392 ? -1.602 -9.423 4.638 1.00 86.25 392 SER A C 1
ATOM 2968 O O . SER A 1 392 ? -2.493 -9.133 5.441 1.00 86.25 392 SER A O 1
ATOM 2970 N N . SER A 1 393 ? -1.606 -8.915 3.405 1.00 87.31 393 SER A N 1
ATOM 2971 C CA . SER A 1 393 ? -2.615 -7.944 2.960 1.00 87.31 393 SER A CA 1
ATOM 2972 C C . SER A 1 393 ? -4.031 -8.539 2.991 1.00 87.31 393 SER A C 1
ATOM 2974 O O . SER A 1 393 ? -4.929 -7.955 3.603 1.00 87.31 393 SER A O 1
ATOM 2976 N N . LEU A 1 394 ? -4.233 -9.759 2.478 1.00 86.38 394 LEU A N 1
ATOM 2977 C CA . LEU A 1 394 ? -5.548 -10.409 2.506 1.00 86.38 394 LEU A CA 1
ATOM 2978 C C . LEU A 1 394 ? -6.036 -10.711 3.929 1.00 86.38 394 LEU A C 1
ATOM 2980 O O . LEU A 1 394 ? -7.188 -10.418 4.248 1.00 86.38 394 LEU A O 1
ATOM 2984 N N . THR A 1 395 ? -5.180 -11.236 4.814 1.00 86.25 395 THR A N 1
ATOM 2985 C CA . THR A 1 395 ? -5.549 -11.489 6.224 1.00 86.25 395 THR A CA 1
ATOM 2986 C C . THR A 1 395 ? -5.973 -10.203 6.936 1.00 86.25 395 THR A C 1
ATOM 2988 O O . THR A 1 395 ? -6.936 -10.204 7.709 1.00 86.25 395 THR A O 1
ATOM 2991 N N . SER A 1 396 ? -5.308 -9.085 6.634 1.00 88.25 396 SER A N 1
ATOM 2992 C CA . SER A 1 396 ? -5.623 -7.751 7.154 1.00 88.25 396 SER A CA 1
ATOM 2993 C C . SER A 1 396 ? -7.029 -7.304 6.774 1.00 88.25 396 SER A C 1
ATOM 2995 O O . SER A 1 396 ? -7.823 -6.904 7.627 1.00 88.25 396 SER A O 1
ATOM 2997 N N . ILE A 1 397 ? -7.320 -7.397 5.481 1.00 88.88 397 ILE A N 1
ATOM 2998 C CA . ILE A 1 397 ? -8.584 -7.022 4.858 1.00 88.88 397 ILE A CA 1
ATOM 2999 C C . ILE A 1 397 ? -9.720 -7.884 5.423 1.00 88.88 397 ILE A C 1
ATOM 3001 O O . ILE A 1 397 ? -10.729 -7.369 5.908 1.00 88.88 397 ILE A O 1
ATOM 3005 N N . PHE A 1 398 ? -9.515 -9.199 5.447 1.00 88.62 398 PHE A N 1
ATOM 3006 C CA . PHE A 1 398 ? -10.438 -10.190 5.985 1.00 88.62 398 PHE A CA 1
ATOM 3007 C C . PHE A 1 398 ? -10.765 -9.945 7.459 1.00 88.62 398 PHE A C 1
ATOM 3009 O O . PHE A 1 398 ? -11.941 -9.866 7.826 1.00 88.62 398 PHE A O 1
ATOM 3016 N N . ASN A 1 399 ? -9.756 -9.759 8.313 1.00 87.88 399 ASN A N 1
ATOM 3017 C CA . ASN A 1 399 ? -9.975 -9.496 9.734 1.00 87.88 399 ASN A CA 1
ATOM 3018 C C . ASN A 1 399 ? -10.789 -8.209 9.966 1.00 87.88 399 ASN A C 1
ATOM 3020 O O . ASN A 1 399 ? -11.717 -8.190 10.781 1.00 87.88 399 ASN A O 1
ATOM 3024 N N . SER A 1 400 ? -10.499 -7.141 9.224 1.00 90.31 400 SER A N 1
ATOM 3025 C CA . SER A 1 400 ? -11.243 -5.884 9.332 1.00 90.31 400 SER A CA 1
ATOM 3026 C C . SER A 1 400 ? -12.672 -5.987 8.806 1.00 90.31 400 SER A C 1
ATOM 3028 O O . SER A 1 400 ? -13.588 -5.494 9.465 1.00 90.31 400 SER A O 1
ATOM 3030 N N . ALA A 1 401 ? -12.900 -6.691 7.696 1.00 91.56 401 ALA A N 1
ATOM 3031 C CA . ALA A 1 401 ? -14.241 -6.971 7.188 1.00 91.56 401 ALA A CA 1
ATOM 3032 C C . ALA A 1 401 ? -15.061 -7.813 8.181 1.00 91.56 401 ALA A C 1
ATOM 3034 O O . ALA A 1 401 ? -16.211 -7.490 8.480 1.00 91.56 401 ALA A O 1
ATOM 3035 N N . SER A 1 402 ? -14.448 -8.844 8.769 1.00 91.31 402 SER A N 1
ATOM 3036 C CA . SER A 1 402 ? -15.059 -9.653 9.829 1.00 91.31 402 SER A CA 1
ATOM 3037 C C . SER A 1 402 ? -15.428 -8.815 11.052 1.00 91.31 402 SER A C 1
ATOM 3039 O O . SER A 1 402 ? -16.528 -8.961 11.592 1.00 91.31 402 SER A O 1
ATOM 3041 N N . THR A 1 403 ? -14.559 -7.880 11.448 1.00 89.31 403 THR A N 1
ATOM 3042 C CA . THR A 1 403 ? -14.825 -6.952 12.555 1.00 89.31 403 THR A CA 1
ATOM 3043 C C . THR A 1 403 ? -16.026 -6.054 12.241 1.00 89.31 403 THR A C 1
ATOM 3045 O O . THR A 1 403 ? -16.949 -5.972 13.050 1.00 89.31 403 THR A O 1
ATOM 3048 N N . LEU A 1 404 ? -16.055 -5.426 11.058 1.00 91.50 404 LEU A N 1
ATOM 3049 C CA . LEU A 1 404 ? -17.156 -4.553 10.626 1.00 91.50 404 LEU A CA 1
ATOM 3050 C C . LEU A 1 404 ? -18.486 -5.303 10.588 1.00 91.50 404 LEU A C 1
ATOM 3052 O O . LEU A 1 404 ? -19.474 -4.841 11.153 1.00 91.50 404 LEU A O 1
ATOM 3056 N N . PHE A 1 405 ? -18.518 -6.482 9.967 1.00 94.06 405 PHE A N 1
ATOM 3057 C CA . PHE A 1 405 ? -19.740 -7.275 9.889 1.00 94.06 405 PHE A CA 1
ATOM 3058 C C . PHE A 1 405 ? -20.226 -7.701 11.278 1.00 94.06 405 PHE A C 1
ATOM 3060 O O . PHE A 1 405 ? -21.392 -7.500 11.619 1.00 94.06 405 PHE A O 1
ATOM 3067 N N . THR A 1 406 ? -19.332 -8.244 12.104 1.00 90.81 406 THR A N 1
ATOM 3068 C CA . THR A 1 406 ? -19.698 -8.783 13.418 1.00 90.81 406 THR A CA 1
ATOM 3069 C C . THR A 1 406 ? -20.159 -7.678 14.364 1.00 90.81 406 THR A C 1
ATOM 3071 O O . THR A 1 406 ? -21.209 -7.803 14.989 1.00 90.81 406 THR A O 1
ATOM 3074 N N . ILE A 1 407 ? -19.404 -6.581 14.464 1.00 87.44 407 ILE A N 1
ATOM 3075 C CA . ILE A 1 407 ? -19.660 -5.523 15.446 1.00 87.44 407 ILE A CA 1
ATOM 3076 C C . ILE A 1 407 ? -20.729 -4.543 14.963 1.00 87.44 407 ILE A C 1
ATOM 3078 O O . ILE A 1 407 ? -21.597 -4.190 15.757 1.00 87.44 407 ILE A O 1
ATOM 3082 N N . ASP A 1 408 ? -20.723 -4.124 13.694 1.00 88.88 408 ASP A N 1
ATOM 3083 C CA . ASP A 1 408 ? -21.624 -3.058 13.232 1.00 88.88 408 ASP A CA 1
ATOM 3084 C C . ASP A 1 408 ? -22.944 -3.560 12.643 1.00 88.88 408 ASP A C 1
ATOM 3086 O O . ASP A 1 408 ? -23.935 -2.824 12.681 1.00 88.88 408 ASP A O 1
ATOM 3090 N N . LEU A 1 409 ? -22.976 -4.775 12.085 1.00 90.88 409 LEU A N 1
ATOM 3091 C CA . LEU A 1 409 ? -24.159 -5.322 11.413 1.00 90.88 409 LEU A CA 1
ATOM 3092 C C . LEU A 1 409 ? -24.810 -6.435 12.237 1.00 90.88 409 LEU A C 1
ATOM 3094 O O . LEU A 1 409 ? -25.997 -6.347 12.559 1.00 90.88 409 LEU A O 1
ATOM 3098 N N . TYR A 1 410 ? -24.047 -7.452 12.641 1.00 91.19 410 TYR A N 1
ATOM 3099 C CA . TYR A 1 410 ? -24.606 -8.618 13.323 1.00 91.19 410 TYR A CA 1
ATOM 3100 C C .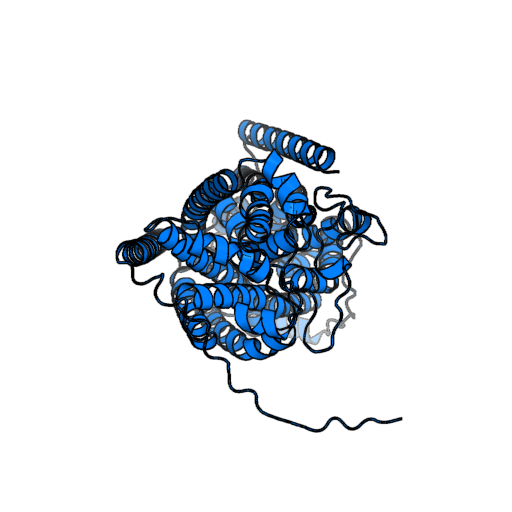 TYR A 1 410 ? -25.190 -8.272 14.698 1.00 91.19 410 TYR A C 1
ATOM 3102 O O . TYR A 1 410 ? -26.320 -8.663 14.988 1.00 91.19 410 TYR A O 1
ATOM 3110 N N . THR A 1 411 ? -24.505 -7.462 15.516 1.00 86.44 411 THR A N 1
ATOM 3111 C CA . THR A 1 411 ? -25.039 -7.033 16.830 1.00 86.44 411 THR A CA 1
ATOM 3112 C C . THR A 1 411 ? -26.336 -6.217 16.733 1.00 86.44 411 THR A C 1
ATOM 3114 O O . THR A 1 411 ? -27.109 -6.167 17.692 1.00 86.44 411 THR A O 1
ATOM 3117 N N . LYS A 1 412 ? -26.623 -5.593 15.578 1.00 84.56 412 LYS A N 1
ATOM 3118 C CA . LYS A 1 412 ? -27.886 -4.866 15.356 1.00 84.56 412 LYS A CA 1
ATOM 3119 C C . LYS A 1 412 ? -29.057 -5.812 15.160 1.00 84.56 412 LYS A C 1
ATOM 3121 O O . LYS A 1 412 ? -30.142 -5.561 15.687 1.00 84.56 412 LYS A O 1
ATOM 3126 N N . VAL A 1 413 ? -28.829 -6.896 14.421 1.00 87.12 413 VAL A N 1
ATOM 3127 C CA . VAL A 1 413 ? -29.823 -7.954 14.214 1.00 87.12 413 VAL A CA 1
ATOM 3128 C C . VAL A 1 413 ? -29.969 -8.782 15.493 1.00 87.12 413 VAL A C 1
ATOM 3130 O O . VAL A 1 413 ? -31.083 -9.053 15.942 1.00 87.12 413 VAL A O 1
ATOM 3133 N N . ARG A 1 414 ? -28.849 -9.121 16.138 1.00 86.69 414 ARG A N 1
ATOM 3134 C CA . ARG A 1 414 ? -28.788 -9.933 17.355 1.00 86.69 414 ARG A CA 1
ATOM 3135 C C . ARG A 1 414 ? -28.274 -9.123 18.550 1.00 86.69 414 ARG A C 1
ATOM 3137 O O . ARG A 1 414 ? -27.087 -9.101 18.853 1.00 86.69 414 ARG A O 1
ATOM 3144 N N . LYS A 1 415 ? -29.208 -8.510 19.285 1.00 79.00 415 LYS A N 1
ATOM 3145 C CA . LYS A 1 415 ? -28.913 -7.585 20.400 1.00 79.00 415 LYS A CA 1
ATOM 3146 C C . LYS A 1 415 ? -28.300 -8.228 21.653 1.00 79.00 415 LYS A C 1
ATOM 3148 O O . LYS A 1 415 ? -27.660 -7.531 22.429 1.00 79.00 415 LYS A O 1
ATOM 3153 N N . GLN A 1 416 ? -28.526 -9.523 21.877 1.00 81.00 416 GLN A N 1
ATOM 3154 C CA . GLN A 1 416 ? -27.995 -10.282 23.019 1.00 81.00 416 GLN A CA 1
ATOM 3155 C C . GLN A 1 416 ? -27.143 -11.451 22.520 1.00 81.00 416 GLN A C 1
ATOM 3157 O O . GLN A 1 416 ? -27.470 -12.616 22.738 1.00 81.00 416 GLN A O 1
ATOM 3162 N N . ALA A 1 417 ? -26.092 -11.138 21.770 1.00 82.56 417 ALA A N 1
ATOM 3163 C CA . ALA A 1 417 ? -25.156 -12.140 21.286 1.00 82.56 417 ALA A CA 1
ATOM 3164 C C . ALA A 1 417 ? -24.037 -12.366 22.320 1.00 82.56 417 ALA A C 1
ATOM 3166 O O . ALA A 1 417 ? -23.518 -11.416 22.908 1.00 82.56 417 ALA A O 1
ATOM 3167 N N . SER A 1 418 ? -23.690 -13.630 22.570 1.00 86.69 418 SER A N 1
ATOM 3168 C CA . SER A 1 418 ? -22.592 -13.984 23.485 1.00 86.69 418 SER A CA 1
ATOM 3169 C C . SER A 1 418 ? -21.224 -13.768 22.827 1.00 86.69 418 SER A C 1
ATOM 3171 O O . SER A 1 418 ? -21.115 -13.849 21.606 1.00 86.69 418 SER A O 1
ATOM 3173 N N . GLU A 1 419 ? -20.146 -13.572 23.598 1.00 83.31 419 GLU A N 1
ATOM 3174 C CA . GLU A 1 419 ? -18.801 -13.399 23.010 1.00 83.31 419 GLU A CA 1
ATOM 3175 C C . GLU A 1 419 ? -18.400 -14.566 22.093 1.00 83.31 419 GLU A C 1
ATOM 3177 O O . GLU A 1 419 ? -17.861 -14.352 21.008 1.00 83.31 419 GLU A O 1
ATOM 3182 N N . LYS A 1 420 ? -18.739 -15.804 22.481 1.00 83.88 420 LYS A N 1
ATOM 3183 C CA . LYS A 1 420 ? -18.498 -17.004 21.663 1.00 83.88 420 LYS A CA 1
ATOM 3184 C C . LYS A 1 420 ? -19.257 -16.958 20.338 1.00 83.88 420 LYS A C 1
ATOM 3186 O O . LYS A 1 420 ? -18.717 -17.360 19.312 1.00 83.88 420 LYS A O 1
ATOM 3191 N N . GLU A 1 421 ? -20.494 -16.470 20.358 1.00 88.38 421 GLU A N 1
ATOM 3192 C CA . GLU A 1 421 ? -21.318 -16.313 19.160 1.00 88.38 421 GLU A CA 1
ATOM 3193 C C . GLU A 1 421 ? -20.706 -15.290 18.199 1.00 88.38 421 GLU A C 1
ATOM 3195 O O . GLU A 1 421 ? -20.550 -15.597 17.021 1.00 88.38 421 GLU A O 1
ATOM 3200 N N . LEU A 1 422 ? -20.271 -14.125 18.698 1.00 85.31 422 LEU A N 1
ATOM 3201 C CA . LEU A 1 422 ? -19.610 -13.114 17.865 1.00 85.31 422 LEU A CA 1
ATOM 3202 C C . LEU A 1 422 ? -18.338 -13.664 17.209 1.00 85.31 422 LEU A C 1
ATOM 3204 O O . LEU A 1 422 ? -18.122 -13.451 16.018 1.00 85.31 422 LEU A O 1
ATOM 3208 N N . LEU A 1 423 ? -17.516 -14.406 17.956 1.00 84.81 423 LEU A N 1
ATOM 3209 C CA . LEU A 1 423 ? -16.298 -15.012 17.413 1.00 84.81 423 LEU A CA 1
ATOM 3210 C C . LEU A 1 423 ? -16.603 -16.054 16.323 1.00 84.81 423 LEU A C 1
ATOM 3212 O O . LEU A 1 423 ? -15.911 -16.096 15.306 1.00 84.81 423 LEU A O 1
ATOM 3216 N N . MET A 1 424 ? -17.639 -16.883 16.500 1.00 87.56 424 MET A N 1
ATOM 3217 C CA . MET A 1 424 ? -18.049 -17.859 15.481 1.00 87.56 424 MET A CA 1
ATOM 3218 C C . MET A 1 424 ? -18.600 -17.183 14.225 1.00 87.56 424 MET A C 1
ATOM 3220 O O . MET A 1 424 ? -18.220 -17.558 13.117 1.00 87.56 424 MET A O 1
ATOM 3224 N N . VAL A 1 425 ? -19.449 -16.166 14.387 1.00 91.38 425 VAL A N 1
ATOM 3225 C CA . VAL A 1 425 ? -20.023 -15.407 13.269 1.00 91.38 425 VAL A CA 1
ATOM 3226 C C . VAL A 1 425 ? -18.932 -14.694 12.483 1.00 91.38 425 VAL A C 1
ATOM 3228 O O . VAL A 1 425 ? -18.921 -14.774 11.256 1.00 91.38 425 VAL A O 1
ATOM 3231 N N . GLY A 1 426 ? -17.974 -14.073 13.173 1.00 86.81 426 GLY A N 1
ATOM 3232 C CA . GLY A 1 426 ? -16.832 -1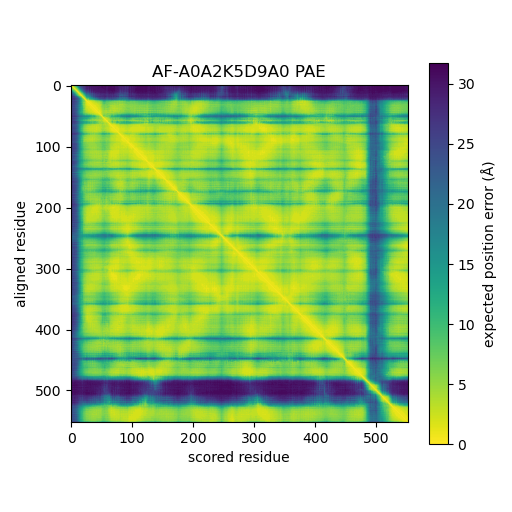3.439 12.528 1.00 86.81 426 GLY A CA 1
ATOM 3233 C C . GLY A 1 426 ? -16.040 -14.419 11.662 1.00 86.81 426 GLY A C 1
ATOM 3234 O O . GLY A 1 426 ? -15.725 -14.101 10.515 1.00 86.81 426 GLY A O 1
ATOM 3235 N N . ARG A 1 427 ? -15.779 -15.634 12.160 1.00 87.88 427 ARG A N 1
ATOM 3236 C CA . ARG A 1 427 ? -15.079 -16.692 11.407 1.00 87.88 427 ARG A CA 1
ATOM 3237 C C . ARG A 1 427 ? -15.893 -17.237 10.234 1.00 87.88 427 ARG A C 1
ATOM 3239 O O . ARG A 1 427 ? -15.327 -17.494 9.177 1.00 87.88 427 ARG A O 1
ATOM 3246 N N . LEU A 1 428 ? -17.206 -17.394 10.389 1.00 90.12 428 LEU A N 1
ATOM 3247 C CA . LEU A 1 428 ? -18.078 -17.832 9.297 1.00 90.12 428 LEU A CA 1
ATOM 3248 C C . LEU A 1 428 ? -18.157 -16.775 8.188 1.00 90.12 428 LEU A C 1
ATOM 3250 O O . LEU A 1 428 ? -18.112 -17.112 7.007 1.00 90.12 428 LEU A O 1
ATOM 3254 N N . PHE A 1 429 ? -18.214 -15.496 8.562 1.00 91.19 429 PHE A N 1
ATOM 3255 C CA . PHE A 1 429 ? -18.207 -14.394 7.606 1.00 91.19 429 PHE A CA 1
ATOM 3256 C C . PHE A 1 429 ? -16.905 -14.339 6.798 1.00 91.19 429 PHE A C 1
ATOM 3258 O O . PHE A 1 429 ? -16.950 -14.054 5.608 1.00 91.19 429 PHE A O 1
ATOM 3265 N N . LEU A 1 430 ? -15.759 -14.683 7.398 1.00 86.88 430 LEU A N 1
ATOM 3266 C CA . LEU A 1 430 ? -14.488 -14.804 6.672 1.00 86.88 430 LEU A CA 1
ATOM 3267 C C . LEU A 1 430 ? -14.540 -15.849 5.553 1.00 86.88 430 LEU A C 1
ATOM 3269 O O . LEU A 1 430 ? -14.060 -15.593 4.448 1.00 86.88 430 LEU A O 1
ATOM 3273 N N . LEU A 1 431 ? -15.134 -17.014 5.825 1.00 87.62 431 LEU A N 1
ATOM 3274 C CA . LEU A 1 431 ? -15.311 -18.061 4.816 1.00 87.62 431 LEU A CA 1
ATOM 3275 C C . LEU A 1 431 ? -16.238 -17.587 3.695 1.00 87.62 431 LEU A C 1
ATOM 3277 O O . LEU A 1 431 ? -15.917 -17.754 2.521 1.00 87.62 431 LEU A O 1
ATOM 3281 N N . LEU A 1 432 ? -17.350 -16.941 4.054 1.00 90.00 432 LEU A N 1
ATOM 3282 C CA . LEU A 1 432 ? -18.283 -16.368 3.085 1.00 90.00 432 LEU A CA 1
ATOM 3283 C C . LEU A 1 432 ? -17.601 -15.318 2.201 1.00 90.00 432 LEU A C 1
ATOM 3285 O O . LEU A 1 432 ? -17.769 -15.340 0.984 1.00 90.00 432 LEU A O 1
ATOM 3289 N N . LEU A 1 433 ? -16.806 -14.432 2.803 1.00 87.19 433 LEU A N 1
ATOM 3290 C CA . LEU A 1 433 ? -16.063 -13.401 2.089 1.00 87.19 433 LEU A CA 1
ATOM 3291 C C . LEU A 1 433 ? -15.049 -14.021 1.124 1.00 87.19 433 LEU A C 1
ATOM 3293 O O . LEU A 1 433 ? -15.002 -13.617 -0.028 1.00 87.19 433 LEU A O 1
ATOM 3297 N N . SER A 1 434 ? -14.321 -15.054 1.560 1.00 85.12 434 SER A N 1
ATOM 3298 C CA . SER A 1 434 ? -13.349 -15.772 0.722 1.00 85.12 434 SER A CA 1
ATOM 3299 C C . SER A 1 434 ? -14.004 -16.372 -0.527 1.00 85.12 434 SER A C 1
ATOM 3301 O O . SER A 1 434 ? -13.465 -16.261 -1.624 1.00 85.12 434 SER A O 1
ATOM 3303 N N . VAL A 1 435 ? -15.197 -16.962 -0.387 1.00 86.00 435 VAL A N 1
ATOM 3304 C CA . VAL A 1 435 ? -15.963 -17.494 -1.527 1.00 86.00 435 VAL A CA 1
ATOM 3305 C C . VAL A 1 435 ? -16.453 -16.365 -2.439 1.00 86.00 435 VAL A C 1
ATOM 3307 O O . VAL A 1 435 ? -16.317 -16.462 -3.657 1.00 86.00 435 VAL A O 1
ATOM 3310 N N . ALA A 1 436 ? -16.978 -15.277 -1.869 1.00 85.38 436 ALA A N 1
ATOM 3311 C CA . ALA A 1 436 ? -17.435 -14.120 -2.640 1.00 85.38 436 ALA A CA 1
ATOM 3312 C C . ALA A 1 436 ? -16.299 -13.481 -3.459 1.00 85.38 436 ALA A C 1
ATOM 3314 O O . ALA A 1 436 ? -16.518 -13.071 -4.598 1.00 85.38 436 ALA A O 1
ATOM 3315 N N . SER A 1 437 ? -15.079 -13.456 -2.918 1.00 82.31 437 SER A N 1
ATOM 3316 C CA . SER A 1 437 ? -13.888 -12.966 -3.612 1.00 82.31 437 SER A CA 1
ATOM 3317 C C . SER A 1 437 ? -13.541 -13.784 -4.856 1.00 82.31 437 SER A C 1
ATOM 3319 O O . SER A 1 437 ? -13.213 -13.193 -5.878 1.00 82.31 437 SER A O 1
ATOM 3321 N N . ILE A 1 438 ? -13.676 -15.118 -4.811 1.00 81.62 438 ILE A N 1
ATOM 3322 C CA . ILE A 1 438 ? -13.450 -15.995 -5.979 1.00 81.62 438 ILE A CA 1
ATOM 3323 C C . ILE A 1 438 ? -14.468 -15.697 -7.082 1.00 81.62 438 ILE A C 1
ATOM 3325 O O . ILE A 1 438 ? -14.102 -15.575 -8.248 1.00 81.62 438 ILE A O 1
ATOM 3329 N N . VAL A 1 439 ? -15.742 -15.533 -6.714 1.00 83.38 439 VAL A N 1
ATOM 3330 C CA . VAL A 1 439 ? -16.823 -15.231 -7.669 1.00 83.38 439 VAL A CA 1
ATOM 3331 C C . VAL A 1 439 ? -16.604 -13.884 -8.364 1.00 83.38 439 VAL A C 1
ATOM 3333 O O . VAL A 1 439 ? -17.036 -13.700 -9.499 1.00 83.38 439 VAL A O 1
ATOM 3336 N N . TRP A 1 440 ? -15.915 -12.948 -7.710 1.00 77.69 440 TRP A N 1
ATOM 3337 C CA . TRP A 1 440 ? -15.658 -11.616 -8.253 1.00 77.69 440 TRP A CA 1
ATOM 3338 C C . TRP A 1 440 ? -14.501 -11.565 -9.266 1.00 77.69 440 TRP A C 1
ATOM 3340 O O . TRP A 1 440 ? -14.429 -10.622 -10.053 1.00 77.69 440 TRP A O 1
ATOM 3350 N N . VAL A 1 441 ? -13.620 -12.574 -9.294 1.00 74.94 441 VAL A N 1
ATOM 3351 C CA . VAL A 1 441 ? -12.410 -12.606 -10.144 1.00 74.94 441 VAL A CA 1
ATOM 3352 C C . VAL A 1 441 ? -12.687 -12.323 -11.629 1.00 74.94 441 VAL A C 1
ATOM 3354 O O . VAL A 1 441 ? -11.992 -11.468 -12.184 1.00 74.94 441 VAL A O 1
ATOM 3357 N N . PRO A 1 442 ? -13.696 -12.931 -12.289 1.00 75.75 442 PRO A N 1
ATOM 3358 C CA . PRO A 1 442 ? -13.931 -12.698 -13.716 1.00 75.75 442 PRO A CA 1
ATOM 3359 C C . PRO A 1 442 ? -14.255 -11.235 -14.039 1.00 75.75 442 PRO A C 1
ATOM 3361 O O . PRO A 1 442 ? -13.835 -10.712 -15.067 1.00 75.75 442 PRO A O 1
ATOM 3364 N N . LEU A 1 443 ? -14.966 -10.541 -13.143 1.00 72.12 443 LEU A N 1
ATOM 3365 C CA . LEU A 1 443 ? -15.307 -9.132 -13.336 1.00 72.12 443 LEU A CA 1
ATOM 3366 C C . LEU A 1 443 ? -14.065 -8.237 -13.253 1.00 72.12 443 LEU A C 1
ATOM 3368 O O . LEU A 1 443 ? -13.948 -7.266 -14.000 1.00 72.12 443 LEU A O 1
ATOM 3372 N N . VAL A 1 444 ? -13.123 -8.587 -12.374 1.00 67.19 444 VAL A N 1
ATOM 3373 C CA . VAL A 1 444 ? -11.849 -7.874 -12.243 1.00 67.19 444 VAL A CA 1
ATOM 3374 C C . VAL A 1 444 ? -11.060 -7.983 -13.541 1.00 67.19 444 VAL A C 1
ATOM 3376 O O . VAL A 1 444 ? -10.633 -6.951 -14.052 1.00 67.19 444 VAL A O 1
ATOM 3379 N N . GLN A 1 445 ? -10.952 -9.184 -14.123 1.00 68.50 445 GLN A N 1
ATOM 3380 C CA . GLN A 1 445 ? -10.209 -9.414 -15.370 1.00 68.50 445 GLN A CA 1
ATOM 3381 C C . GLN A 1 445 ? -10.720 -8.557 -16.537 1.00 68.50 445 GLN A C 1
ATOM 3383 O O . GLN A 1 445 ? -9.921 -8.047 -17.314 1.00 68.50 445 GLN A O 1
ATOM 3388 N N . VAL A 1 446 ? -12.035 -8.343 -16.632 1.00 66.25 446 VAL A N 1
ATOM 3389 C CA . VAL A 1 446 ? -12.647 -7.539 -17.707 1.00 66.25 446 VAL A CA 1
ATOM 3390 C C . VAL A 1 446 ? -12.452 -6.027 -17.500 1.00 66.25 446 VAL A C 1
ATOM 3392 O O . VAL A 1 446 ? -12.528 -5.256 -18.452 1.00 66.25 446 VAL A O 1
ATOM 3395 N N . SER A 1 447 ? -12.197 -5.576 -16.268 1.00 59.12 447 SER A N 1
ATOM 3396 C CA . SER A 1 447 ? -12.172 -4.146 -15.906 1.00 59.12 447 SER A CA 1
ATOM 3397 C C . SER A 1 447 ? -10.780 -3.494 -15.866 1.00 59.12 447 SER A C 1
ATOM 3399 O O . SER A 1 447 ? -10.673 -2.294 -15.606 1.00 59.12 447 SER A O 1
ATOM 3401 N N . GLN A 1 448 ? -9.710 -4.259 -16.090 1.00 57.72 448 GLN A N 1
ATOM 3402 C CA . GLN A 1 448 ? -8.331 -3.831 -15.835 1.00 57.72 448 GLN A CA 1
ATOM 3403 C C . GLN A 1 448 ? -7.631 -3.341 -17.118 1.00 57.72 448 GLN A C 1
ATOM 3405 O O . GLN A 1 448 ? -7.240 -4.131 -17.970 1.00 57.72 448 GLN A O 1
ATOM 3410 N N . ASN A 1 449 ? -7.392 -2.028 -17.221 1.00 56.00 449 ASN A N 1
ATOM 3411 C CA . ASN A 1 449 ? -6.709 -1.369 -18.351 1.00 56.00 449 ASN A CA 1
ATOM 3412 C C . ASN A 1 449 ? -5.163 -1.341 -18.221 1.00 56.00 449 ASN A C 1
ATOM 3414 O O . ASN A 1 449 ? -4.533 -0.321 -18.484 1.00 56.00 449 ASN A O 1
ATOM 3418 N N . GLY A 1 450 ? -4.521 -2.423 -17.770 1.00 59.69 450 GLY A N 1
ATOM 3419 C CA . GLY A 1 450 ? -3.051 -2.556 -17.804 1.00 59.69 450 GLY A CA 1
ATOM 3420 C C . GLY A 1 450 ? -2.264 -1.806 -16.715 1.00 59.69 450 GLY A C 1
ATOM 3421 O O . GLY A 1 450 ? -1.106 -2.134 -16.483 1.00 59.69 450 GLY A O 1
ATOM 3422 N N . GLN A 1 451 ? -2.872 -0.879 -15.964 1.00 65.25 451 GLN A N 1
ATOM 3423 C CA . GLN A 1 451 ? -2.244 -0.185 -14.826 1.00 65.25 451 GLN A CA 1
ATOM 3424 C C . GLN A 1 451 ? -3.065 -0.338 -13.533 1.00 65.25 451 GLN A C 1
ATOM 3426 O O . GLN A 1 451 ? -4.008 0.415 -13.282 1.00 65.25 451 GLN A O 1
ATOM 3431 N N . LEU A 1 452 ? -2.681 -1.300 -12.687 1.00 68.19 452 LEU A N 1
ATOM 3432 C CA . LEU A 1 452 ? -3.445 -1.686 -11.492 1.00 68.19 452 LEU A CA 1
ATOM 3433 C C . LEU A 1 452 ? -3.607 -0.540 -10.475 1.00 68.19 452 LEU A C 1
ATOM 3435 O O . LEU A 1 452 ? -4.692 -0.346 -9.931 1.00 68.19 452 LEU A O 1
ATOM 3439 N N . ILE A 1 453 ? -2.550 0.249 -10.241 1.00 68.56 453 ILE A N 1
ATOM 3440 C CA . ILE A 1 453 ? -2.595 1.358 -9.270 1.00 68.56 453 ILE A CA 1
ATOM 3441 C C . ILE A 1 453 ? -3.543 2.462 -9.723 1.00 68.56 453 ILE A C 1
ATOM 3443 O O . ILE A 1 453 ? -4.361 2.917 -8.929 1.00 68.56 453 ILE A O 1
ATOM 3447 N N . HIS A 1 454 ? -3.491 2.863 -10.994 1.00 73.19 454 HIS A N 1
ATOM 3448 C CA . HIS A 1 454 ? -4.375 3.909 -11.509 1.00 73.19 454 HIS A CA 1
ATOM 3449 C C . HIS A 1 454 ? -5.855 3.518 -11.386 1.00 73.19 454 HIS A C 1
ATOM 3451 O O . HIS A 1 454 ? -6.687 4.361 -11.052 1.00 73.19 454 HIS A O 1
ATOM 3457 N N . TYR A 1 455 ? -6.178 2.239 -11.589 1.00 74.50 455 TYR A N 1
ATOM 3458 C CA . TYR A 1 455 ? -7.526 1.713 -11.380 1.00 74.50 455 TYR A CA 1
ATOM 3459 C C . TYR A 1 455 ? -7.968 1.814 -9.909 1.00 74.50 455 TYR A C 1
ATOM 3461 O O . TYR A 1 455 ? -9.007 2.410 -9.611 1.00 74.50 455 TYR A O 1
ATOM 3469 N N . THR A 1 456 ? -7.163 1.286 -8.981 1.00 75.62 456 THR A N 1
ATOM 3470 C CA . THR A 1 456 ? -7.488 1.275 -7.544 1.00 75.62 456 THR A CA 1
ATOM 3471 C C . THR A 1 456 ? -7.593 2.691 -6.969 1.00 75.62 456 THR A C 1
ATOM 3473 O O . THR A 1 456 ? -8.521 2.991 -6.209 1.00 75.62 456 THR A O 1
ATOM 3476 N N . GLU A 1 457 ? -6.692 3.588 -7.372 1.00 78.19 457 GLU A N 1
ATOM 3477 C CA . GLU A 1 457 ? -6.695 4.987 -6.937 1.00 78.19 457 GLU A CA 1
ATOM 3478 C C . GLU A 1 457 ? -7.856 5.787 -7.536 1.00 78.19 457 GLU A C 1
ATOM 3480 O O . GLU A 1 457 ? -8.439 6.634 -6.855 1.00 78.19 457 GLU A O 1
ATOM 3485 N N . SER A 1 458 ? -8.265 5.497 -8.775 1.00 81.56 458 SER A N 1
ATOM 3486 C CA . SER A 1 458 ? -9.421 6.154 -9.395 1.00 81.56 458 SER A CA 1
ATOM 3487 C C . SER A 1 458 ? -10.703 5.885 -8.605 1.00 81.56 458 SER A C 1
ATOM 3489 O O . SER A 1 458 ? -11.418 6.821 -8.241 1.00 81.56 458 SER A O 1
ATOM 3491 N N . ILE A 1 459 ? -10.970 4.626 -8.245 1.00 81.00 459 ILE A N 1
ATOM 3492 C CA . ILE A 1 459 ? -12.177 4.296 -7.476 1.00 81.00 459 ILE A CA 1
ATOM 3493 C C . ILE A 1 459 ? -12.087 4.834 -6.042 1.00 81.00 459 ILE A C 1
ATOM 3495 O O . ILE A 1 459 ? -13.065 5.377 -5.514 1.00 81.00 459 ILE A O 1
ATOM 3499 N N . SER A 1 460 ? -10.901 4.764 -5.433 1.00 82.81 460 SER A N 1
ATOM 3500 C CA . SER A 1 460 ? -10.631 5.373 -4.125 1.00 82.81 460 SER A CA 1
ATOM 3501 C C . SER A 1 460 ? -10.874 6.885 -4.134 1.00 82.81 460 SER A C 1
ATOM 3503 O O . SER A 1 460 ? -11.389 7.431 -3.160 1.00 82.81 460 SER A O 1
ATOM 3505 N N . SER A 1 461 ? -10.603 7.561 -5.250 1.00 85.62 461 SER A N 1
ATOM 3506 C CA . SER A 1 461 ? -10.853 8.996 -5.423 1.00 85.62 461 SER A CA 1
ATOM 3507 C C . SER A 1 461 ? -12.338 9.351 -5.522 1.00 85.62 461 SER A C 1
ATOM 3509 O O . SER A 1 461 ? -12.721 10.454 -5.137 1.00 85.62 461 SER A O 1
ATOM 3511 N N . TYR A 1 462 ? -13.201 8.434 -5.970 1.00 86.50 462 TYR A N 1
ATOM 3512 C CA . TYR A 1 462 ? -14.652 8.655 -5.969 1.00 86.50 462 TYR A CA 1
ATOM 3513 C C . TYR A 1 462 ? -15.287 8.411 -4.594 1.00 86.50 462 TYR A C 1
ATOM 3515 O O . TYR A 1 462 ? -16.169 9.162 -4.176 1.00 86.50 462 TYR A O 1
ATOM 3523 N N . LEU A 1 463 ? -14.852 7.365 -3.883 1.00 86.06 463 LEU A N 1
ATOM 3524 C CA . LEU A 1 463 ? -15.478 6.930 -2.626 1.00 86.06 463 LEU A CA 1
ATOM 3525 C C . LEU A 1 463 ? -14.828 7.530 -1.372 1.00 86.06 463 LEU A C 1
ATOM 3527 O O . LEU A 1 463 ? -15.511 7.758 -0.372 1.00 86.06 463 LEU A O 1
ATOM 3531 N N . GLY A 1 464 ? -13.523 7.788 -1.409 1.00 87.81 464 GLY A N 1
ATOM 3532 C CA . GLY A 1 464 ? -12.731 8.232 -0.265 1.00 87.81 464 GLY A CA 1
ATOM 3533 C C . GLY A 1 464 ? -13.053 9.651 0.214 1.00 87.81 464 GLY A C 1
ATOM 3534 O O . GLY A 1 464 ? -13.354 9.812 1.400 1.00 87.81 464 GLY A O 1
ATOM 3535 N N . PRO A 1 465 ? -13.055 10.686 -0.652 1.00 91.56 465 PRO A N 1
ATOM 3536 C CA . PRO A 1 465 ? -13.254 12.073 -0.229 1.00 91.56 465 PRO A CA 1
ATOM 3537 C C . PRO A 1 465 ? -14.553 12.345 0.548 1.00 91.56 465 PRO A C 1
ATOM 3539 O O . PRO A 1 465 ? -14.478 13.006 1.588 1.00 91.56 465 PRO A O 1
ATOM 3542 N N . PRO A 1 466 ? -15.730 11.815 0.150 1.00 90.81 466 PRO A N 1
ATOM 3543 C CA . PRO A 1 466 ? -16.951 11.978 0.940 1.00 90.81 466 PRO A CA 1
ATOM 3544 C C . PRO A 1 466 ? -16.838 11.366 2.341 1.00 90.81 466 PRO A C 1
ATOM 3546 O O . PRO A 1 466 ? -17.277 11.968 3.321 1.00 90.81 466 PRO A O 1
ATOM 3549 N N . VAL A 1 467 ? -16.215 10.188 2.460 1.00 90.81 467 VAL A N 1
ATOM 3550 C CA . VAL A 1 467 ? -16.015 9.519 3.752 1.00 90.81 467 VAL A CA 1
ATOM 3551 C C . VAL A 1 467 ? -15.019 10.305 4.609 1.00 90.81 467 VAL A C 1
ATOM 3553 O O . VAL A 1 467 ? 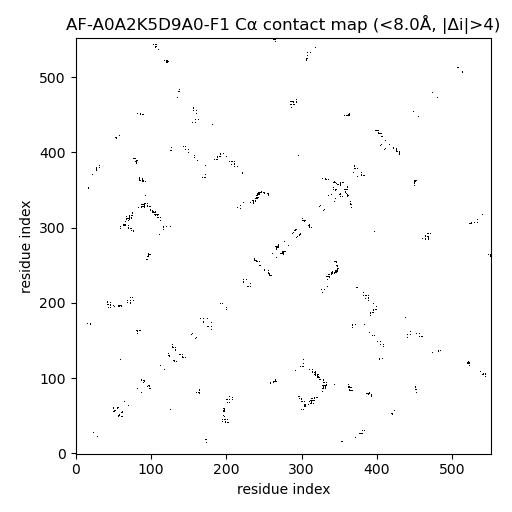-15.316 10.593 5.769 1.00 90.81 467 VAL A O 1
ATOM 3556 N N . ALA A 1 468 ? -13.886 10.731 4.040 1.00 91.50 468 ALA A N 1
ATOM 3557 C CA . ALA A 1 468 ? -12.923 11.615 4.701 1.00 91.50 468 ALA A CA 1
ATOM 3558 C C . ALA A 1 468 ? -13.595 12.879 5.253 1.00 91.50 468 ALA A C 1
ATOM 3560 O O . ALA A 1 468 ? -13.403 13.215 6.423 1.00 91.50 468 ALA A O 1
ATOM 3561 N N . ALA A 1 469 ? -14.434 13.541 4.451 1.00 91.38 469 ALA A N 1
ATOM 3562 C CA . ALA A 1 469 ? -15.159 14.734 4.874 1.00 91.38 469 ALA A CA 1
ATOM 3563 C C . ALA A 1 469 ? -16.044 14.462 6.101 1.00 91.38 469 ALA A C 1
ATOM 3565 O O . ALA A 1 469 ? -16.016 15.238 7.055 1.00 91.38 469 ALA A O 1
ATOM 3566 N N . VAL A 1 470 ? -16.774 13.340 6.132 1.00 89.62 470 VAL A N 1
ATOM 3567 C CA . VAL A 1 470 ? -17.603 12.960 7.290 1.00 89.62 470 VAL A CA 1
ATOM 3568 C C . VAL A 1 470 ? -16.758 12.786 8.553 1.00 89.62 470 VAL A C 1
ATOM 3570 O O . VAL A 1 470 ? -17.141 13.298 9.604 1.00 89.62 470 VAL A O 1
ATOM 3573 N N . TYR A 1 471 ? -15.601 12.122 8.475 1.00 89.12 471 TYR A N 1
ATOM 3574 C CA . TYR A 1 471 ? -14.723 11.932 9.638 1.00 89.12 471 TYR A CA 1
ATOM 3575 C C . TYR A 1 471 ? -14.070 13.231 10.115 1.00 89.12 471 TYR A C 1
ATOM 3577 O O . TYR A 1 471 ? -14.033 13.493 11.319 1.00 89.12 471 TYR A O 1
ATOM 3585 N N . VAL A 1 472 ? -13.609 14.077 9.191 1.00 88.50 472 VAL A N 1
ATOM 3586 C CA . VAL A 1 472 ? -13.059 15.400 9.519 1.00 88.50 472 VAL A CA 1
ATOM 3587 C C . VAL A 1 472 ? -14.129 16.260 10.196 1.00 88.50 472 VAL A C 1
ATOM 3589 O O . VAL A 1 472 ? -13.887 16.814 11.269 1.00 88.50 472 VAL A O 1
ATOM 3592 N N . LEU A 1 473 ? -15.343 16.316 9.643 1.00 84.25 473 LEU A N 1
ATOM 3593 C CA . LEU A 1 473 ? -16.458 17.053 10.243 1.00 84.25 473 LEU A CA 1
ATOM 3594 C C . LEU A 1 473 ? -16.873 16.468 11.600 1.00 84.25 473 LEU A C 1
ATOM 3596 O O . LEU A 1 473 ? -17.157 17.224 12.528 1.00 84.25 473 LEU A O 1
ATOM 3600 N N . ALA A 1 474 ? -16.871 15.143 11.750 1.00 81.50 474 ALA A N 1
ATOM 3601 C CA . ALA A 1 474 ? -17.180 14.478 13.014 1.00 81.50 474 ALA A CA 1
ATOM 3602 C C . ALA A 1 474 ? -16.211 14.891 14.135 1.00 81.50 474 ALA A C 1
ATOM 3604 O O . ALA A 1 474 ? -16.653 15.149 15.260 1.00 81.50 474 ALA A O 1
ATOM 3605 N N . ILE A 1 475 ? -14.919 15.000 13.813 1.00 81.19 475 ILE A N 1
ATOM 3606 C CA . ILE A 1 475 ? -13.848 15.336 14.758 1.00 81.19 475 ILE A CA 1
ATOM 3607 C C . ILE A 1 475 ? -13.793 16.839 15.054 1.00 81.19 475 ILE A C 1
ATOM 3609 O O . ILE A 1 475 ? -13.787 17.239 16.220 1.00 81.19 475 ILE A O 1
ATOM 3613 N N . PHE A 1 476 ? -13.759 17.679 14.018 1.00 79.00 476 PHE A N 1
ATOM 3614 C CA . PHE A 1 476 ? -13.470 19.108 14.167 1.00 79.00 476 PHE A CA 1
ATOM 3615 C C . PHE A 1 476 ? -14.725 19.981 14.283 1.00 79.00 476 PHE A C 1
ATOM 3617 O O . PHE A 1 476 ? -14.685 21.043 14.908 1.00 79.00 476 PHE A O 1
ATOM 3624 N N . CYS A 1 477 ? -15.867 19.547 13.743 1.00 74.50 477 CYS A N 1
ATOM 3625 C CA . CYS A 1 477 ? -17.088 20.348 13.712 1.00 74.50 477 CYS A CA 1
ATOM 3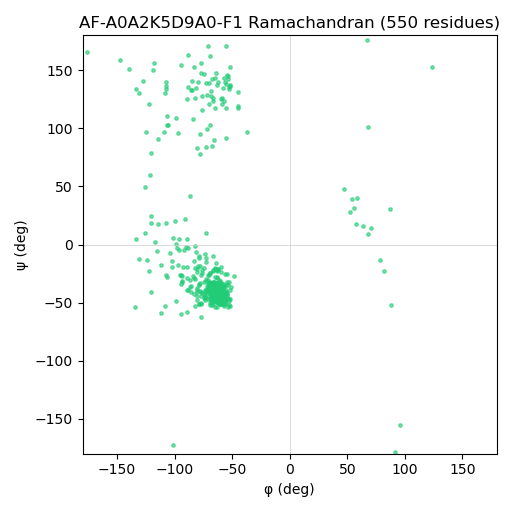626 C C . CYS A 1 477 ? -18.156 19.798 14.663 1.00 74.50 477 CYS A C 1
ATOM 3628 O O . CYS A 1 477 ? -18.980 18.957 14.308 1.00 74.50 477 CYS A O 1
ATOM 3630 N N . LYS A 1 478 ? -18.235 20.366 15.874 1.00 68.19 478 LYS A N 1
ATOM 3631 C CA . LYS A 1 478 ? -19.269 20.014 16.872 1.00 68.19 478 LYS A CA 1
ATOM 3632 C C . LYS A 1 478 ? -20.709 20.329 16.433 1.00 68.19 478 LYS A C 1
ATOM 3634 O O . LYS A 1 478 ? -21.644 19.766 16.985 1.00 68.19 478 LYS A O 1
ATOM 3639 N N . ARG A 1 479 ? -20.887 21.234 15.461 1.00 67.75 479 ARG A N 1
ATOM 3640 C CA . ARG A 1 479 ? -22.204 21.700 14.982 1.00 67.75 479 ARG A CA 1
ATOM 3641 C C . ARG A 1 479 ? -22.880 20.743 13.997 1.00 67.75 479 ARG A C 1
ATOM 3643 O O . ARG A 1 479 ? -24.089 20.827 13.826 1.00 67.75 479 ARG A O 1
ATOM 3650 N N . VAL A 1 480 ? -22.115 19.866 13.345 1.00 72.56 480 VAL A N 1
ATOM 3651 C CA . VAL A 1 480 ? -22.666 18.884 12.405 1.00 72.56 480 VAL A CA 1
ATOM 3652 C C . VAL A 1 480 ? -23.320 17.771 13.211 1.00 72.56 480 VAL A C 1
ATOM 3654 O O . VAL A 1 480 ? -22.686 17.219 14.113 1.00 72.56 480 VAL A O 1
ATOM 3657 N N . ASN A 1 481 ? -24.577 17.471 12.891 1.00 65.75 481 ASN A N 1
ATOM 3658 C CA . ASN A 1 481 ? -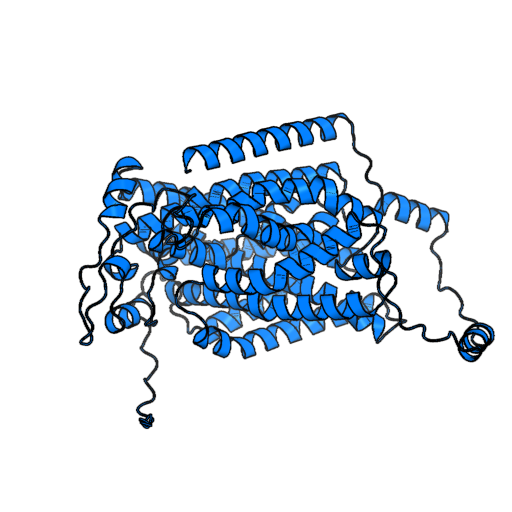25.375 16.415 13.501 1.00 65.75 481 ASN A CA 1
ATOM 3659 C C . ASN A 1 481 ? -26.192 15.704 12.420 1.00 65.75 481 ASN A C 1
ATOM 3661 O O . ASN A 1 481 ? -26.554 16.307 11.409 1.00 65.75 481 ASN A O 1
ATOM 3665 N N . GLU A 1 482 ? -26.489 14.427 12.640 1.00 68.31 482 GLU A N 1
ATOM 3666 C CA . GLU A 1 482 ? -27.400 13.679 11.779 1.00 68.31 482 GLU A CA 1
ATOM 3667 C C . GLU A 1 482 ? -28.823 14.227 11.959 1.00 68.31 482 GLU A C 1
ATOM 3669 O O . GLU A 1 482 ? -29.308 14.357 13.087 1.00 68.31 482 GLU A O 1
ATOM 3674 N N . GLN A 1 483 ? -29.491 14.581 10.854 1.00 61.09 483 GLN A N 1
ATOM 3675 C CA . GLN A 1 483 ? -30.904 14.946 10.892 1.00 61.09 483 GLN A CA 1
ATOM 3676 C C . GLN A 1 483 ? -31.711 13.690 11.210 1.00 61.09 483 GLN A C 1
ATOM 3678 O O . GLN A 1 483 ? -31.928 12.825 10.359 1.00 61.09 483 GLN A O 1
ATOM 3683 N N . TYR A 1 484 ? -32.157 13.586 12.455 1.00 52.22 484 TYR A N 1
ATOM 3684 C CA . TYR A 1 484 ? -33.186 12.627 12.800 1.00 52.22 484 TYR A CA 1
ATOM 3685 C C . TYR A 1 484 ? -34.475 13.064 12.106 1.00 52.22 484 TYR A C 1
ATOM 3687 O O . TYR A 1 484 ? -34.928 14.183 12.353 1.00 52.22 484 TYR A O 1
ATOM 3695 N N . PRO A 1 485 ? -35.145 12.209 11.313 1.00 41.56 485 PRO A N 1
ATOM 3696 C CA . PRO A 1 485 ? -36.589 12.299 11.340 1.00 41.56 485 PRO A CA 1
ATOM 3697 C C . PRO A 1 485 ? -36.967 12.055 12.800 1.00 41.56 485 PRO A C 1
ATOM 3699 O O . PRO A 1 485 ? -36.582 11.028 13.370 1.00 41.56 485 PRO A O 1
ATOM 3702 N N . GLU A 1 486 ? -37.640 13.020 13.426 1.00 36.91 486 GLU A N 1
ATOM 3703 C CA . GLU A 1 486 ? -38.309 12.799 14.700 1.00 36.91 486 GLU A CA 1
ATOM 3704 C C . GLU A 1 486 ? -39.262 11.621 14.512 1.00 36.91 486 GLU A C 1
ATOM 3706 O O . GLU A 1 486 ? -40.414 11.758 14.110 1.00 36.91 486 GLU A O 1
ATOM 3711 N N . GLN A 1 487 ? -38.785 10.415 14.795 1.00 42.47 487 GLN A N 1
ATOM 3712 C CA . GLN A 1 487 ? -39.684 9.343 15.131 1.00 42.47 487 GLN A CA 1
ATOM 3713 C C . GLN A 1 487 ? -40.170 9.726 16.518 1.00 42.47 487 GLN A C 1
ATOM 3715 O O . GLN A 1 487 ? -39.426 9.591 17.495 1.00 42.47 487 GLN A O 1
ATOM 3720 N N . SER A 1 488 ? -41.374 10.310 16.576 1.00 36.19 488 SER A N 1
ATOM 3721 C CA . SER A 1 488 ? -42.034 10.614 17.837 1.00 36.19 488 SER A CA 1
ATOM 3722 C C . SER A 1 488 ? -41.868 9.378 18.715 1.00 36.19 488 SER A C 1
ATOM 3724 O O . SER A 1 488 ? -42.191 8.249 18.328 1.00 36.19 488 SER A O 1
ATOM 3726 N N . ARG A 1 489 ? -41.204 9.549 19.860 1.00 40.22 489 ARG A N 1
ATOM 3727 C CA . ARG A 1 489 ? -41.065 8.470 20.833 1.00 40.22 489 ARG A CA 1
ATOM 3728 C C . ARG A 1 489 ? -42.467 8.222 21.377 1.00 40.22 489 ARG A C 1
ATOM 3730 O O . ARG A 1 489 ? -42.853 8.817 22.377 1.00 40.22 489 ARG A O 1
ATOM 3737 N N . GLY A 1 490 ? -43.245 7.404 20.672 1.00 42.44 490 GLY A N 1
ATOM 3738 C CA . GLY A 1 490 ? -44.609 7.076 21.047 1.00 42.44 490 GLY A CA 1
ATOM 3739 C C . GLY A 1 490 ? -44.631 6.530 22.471 1.00 42.44 490 GLY A C 1
ATOM 3740 O O . GLY A 1 490 ? -43.765 5.733 22.849 1.00 42.44 490 GLY A O 1
ATOM 3741 N N . CYS A 1 491 ? -45.623 6.955 23.257 1.00 50.19 491 CYS A N 1
ATOM 3742 C CA . CYS A 1 491 ? -45.823 6.525 24.645 1.00 50.19 491 CYS A CA 1
ATOM 3743 C C . CYS A 1 491 ? -45.758 4.998 24.826 1.00 50.19 491 CYS A C 1
ATOM 3745 O O . CYS A 1 491 ? -45.330 4.534 25.880 1.00 50.19 491 CYS A O 1
ATOM 3747 N N . LEU A 1 492 ? -46.079 4.215 23.789 1.00 52.16 492 LEU A N 1
ATOM 3748 C CA . LEU A 1 492 ? -45.975 2.755 23.802 1.00 52.16 492 LEU A CA 1
ATOM 3749 C C . LEU A 1 492 ? -44.559 2.224 24.070 1.00 52.16 492 LEU A C 1
ATOM 3751 O O . LEU A 1 492 ? -44.430 1.201 24.731 1.00 52.16 492 LEU A O 1
ATOM 3755 N N . LYS A 1 493 ? -43.491 2.904 23.628 1.00 49.56 493 LYS A N 1
ATOM 3756 C CA . LYS A 1 493 ? -42.114 2.434 23.875 1.00 49.56 493 LYS A CA 1
ATOM 3757 C C . LYS A 1 493 ? -41.657 2.733 25.308 1.00 49.56 493 LYS A C 1
ATOM 3759 O O . LYS A 1 493 ? -40.989 1.909 25.916 1.00 49.56 493 LYS A O 1
ATOM 3764 N N . LYS A 1 494 ? -42.120 3.853 25.886 1.00 48.72 494 LYS A N 1
ATOM 3765 C CA . LYS A 1 494 ? -41.959 4.158 27.322 1.00 48.72 494 LYS A CA 1
ATOM 3766 C C . LYS A 1 494 ? -42.736 3.181 28.210 1.00 48.72 494 LYS A C 1
ATOM 3768 O O . LYS A 1 494 ? -42.247 2.841 29.279 1.00 48.72 494 LYS A O 1
ATOM 3773 N N . ALA A 1 495 ? -43.909 2.723 27.770 1.00 51.03 495 ALA A N 1
ATOM 3774 C CA . ALA A 1 495 ? -44.678 1.699 28.475 1.00 51.03 495 ALA A CA 1
ATOM 3775 C C . ALA A 1 495 ? -44.031 0.306 28.353 1.00 51.03 495 ALA A C 1
ATOM 3777 O O . ALA A 1 495 ? -43.948 -0.408 29.344 1.00 51.03 495 ALA A O 1
ATOM 3778 N N . TYR A 1 496 ? -43.497 -0.050 27.179 1.00 49.19 496 TYR A N 1
ATOM 3779 C CA . TYR A 1 496 ? -42.797 -1.319 26.945 1.00 49.19 496 TYR A CA 1
ATOM 3780 C C . TYR A 1 496 ? -41.501 -1.441 27.767 1.00 49.19 496 TYR A C 1
ATOM 3782 O O . TYR A 1 496 ? -41.269 -2.464 28.408 1.00 49.19 496 TYR A O 1
ATOM 3790 N N . ASP A 1 497 ? -40.698 -0.374 27.841 1.00 45.62 497 ASP A N 1
ATOM 3791 C CA . ASP A 1 497 ? -39.458 -0.360 28.633 1.00 45.62 497 ASP A CA 1
ATOM 3792 C C . ASP A 1 497 ? -39.722 -0.392 30.156 1.00 45.62 497 ASP A C 1
ATOM 3794 O O . ASP A 1 497 ? -38.878 -0.867 30.917 1.00 45.62 497 ASP A O 1
ATOM 3798 N N . LEU A 1 498 ? -40.901 0.065 30.605 1.00 44.25 498 LEU A N 1
ATOM 3799 C CA . LEU A 1 498 ? -41.337 0.016 32.008 1.00 44.25 498 LEU A CA 1
ATOM 3800 C C . LEU A 1 498 ? -41.966 -1.342 32.384 1.00 44.25 498 LEU A C 1
ATOM 3802 O O . LEU A 1 498 ? -41.895 -1.744 33.542 1.00 44.25 498 LEU A O 1
ATOM 3806 N N . PHE A 1 499 ? -42.545 -2.061 31.414 1.00 43.00 499 PHE A N 1
ATOM 3807 C CA . PHE A 1 499 ? -43.207 -3.356 31.624 1.00 43.00 499 PHE A CA 1
ATOM 3808 C C . PHE A 1 499 ? -42.251 -4.555 31.490 1.00 43.00 499 PHE A C 1
ATOM 3810 O O . PHE A 1 499 ? -42.454 -5.579 32.134 1.00 43.00 499 PHE A O 1
ATOM 3817 N N . CYS A 1 500 ? -41.184 -4.440 30.689 1.00 41.06 500 CYS A N 1
ATOM 3818 C CA . CYS A 1 500 ? -40.287 -5.564 30.386 1.00 41.06 500 CYS A CA 1
ATOM 3819 C C . CYS A 1 500 ? -39.100 -5.755 31.342 1.00 41.06 500 CYS A C 1
ATOM 3821 O O . CYS A 1 500 ? -38.279 -6.629 31.076 1.00 41.06 500 CYS A O 1
ATOM 3823 N N . GLY A 1 501 ? -38.978 -4.980 32.428 1.00 37.50 501 GLY A N 1
ATOM 3824 C CA . GLY A 1 501 ? -38.005 -5.256 33.495 1.00 37.50 501 GLY A CA 1
ATOM 3825 C C . GLY A 1 501 ? -36.590 -5.576 32.992 1.00 37.50 501 GLY A C 1
ATOM 3826 O O . GLY A 1 501 ? -36.007 -6.578 33.399 1.00 37.50 501 GLY A O 1
ATOM 3827 N N . LEU A 1 502 ? -36.049 -4.766 32.071 1.00 31.09 502 LEU A N 1
ATOM 3828 C CA . LEU A 1 502 ? -34.719 -4.979 31.496 1.00 31.09 502 LEU A CA 1
ATOM 3829 C C . LEU A 1 502 ? -33.639 -4.803 32.574 1.00 31.09 502 LEU A C 1
ATOM 3831 O O . LEU A 1 502 ? -33.112 -3.713 32.806 1.00 31.09 502 LEU A O 1
ATOM 3835 N N . GLN A 1 503 ? -33.307 -5.910 33.237 1.00 33.44 503 GLN A N 1
ATOM 3836 C CA . GLN A 1 503 ? -32.119 -6.050 34.060 1.00 33.44 503 GLN A CA 1
ATOM 3837 C C . GLN A 1 503 ? -30.878 -5.786 33.205 1.00 33.44 503 GLN A C 1
ATOM 3839 O O . GLN A 1 503 ? -30.647 -6.421 32.174 1.00 33.44 503 GLN A O 1
ATOM 3844 N N . LYS A 1 504 ? -30.045 -4.856 33.680 1.00 35.47 504 LYS A N 1
ATOM 3845 C CA . LYS A 1 504 ? -28.640 -4.780 33.283 1.00 35.47 504 LYS A CA 1
ATOM 3846 C C . LYS A 1 504 ? -28.001 -6.132 33.608 1.00 35.47 504 LYS A C 1
ATOM 3848 O O . LYS A 1 504 ? -28.067 -6.563 34.758 1.00 35.47 504 LYS A O 1
ATOM 3853 N N . GLY A 1 505 ? -27.416 -6.771 32.594 1.00 32.25 505 GLY A N 1
ATOM 3854 C CA . GLY A 1 505 ? -26.603 -7.977 32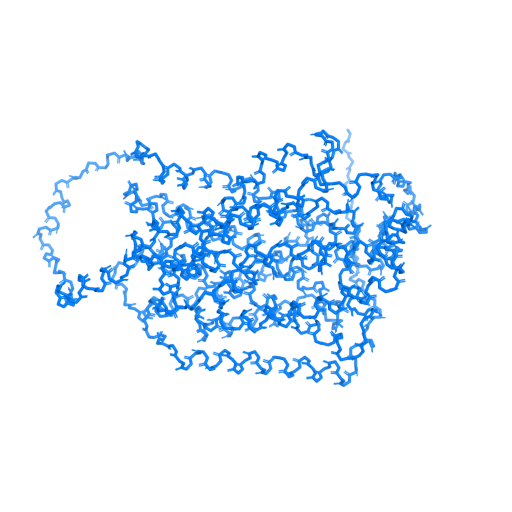.746 1.00 32.25 505 GLY A CA 1
ATOM 3855 C C . GLY A 1 505 ? -25.450 -7.786 33.745 1.00 32.25 505 GLY A C 1
ATOM 3856 O O . GLY A 1 505 ? -25.213 -6.664 34.209 1.00 32.25 505 GLY A O 1
ATOM 3857 N N . PRO A 1 506 ? -24.757 -8.876 34.113 1.00 31.14 506 PRO A N 1
ATOM 3858 C CA . PRO A 1 506 ? -23.841 -8.893 35.245 1.00 31.14 506 PRO A CA 1
ATOM 3859 C C . PRO A 1 506 ? -22.723 -7.870 35.038 1.00 31.14 506 PRO A C 1
ATOM 3861 O O . PRO A 1 506 ? -22.047 -7.858 34.012 1.00 31.14 506 PRO A O 1
ATOM 3864 N N . LYS A 1 507 ? -22.577 -6.989 36.026 1.00 35.41 507 LYS A N 1
ATOM 3865 C CA . LYS A 1 507 ? -21.532 -5.973 36.083 1.00 35.41 507 LYS A CA 1
ATOM 3866 C C . LYS A 1 507 ? -20.245 -6.621 36.598 1.00 35.41 507 LYS A C 1
ATOM 3868 O O . LYS A 1 507 ? -20.294 -7.297 37.626 1.00 35.41 507 LYS A O 1
ATOM 3873 N N . LEU A 1 508 ? -19.110 -6.342 35.952 1.00 45.81 508 LEU A N 1
ATOM 3874 C CA . LEU A 1 508 ? -17.840 -6.247 36.684 1.00 45.81 508 LEU 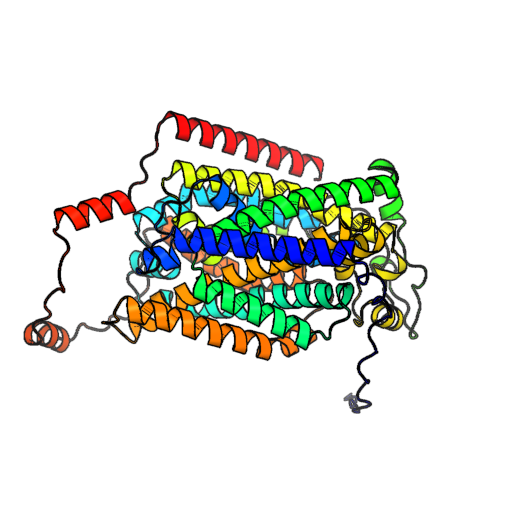A CA 1
ATOM 3875 C C . LEU A 1 508 ? -18.046 -5.270 37.855 1.00 45.81 508 LEU A C 1
ATOM 3877 O O . LEU A 1 508 ? -18.910 -4.390 37.785 1.00 45.81 508 LEU A O 1
ATOM 3881 N N . THR A 1 509 ? -17.304 -5.395 38.954 1.00 44.16 509 THR A N 1
ATOM 3882 C CA . THR A 1 509 ? -17.378 -4.375 40.014 1.00 44.16 509 THR A CA 1
ATOM 3883 C C . THR A 1 509 ? -17.154 -2.998 39.381 1.00 44.16 509 THR A C 1
ATOM 3885 O O . THR A 1 509 ? -16.313 -2.843 38.502 1.00 44.16 509 THR A O 1
ATOM 3888 N N . LYS A 1 510 ? -17.952 -1.988 39.759 1.00 53.19 510 LYS A N 1
ATOM 3889 C CA . LYS A 1 510 ? -17.887 -0.650 39.132 1.00 53.19 510 LYS A CA 1
ATOM 3890 C C . LYS A 1 510 ? -16.464 -0.085 39.126 1.00 53.19 510 LYS A C 1
ATOM 3892 O O . LYS A 1 510 ? -16.095 0.595 38.182 1.00 53.19 510 LYS A O 1
ATOM 3897 N N . GLU A 1 511 ? -15.674 -0.414 40.146 1.00 53.62 511 GLU A N 1
ATOM 3898 C CA . GLU A 1 511 ? -14.257 -0.062 40.234 1.00 53.62 511 GLU A CA 1
ATOM 3899 C C . GLU A 1 511 ? -13.392 -0.788 39.197 1.00 53.62 511 GLU A C 1
ATOM 3901 O O . GLU A 1 511 ? -12.507 -0.163 38.627 1.00 53.62 511 GLU A O 1
ATOM 3906 N N . GLU A 1 512 ? -13.651 -2.062 38.887 1.00 54.53 512 GLU A N 1
ATOM 3907 C CA . GLU A 1 512 ? -12.967 -2.787 37.809 1.00 54.53 512 GLU A CA 1
ATOM 3908 C C . GLU A 1 512 ? -13.405 -2.299 36.426 1.00 54.53 512 GLU A C 1
ATOM 3910 O O . GLU A 1 512 ? -12.567 -2.170 35.543 1.00 54.53 512 GLU A O 1
ATOM 3915 N N . GLU A 1 513 ? -14.685 -1.978 36.226 1.00 51.22 513 GLU A N 1
ATOM 3916 C CA . GLU A 1 513 ? -15.205 -1.453 34.956 1.00 51.22 513 GLU A CA 1
ATOM 3917 C C . GLU A 1 513 ? -14.706 -0.020 34.695 1.00 51.22 513 GLU A C 1
ATOM 3919 O O . GLU A 1 513 ? -14.317 0.311 33.575 1.00 51.22 513 GLU A O 1
ATOM 3924 N N . GLU A 1 514 ? -14.623 0.816 35.733 1.00 54.91 514 GLU A N 1
ATOM 3925 C CA . GLU A 1 514 ? -14.033 2.154 35.667 1.00 54.91 514 GLU A CA 1
ATOM 3926 C C . GLU A 1 514 ? -12.505 2.106 35.568 1.00 54.91 514 GLU A C 1
ATOM 3928 O O . GLU A 1 514 ? -11.940 2.871 34.791 1.00 54.91 514 GLU A O 1
ATOM 3933 N N . ALA A 1 515 ? -11.816 1.198 36.267 1.00 56.44 515 ALA A N 1
ATOM 3934 C CA . ALA A 1 515 ? -10.370 1.016 36.126 1.00 56.44 515 ALA A CA 1
ATOM 3935 C C . ALA A 1 515 ? -10.001 0.450 34.749 1.00 56.44 515 ALA A C 1
ATOM 3937 O O . ALA A 1 515 ? -9.029 0.902 34.144 1.00 56.44 515 ALA A O 1
ATOM 3938 N N . LEU A 1 516 ? -10.796 -0.483 34.219 1.00 47.25 516 LEU A N 1
ATOM 3939 C CA . LEU A 1 516 ? -10.648 -1.024 32.873 1.00 47.25 516 LEU A CA 1
ATOM 3940 C C . LEU A 1 516 ? -10.970 0.049 31.829 1.00 47.25 516 LEU A C 1
ATOM 3942 O O . LEU A 1 516 ? -10.169 0.258 30.930 1.00 47.25 516 LEU A O 1
ATOM 3946 N N . SER A 1 517 ? -12.062 0.803 31.977 1.00 46.12 517 SER A N 1
ATOM 3947 C CA . SER A 1 517 ? -12.416 1.929 31.097 1.00 46.12 517 SER A CA 1
ATOM 3948 C C . SER A 1 517 ? -11.356 3.035 31.122 1.00 46.12 517 SER A C 1
ATOM 3950 O O . SER A 1 517 ? -10.940 3.527 30.072 1.00 46.12 517 SER A O 1
ATOM 3952 N N . LYS A 1 518 ? -10.826 3.368 32.303 1.00 55.69 518 LYS A N 1
ATOM 3953 C CA . LYS A 1 518 ? -9.739 4.337 32.479 1.00 55.69 518 LYS A CA 1
ATOM 3954 C C . LYS A 1 518 ? -8.440 3.835 31.857 1.00 55.69 518 LYS A C 1
ATOM 3956 O O . LYS A 1 518 ? -7.781 4.605 31.175 1.00 55.69 518 LYS A O 1
ATOM 3961 N N . LYS A 1 519 ? -8.105 2.549 32.006 1.00 52.00 519 LYS A N 1
ATOM 3962 C CA . LYS A 1 519 ? -6.947 1.923 31.344 1.00 52.00 519 LYS A CA 1
ATOM 3963 C C . LYS A 1 519 ? -7.128 1.839 29.821 1.00 52.00 519 LYS A C 1
ATOM 3965 O O . LYS A 1 519 ? -6.164 1.988 29.087 1.00 52.00 519 LYS A O 1
ATOM 3970 N N . LEU A 1 520 ? -8.356 1.636 29.340 1.00 50.16 520 LEU A N 1
ATOM 3971 C CA . LEU A 1 520 ? -8.699 1.538 27.915 1.00 50.16 520 LEU A CA 1
ATOM 3972 C C . LEU A 1 520 ? -8.776 2.898 27.200 1.00 50.16 520 LEU A C 1
ATOM 3974 O O . LEU A 1 520 ? -8.736 2.921 25.970 1.00 50.16 520 LEU A O 1
ATOM 3978 N N . THR A 1 521 ? -8.918 4.004 27.936 1.00 60.62 521 THR A N 1
ATOM 3979 C CA . THR A 1 521 ? -9.066 5.369 27.389 1.00 60.62 521 THR A CA 1
ATOM 3980 C C . THR A 1 521 ? -7.922 6.310 27.774 1.00 60.62 521 THR A C 1
ATOM 3982 O O . THR A 1 521 ? -7.946 7.486 27.398 1.00 60.62 521 THR A O 1
ATOM 3985 N N . ASP A 1 522 ? -6.916 5.813 28.501 1.00 65.25 522 ASP A N 1
ATOM 3986 C CA . ASP A 1 522 ? -5.763 6.614 28.893 1.00 65.25 522 ASP A CA 1
ATOM 3987 C C . ASP A 1 522 ? -4.931 7.015 27.668 1.00 65.25 522 ASP A C 1
ATOM 3989 O O . ASP A 1 522 ? -4.461 6.189 26.888 1.00 65.25 522 ASP A O 1
ATOM 3993 N N . THR A 1 523 ? -4.746 8.323 27.505 1.00 73.00 523 THR A N 1
ATOM 3994 C CA . THR A 1 523 ? -3.866 8.915 26.489 1.00 73.00 523 THR A CA 1
ATOM 3995 C C . THR A 1 523 ? -2.693 9.649 27.128 1.00 73.00 523 THR A C 1
ATOM 3997 O O . THR A 1 523 ? -2.115 10.541 26.504 1.00 73.00 523 THR A O 1
ATOM 4000 N N . SER A 1 524 ? -2.402 9.376 28.401 1.00 75.44 524 SER A N 1
ATOM 4001 C CA . SER A 1 524 ? -1.265 9.958 29.096 1.00 75.44 524 SER A CA 1
ATOM 4002 C C . SER A 1 524 ? 0.045 9.480 28.464 1.00 75.44 524 SER A C 1
ATOM 4004 O O . SER A 1 524 ? 0.176 8.356 27.981 1.00 75.44 524 SER A O 1
ATOM 4006 N N . GLU A 1 525 ? 1.027 10.377 28.403 1.00 81.12 525 GLU A N 1
ATOM 4007 C CA . GLU A 1 525 ? 2.335 10.085 27.823 1.00 81.12 525 GLU A CA 1
ATOM 4008 C C . GLU A 1 525 ? 3.430 10.446 28.808 1.00 81.12 525 GLU A C 1
ATOM 4010 O O . GLU A 1 525 ? 3.392 11.493 29.462 1.00 81.12 525 GLU A O 1
ATOM 4015 N N . ARG A 1 526 ? 4.463 9.605 28.859 1.00 83.94 526 ARG A N 1
ATOM 4016 C CA . ARG A 1 526 ? 5.669 9.928 29.616 1.00 83.94 526 ARG A CA 1
ATOM 4017 C C . ARG A 1 526 ? 6.401 11.087 28.920 1.00 83.94 526 ARG A C 1
ATOM 4019 O O . ARG A 1 526 ? 6.636 10.993 27.712 1.00 83.94 526 ARG A O 1
ATOM 4026 N N . PRO A 1 527 ? 6.821 12.141 29.649 1.00 86.88 527 PRO A N 1
ATOM 4027 C CA . PRO A 1 527 ? 7.379 13.354 29.047 1.00 86.88 527 PRO A CA 1
ATOM 4028 C C . PRO A 1 527 ? 8.559 13.101 28.104 1.00 86.88 527 PRO A C 1
ATOM 4030 O O . PRO A 1 527 ? 8.595 13.664 27.014 1.00 86.88 527 PRO A O 1
ATOM 4033 N N . LEU A 1 528 ? 9.484 12.216 28.492 1.00 90.56 528 LEU A N 1
ATOM 4034 C CA . LEU A 1 528 ? 10.665 11.875 27.695 1.00 90.56 528 LEU A CA 1
ATOM 4035 C C . LEU A 1 528 ? 10.283 11.259 26.342 1.00 90.56 528 LEU A C 1
ATOM 4037 O O . LEU A 1 528 ? 10.730 11.731 25.300 1.00 90.56 528 LEU A O 1
ATOM 4041 N N . TRP A 1 529 ? 9.411 10.248 26.346 1.00 89.38 529 TRP A N 1
ATOM 4042 C CA . TRP A 1 529 ? 8.998 9.554 25.123 1.00 89.38 529 TRP A CA 1
ATOM 4043 C C . TRP A 1 529 ? 8.169 10.442 24.202 1.00 89.38 529 TRP A C 1
ATOM 4045 O O . TRP A 1 529 ? 8.364 10.405 22.991 1.00 89.38 529 TRP A O 1
ATOM 4055 N N . ARG A 1 530 ? 7.320 11.310 24.762 1.00 90.62 530 ARG A N 1
ATOM 4056 C CA . ARG A 1 530 ? 6.614 12.336 23.987 1.00 90.62 530 ARG A CA 1
ATOM 4057 C C . ARG A 1 530 ? 7.588 13.247 23.235 1.00 90.62 530 ARG A C 1
ATOM 4059 O O . ARG A 1 530 ? 7.379 13.515 22.056 1.00 90.62 530 ARG A O 1
ATOM 4066 N N . THR A 1 531 ? 8.653 13.707 23.894 1.00 92.25 531 THR A N 1
ATOM 4067 C CA . THR A 1 531 ? 9.668 14.564 23.263 1.00 92.25 531 THR A CA 1
ATOM 4068 C C . THR A 1 531 ? 10.419 13.826 22.155 1.00 92.25 531 THR A C 1
ATOM 4070 O O . THR A 1 531 ? 10.537 14.361 21.057 1.00 92.25 531 THR A O 1
ATOM 4073 N N . VAL A 1 532 ? 10.857 12.585 22.398 1.00 94.31 532 VAL A N 1
ATOM 4074 C CA . VAL A 1 532 ? 11.547 11.755 21.388 1.00 94.31 532 VAL A CA 1
ATOM 4075 C C . VAL A 1 532 ? 10.684 11.573 20.140 1.00 94.31 532 VAL A C 1
ATOM 4077 O O . VAL A 1 532 ? 11.142 11.787 19.019 1.00 94.31 532 VAL A O 1
ATOM 4080 N N . VAL A 1 533 ? 9.419 11.211 20.334 1.00 94.00 533 VAL A N 1
ATOM 4081 C CA . VAL A 1 533 ? 8.456 10.992 19.254 1.00 94.00 533 VAL A CA 1
ATOM 4082 C C . VAL A 1 533 ? 8.190 12.300 18.489 1.00 94.00 533 VAL A C 1
ATOM 4084 O O . VAL A 1 533 ? 8.226 12.301 17.264 1.00 94.00 533 VAL A O 1
ATOM 4087 N N . ASN A 1 534 ? 8.019 13.437 19.172 1.00 94.31 534 ASN A N 1
ATOM 4088 C CA . ASN A 1 534 ? 7.842 14.736 18.509 1.00 94.31 534 ASN A CA 1
ATOM 4089 C C . ASN A 1 534 ? 9.070 15.160 17.680 1.00 94.31 534 ASN A C 1
ATOM 4091 O O . ASN A 1 534 ? 8.903 15.649 16.566 1.00 94.31 534 ASN A O 1
ATOM 4095 N N . ILE A 1 535 ? 10.293 14.955 18.189 1.00 96.12 535 ILE A N 1
ATOM 4096 C CA . ILE A 1 535 ? 11.530 15.262 17.448 1.00 96.12 535 ILE A CA 1
ATOM 4097 C C . ILE A 1 535 ? 11.597 14.435 16.162 1.00 96.12 535 ILE A C 1
ATOM 4099 O O . ILE A 1 535 ? 11.839 14.985 15.091 1.00 96.12 535 ILE A O 1
ATOM 4103 N N . ASN A 1 536 ? 11.325 13.130 16.246 1.00 96.12 536 ASN A N 1
ATOM 4104 C CA . ASN A 1 536 ? 11.341 12.259 15.071 1.00 96.12 536 ASN A CA 1
ATOM 4105 C C . ASN A 1 536 ? 10.253 12.631 14.052 1.00 96.12 536 ASN A C 1
ATOM 4107 O O . ASN A 1 536 ? 10.509 12.579 12.856 1.00 96.12 536 ASN A O 1
ATOM 4111 N N . ALA A 1 537 ? 9.070 13.070 14.494 1.00 94.88 537 ALA A N 1
ATOM 4112 C CA . ALA A 1 537 ? 8.043 13.571 13.580 1.00 94.88 537 ALA A CA 1
ATOM 4113 C C . ALA A 1 537 ? 8.513 14.817 12.807 1.00 94.88 537 ALA A C 1
ATOM 4115 O O . ALA A 1 537 ? 8.282 14.914 11.605 1.00 94.88 537 ALA A O 1
ATOM 4116 N N . ILE A 1 538 ? 9.207 15.749 13.468 1.00 95.88 538 ILE A N 1
ATOM 4117 C CA . ILE A 1 538 ? 9.758 16.944 12.811 1.00 95.88 538 ILE A CA 1
ATOM 4118 C C . ILE A 1 538 ? 10.865 16.560 11.821 1.00 95.88 538 ILE A C 1
ATOM 4120 O O . ILE A 1 538 ? 10.865 17.054 10.696 1.00 95.88 538 ILE A O 1
ATOM 4124 N N . LEU A 1 539 ? 11.776 15.660 12.208 1.00 96.81 539 LEU A N 1
ATOM 4125 C CA . LEU A 1 539 ? 12.836 15.170 11.320 1.00 96.81 539 LEU A CA 1
ATOM 4126 C C . LEU A 1 539 ? 12.259 14.481 10.082 1.00 96.81 539 LEU A C 1
ATOM 4128 O O . LEU A 1 539 ? 12.693 14.760 8.969 1.00 96.81 539 LEU A O 1
ATOM 4132 N N . LEU A 1 540 ? 11.260 13.617 10.265 1.00 96.12 540 LEU A N 1
ATOM 4133 C CA . LEU A 1 540 ? 10.536 12.976 9.173 1.00 96.12 540 LEU A CA 1
ATOM 4134 C C . LEU A 1 540 ? 9.946 14.016 8.213 1.00 96.12 540 LEU A C 1
ATOM 4136 O O . LEU A 1 540 ? 10.173 13.921 7.013 1.00 96.12 540 LEU A O 1
ATOM 4140 N N . LEU A 1 541 ? 9.226 15.021 8.723 1.00 95.12 541 LEU A N 1
ATOM 4141 C CA . LEU A 1 541 ? 8.635 16.067 7.883 1.00 95.12 541 LEU A CA 1
ATOM 4142 C C . LEU A 1 541 ? 9.703 16.880 7.141 1.00 95.12 541 LEU A C 1
ATOM 4144 O O . LEU A 1 541 ? 9.515 17.188 5.968 1.00 95.12 541 LEU A O 1
ATOM 4148 N N . ALA A 1 542 ? 10.837 17.181 7.780 1.00 96.06 542 ALA A N 1
ATOM 4149 C CA . ALA A 1 542 ? 11.953 17.865 7.129 1.00 96.06 542 ALA A CA 1
ATOM 4150 C C . ALA A 1 542 ? 12.536 17.038 5.971 1.00 96.06 542 ALA A C 1
ATOM 4152 O O . ALA A 1 542 ? 12.763 17.576 4.888 1.00 96.06 542 ALA A O 1
ATOM 4153 N N . VAL A 1 543 ? 12.711 15.725 6.167 1.00 95.25 543 VAL A N 1
ATOM 4154 C CA . VAL A 1 543 ? 13.145 14.804 5.105 1.00 95.25 543 VAL A CA 1
ATOM 4155 C C . VAL A 1 543 ? 12.113 14.755 3.980 1.00 95.25 543 VAL A C 1
ATOM 4157 O O . VAL A 1 543 ? 12.489 14.872 2.820 1.00 95.25 543 VAL A O 1
ATOM 4160 N N . VAL A 1 544 ? 10.820 14.644 4.305 1.00 93.12 544 VAL A N 1
ATOM 4161 C CA . VAL A 1 544 ? 9.730 14.622 3.315 1.00 93.12 544 VAL A CA 1
ATOM 4162 C C . VAL A 1 544 ? 9.707 15.909 2.484 1.00 93.12 544 VAL A C 1
ATOM 4164 O O . VAL A 1 544 ? 9.564 15.844 1.267 1.00 93.12 544 VAL A O 1
ATOM 4167 N N . VAL A 1 545 ? 9.882 17.077 3.102 1.00 93.56 545 VAL A N 1
ATOM 4168 C CA . VAL A 1 545 ? 9.956 18.355 2.375 1.00 93.56 545 VAL A CA 1
ATOM 4169 C C . VAL A 1 545 ? 11.188 18.398 1.470 1.00 93.56 545 VAL A C 1
ATOM 4171 O O . VAL A 1 545 ? 11.073 18.787 0.310 1.00 93.56 545 VAL A O 1
ATOM 4174 N N . PHE A 1 546 ? 12.347 17.957 1.966 1.00 94.81 546 PHE A N 1
ATOM 4175 C CA . PHE A 1 546 ? 13.581 17.917 1.183 1.00 94.81 546 PHE A CA 1
ATOM 4176 C C . PHE A 1 546 ? 13.456 17.018 -0.054 1.00 94.81 546 PHE A C 1
ATOM 4178 O O . PHE A 1 546 ? 13.772 17.462 -1.153 1.00 94.81 546 PHE A O 1
ATOM 4185 N N . ILE A 1 547 ? 12.959 15.785 0.097 1.00 93.06 547 ILE A N 1
ATOM 4186 C CA . ILE A 1 547 ? 12.833 14.849 -1.033 1.00 93.06 547 ILE A CA 1
ATOM 4187 C C . ILE A 1 547 ? 11.802 15.328 -2.060 1.00 93.06 547 ILE A C 1
ATOM 4189 O O . ILE A 1 547 ? 12.043 15.190 -3.255 1.00 93.06 547 ILE A O 1
ATOM 4193 N N . HIS A 1 548 ? 10.697 15.951 -1.627 1.00 90.75 548 HIS A N 1
ATOM 4194 C CA . HIS A 1 548 ? 9.748 16.547 -2.568 1.00 90.75 548 HIS A CA 1
ATOM 4195 C C . HIS A 1 548 ? 10.371 17.725 -3.313 1.00 90.75 548 HIS A C 1
ATOM 4197 O O . HIS A 1 548 ? 10.166 17.841 -4.510 1.00 90.75 548 HIS A O 1
ATOM 4203 N N . GLY A 1 549 ? 11.150 18.572 -2.632 1.00 91.94 549 GLY A N 1
ATOM 4204 C CA . GLY A 1 549 ? 11.857 19.682 -3.270 1.00 91.94 549 GLY A CA 1
ATOM 4205 C C . GLY A 1 549 ? 12.965 19.232 -4.226 1.00 91.94 549 GLY A C 1
ATOM 4206 O O . GLY A 1 549 ? 13.184 19.884 -5.239 1.00 91.94 549 GLY A O 1
ATOM 4207 N N . TYR A 1 550 ? 13.646 18.122 -3.931 1.00 93.31 550 TYR A N 1
ATOM 4208 C CA . TYR A 1 550 ? 14.712 17.581 -4.779 1.00 93.31 550 TYR A CA 1
ATOM 4209 C C . TYR A 1 550 ? 14.179 16.984 -6.089 1.00 93.31 550 TYR A C 1
ATOM 4211 O O . TYR A 1 550 ? 14.802 17.165 -7.130 1.00 93.31 550 TYR A O 1
ATOM 4219 N N . TYR A 1 551 ? 13.038 16.289 -6.040 1.00 91.19 551 TYR A N 1
ATOM 4220 C CA . TYR A 1 551 ? 12.415 15.675 -7.220 1.00 91.19 551 TYR A CA 1
ATOM 4221 C C . TYR A 1 551 ? 11.313 16.531 -7.862 1.00 91.19 551 TYR A C 1
ATOM 4223 O O . TYR A 1 551 ? 10.639 16.044 -8.772 1.00 91.19 551 TYR A O 1
ATOM 4231 N N . ALA A 1 552 ? 11.090 17.753 -7.366 1.00 85.94 552 ALA A N 1
ATOM 4232 C CA . ALA A 1 552 ? 10.082 18.682 -7.876 1.00 85.94 552 ALA A CA 1
ATOM 4233 C C . ALA A 1 552 ? 10.235 18.954 -9.377 1.00 85.94 552 ALA A C 1
ATOM 4235 O O . ALA A 1 552 ? 11.376 18.927 -9.900 1.00 85.94 552 ALA A O 1
#

InterPro domains:
  IPR001734 Sodium/solute symporter [PF00474] (58-483)
  IPR001734 Sodium/solute symporter [PS50283] (25-483)
  IPR001734 Sodium/solute symporter [TIGR00813] (58-483)
  IPR018212 Sodium/solute symporter, conserved site [PS00456] (174-199)
  IPR038377 Sodium/glucose symporter superfamily [G3DSA:1.20.1730.10] (52-484)

Secondary structure (DSSP, 8-state):
-------------PPPPS-TTTT--HHHHHHHHHHHHHHHHHHHHHHHHS-TTSHHHHHHGGG-B-HHHHHHHHHHHHSSHHHHHHHHHHHHHH-GGGGHHHHHHHHHHHHIIIIIHHHHHHHT-SSHHHHHHHHH--SHHHHHHHHHHHHHIIIIIIHHHHHHHHHHHHHHH---HHHHHHHHHHHHHHHHHHHHHHHHHHHHHHHHHHHHHHHHHHHHHHHHHHTSHHHHHHHHHH---S--EETTEE--HHHHSPPTTTT-SSB-TTT-SSBHHIIIIIHHHHHHIIIII-HHHHHHHTTBSSHHHHHHHHHHHHHHTTTHIIIIIHHHHHHHHHTHHHHS--SHHHHHHHHS-TT--GGGHHHHHHHHHSPTTHHHHHHHHHHHHHHHHHHHHHHHHHHHIIIIIIHHH-TT--HHHHHHHHHHHHHHHHHHHHHHHHHHHHH--S-HHHHHHHHHHHHHHHHHHHHHHHHH-TT-----------HHHHHHHHHS--PPPPPPPHHHHHHHHHHHH-----HHHHHHHHHHHHHHHHHHHHHHHH--

Radius of gyration: 24.83 Å; Cα contacts (8 Å, |Δi|>4): 820; chains: 1; bounding box: 72×49×80 Å

Organism: Aotus nancymaae (NCBI:txid37293)

Foldseek 3Di:
DDDDDDDDDDDDQPQQPPPQVQCPDPLLVVLLVVLVVVLVVLLVVLLVVFDCLFPCCQQQVVLADFQQLLLLLLQLLVPALLCQLQQLLCLQQAAQLSLLLLLLLLVLLLVQLPAQLLLCLQVLDLALLVLVCSLFVDLPSSVVVLVVLLVLLLPQQLQSLLVSQLLLCCNNNVDDSLVSLVVLLVVLLVSLLSRGPSSLSSSSSVLSVLQVVLLVVLLVLLQVVQVHDVSLVVLLQVLFAPDQDDPPDRDDPSLGGHDPLNLFNADDQPPDPNHNCCSPPPSNLLSLLVQRRRLLRSSSLLSHQASLSSLSSSLSNSVVSVCCSSRRSSQSSSLSSVVVNLQRPQQQVSVCNRRVGRLGRSSCSSSCSLSPRDDRNSSSSNSSSNSSSSSSNLSSSLSSSLCSCLPSPVCVVVVDADRVRSSVSSSVVSVVSSVVSSVCNVVSVVPDNSNSVVVSVVVSSVSRNVSSVSSCCSRPPSPDHDDDPCPPPPVVVVVVVVPVPDDDPDDDPPCCVVVVSCSSSDNDDDPVSVVVSVVSSVVSVVVSVVVNVVSD

Sequence (552 aa):
MASTVSPSTTAGTPEPPPLSDQIQNAADISVIVINFLVVMAVGLWAMLRTNRGTIGGFFLAGRDVAWWPMGASLFASNIGSGHFVGLAGTGAASGVATVTFEWTSSVMLPILGWIFVPIYIKAGVMTMPEYLKKRFGGERLQVYLSILSLFTCVILSIASDMFSGAIFIQLALGLDLYLAIFILLAITAVYTITGGLASVIYTDTLQTIIMLIGSFILMAFAFNEVGGYESFTEKYMNAIPSVVKGDNLTISARCYTPRADSFHIFRDPVTGDIPWPGIIFGTPITALWYWCANQVIVQRCLCGKDMSHVKAACIMCAYLKLLPMFLMVMPGMISRILYTDNVACVVPSECVKHCGVEVGCTNYAYPTMVLELMPQGLRGLMLSVMLASLMSSLTSIFNSASTLFTIDLYTKVRKQASEKELLMVGRLFLLLLSVASIVWVPLVQVSQNGQLIHYTESISSYLGPPVAAVYVLAIFCKRVNEQYPEQSRGCLKKAYDLFCGLQKGPKLTKEEEEALSKKLTDTSERPLWRTVVNINAILLLAVVVFIHGYYA

Mean predicted aligned error: 9.3 Å

Solvent-accessible surface area (backbone atoms only — not comparable to full-atom values): 28558 Å² total; per-residue (Å²): 133,91,78,83,84,77,92,77,75,89,73,72,81,72,77,77,71,94,50,60,74,73,58,74,42,68,54,20,50,49,38,28,53,51,50,53,51,50,45,50,50,48,24,52,52,41,38,73,73,47,64,65,86,40,66,53,25,28,70,28,39,62,32,65,39,56,27,66,41,47,12,29,22,57,38,24,53,66,56,21,27,35,42,46,23,20,44,2,9,46,8,38,64,56,26,53,35,68,43,53,70,42,49,52,41,41,58,38,28,50,48,24,37,72,56,46,48,57,52,43,37,55,66,67,53,84,44,58,34,53,47,51,21,73,72,49,67,47,66,62,64,23,48,52,48,41,52,49,50,46,50,49,43,50,66,44,53,48,46,44,37,50,52,35,41,23,55,48,41,30,64,51,68,59,42,56,54,69,60,44,47,50,54,51,49,52,53,30,48,58,49,44,67,73,32,34,45,44,10,51,31,55,34,22,25,56,48,38,55,54,41,52,54,47,30,52,51,51,33,53,53,51,37,58,76,53,61,36,73,73,43,38,61,56,43,40,64,66,36,53,35,87,60,58,65,46,95,96,42,80,63,60,66,80,80,44,47,50,56,94,62,20,73,26,46,55,31,53,76,80,84,32,94,60,19,31,60,49,56,70,68,44,46,54,41,35,40,40,14,53,51,56,59,28,50,60,49,41,40,53,56,64,15,29,58,43,47,54,29,29,35,41,10,26,44,52,25,26,59,58,40,61,46,50,47,60,50,24,23,46,43,3,32,46,23,24,48,80,38,18,59,58,25,43,25,72,32,39,72,61,13,33,67,67,64,72,32,61,72,29,23,23,38,47,14,34,58,50,44,42,69,74,68,42,56,88,30,58,28,20,42,44,52,39,38,45,54,51,29,32,40,38,26,53,36,41,50,44,53,36,45,22,48,40,44,36,65,64,49,45,40,70,78,42,79,85,65,49,64,68,52,47,56,51,51,23,45,52,46,40,54,54,48,54,54,54,54,61,72,46,46,68,61,51,68,77,70,62,80,44,49,62,48,64,54,51,49,53,56,40,57,69,58,22,43,64,53,28,50,53,54,52,41,67,73,75,33,86,84,68,66,66,84,67,77,83,69,74,84,50,68,66,58,62,49,48,64,69,71,61,68,79,71,79,71,90,71,65,56,68,68,57,49,49,51,49,51,49,67,59,35,56,70,73,64,59,70,68,56,49,51,54,46,52,52,52,50,51,51,51,52,52,50,54,52,50,54,51,63,72,33,77

pLDDT: mean 81.72, std 16.2, range [24.28, 97.38]